Protein AF-0000000066930453 (afdb_homodimer)

Secondary structure (DSSP, 8-state):
------GGGG-TTTT-HHHHHHHTT--HHHHSHHHHTT--TT-EEEEET-TTSHHHHHHHHHTTTSEEEEEES-HHHHHHHHHHHHT-SS---SSSTTEEEEEE--TTS--SS-TT-EEEEEEESSGGG--SHHHHHHHHHHHHHHEEEEEEEEEEEEEEEEEESGGG-HIIIIIIHHHHHHSTT--TTTTTT---TTTTHHHHHHHTT--TT-TTTEEEEEEEEEEESHHHHHHHHHHHHHHTSTT-HHHHHHHHTT--HHHHHHHHHHHHHHHHSTT-EEEEEEEEEEEE-/------GGGG-TTTT-HHHHHHHTT--HHHHSHHHHTT--TT-EEEEET-TTSHHHHHHHHHTTTSEEEEEES-HHHHHHHHHHHHT-SS---SSSTTEEEEEE--TTS--SS-TT-EEEEEEESSGGG--SHHHHHHHHHHHHHHEEEEEEEEEEEEEEEEEESGGG-HIIIIIIHHHHHHSTT--TTTTTT---TTTTHHHHHHHTT--TT-TTTEEEEEEEEEEESHHHHHHHHHHHHHHTSTT-HHHHHHHHTT--HHHHHHHHHHHHHHHHSTT-EEEEEEEEEEEE-

Organism: NCBI:txid1442368

Structure (mmCIF, N/CA/C/O backbone):
data_AF-0000000066930453-model_v1
#
loop_
_entity.id
_entity.type
_entity.pdbx_description
1 polymer 'Methyltransferase domain-containing protein'
#
loop_
_atom_site.group_PDB
_atom_site.id
_atom_site.type_symbol
_atom_site.label_atom_id
_atom_site.label_alt_id
_atom_site.label_comp_id
_atom_site.label_asym_id
_atom_site.label_entity_id
_atom_site.label_seq_id
_atom_site.pdbx_PDB_ins_code
_atom_site.Cartn_x
_atom_site.Cartn_y
_atom_site.Cartn_z
_atom_site.occupancy
_atom_site.B_iso_or_equiv
_atom_site.auth_seq_id
_atom_site.auth_comp_id
_atom_site.auth_asym_id
_atom_site.auth_atom_id
_atom_site.pdbx_PDB_model_num
ATOM 1 N N . MET A 1 1 ? 13.133 -46.312 -0.228 1 20.69 1 MET A N 1
ATOM 2 C CA . MET A 1 1 ? 12.617 -45.75 -1.472 1 20.69 1 MET A CA 1
ATOM 3 C C . MET A 1 1 ? 11.977 -44.375 -1.226 1 20.69 1 MET A C 1
ATOM 5 O O . MET A 1 1 ? 11.023 -44.281 -0.457 1 20.69 1 MET A O 1
ATOM 9 N N . ALA A 1 2 ? 12.703 -43.312 -1.375 1 31.5 2 ALA A N 1
ATOM 10 C CA . ALA A 1 2 ? 12.32 -41.906 -1.136 1 31.5 2 ALA A CA 1
ATOM 11 C C . ALA A 1 2 ? 11.031 -41.562 -1.872 1 31.5 2 ALA A C 1
ATOM 13 O O . ALA A 1 2 ? 10.891 -41.844 -3.061 1 31.5 2 ALA A O 1
ATOM 14 N N . GLN A 1 3 ? 9.969 -41.562 -1.15 1 30.5 3 GLN A N 1
ATOM 15 C CA . GLN A 1 3 ? 8.68 -41.25 -1.76 1 30.5 3 GLN A CA 1
ATOM 16 C C . GLN A 1 3 ? 8.797 -40.062 -2.721 1 30.5 3 GLN A C 1
ATOM 18 O O . GLN A 1 3 ? 9.547 -39.125 -2.463 1 30.5 3 GLN A O 1
ATOM 23 N N . PRO A 1 4 ? 8.297 -40.094 -3.998 1 35.16 4 PRO A N 1
ATOM 24 C CA . PRO A 1 4 ? 8.43 -39.062 -5.031 1 35.16 4 PRO A CA 1
ATOM 25 C C . PRO A 1 4 ? 7.922 -37.719 -4.57 1 35.16 4 PRO A C 1
ATOM 27 O O . PRO A 1 4 ? 6.988 -37.625 -3.766 1 35.16 4 PRO A O 1
ATOM 30 N N . ASN A 1 5 ? 8.664 -36.625 -4.445 1 35.78 5 ASN A N 1
ATOM 31 C CA . ASN A 1 5 ? 8.453 -35.219 -4.18 1 35.78 5 ASN A CA 1
ATOM 32 C C . ASN A 1 5 ? 7.281 -34.656 -4.988 1 35.78 5 ASN A C 1
ATOM 34 O O . ASN A 1 5 ? 7.344 -34.594 -6.219 1 35.78 5 ASN A O 1
ATOM 38 N N . ASN A 1 6 ? 5.988 -35 -4.77 1 34.25 6 ASN A N 1
ATOM 39 C CA . ASN A 1 6 ? 4.793 -34.5 -5.434 1 34.25 6 ASN A CA 1
ATOM 40 C C . ASN A 1 6 ? 4.875 -32.969 -5.664 1 34.25 6 ASN A C 1
ATOM 42 O O . ASN A 1 6 ? 4.84 -32.188 -4.711 1 34.25 6 ASN A O 1
ATOM 46 N N . PRO A 1 7 ? 5.32 -32.531 -6.797 1 40.56 7 PRO A N 1
ATOM 47 C CA . PRO A 1 7 ? 5.438 -31.109 -7.199 1 40.56 7 PRO A CA 1
ATOM 48 C C . PRO A 1 7 ? 4.215 -30.281 -6.809 1 40.56 7 PRO A C 1
ATOM 50 O O . PRO A 1 7 ? 4.293 -29.062 -6.75 1 40.56 7 PRO A O 1
ATOM 53 N N . ASN A 1 8 ? 2.971 -30.938 -6.812 1 43.12 8 ASN A N 1
ATOM 54 C CA . ASN A 1 8 ? 1.772 -30.188 -6.434 1 43.12 8 ASN A CA 1
ATOM 55 C C . ASN A 1 8 ? 1.914 -29.562 -5.047 1 43.12 8 ASN A C 1
ATOM 57 O O . ASN A 1 8 ? 0.982 -28.938 -4.551 1 43.12 8 ASN A O 1
ATOM 61 N N . LYS A 1 9 ? 2.996 -29.828 -4.375 1 46.38 9 LYS A N 1
ATOM 62 C CA . LYS A 1 9 ? 3.225 -29.484 -2.971 1 46.38 9 LYS A CA 1
ATOM 63 C C . LYS A 1 9 ? 3.631 -28.031 -2.82 1 46.38 9 LYS A C 1
ATOM 65 O O . LYS A 1 9 ? 3.854 -27.547 -1.704 1 46.38 9 LYS A O 1
ATOM 70 N N . SER A 1 10 ? 3.732 -27.375 -3.986 1 46.31 10 SER A N 1
ATOM 71 C CA . SER A 1 10 ? 4.336 -26.062 -3.811 1 46.31 10 SER A CA 1
ATOM 72 C C . SER A 1 10 ? 3.303 -25.047 -3.342 1 46.31 10 SER A C 1
ATOM 74 O O . SER A 1 10 ? 3.656 -24.016 -2.758 1 46.31 10 SER A O 1
ATOM 76 N N . TYR A 1 11 ? 2.045 -25.312 -3.773 1 48.78 11 TYR A N 1
ATOM 77 C CA . TYR A 1 11 ? 1.028 -24.359 -3.34 1 48.78 11 TYR A CA 1
ATOM 78 C C . TYR A 1 11 ? 0.454 -24.75 -1.984 1 48.78 11 TYR A C 1
ATOM 80 O O . TYR A 1 11 ? -0.519 -25.5 -1.912 1 48.78 11 TYR A O 1
ATOM 88 N N . THR A 1 12 ? 1.035 -24.344 -0.896 1 50.09 12 THR A N 1
ATOM 89 C CA . THR A 1 12 ? 0.826 -24.766 0.484 1 50.09 12 THR A CA 1
ATOM 90 C C . THR A 1 12 ? -0.527 -24.281 0.999 1 50.09 12 THR A C 1
ATOM 92 O O . THR A 1 12 ? -1.113 -24.906 1.892 1 50.09 12 THR A O 1
ATOM 95 N N . GLN A 1 13 ? -1.021 -23.109 0.37 1 54.75 13 GLN A N 1
ATOM 96 C CA . GLN A 1 13 ? -2.266 -22.594 0.93 1 54.75 13 GLN A CA 1
ATOM 97 C C . GLN A 1 13 ? -3.455 -23.453 0.518 1 54.75 13 GLN A C 1
ATOM 99 O O . GLN A 1 13 ? -4.496 -23.453 1.177 1 54.75 13 GLN A O 1
ATOM 104 N N . GLY A 1 14 ? -3.25 -24.297 -0.355 1 57.31 14 GLY A N 1
ATOM 105 C CA . GLY A 1 14 ? -4.285 -25.203 -0.816 1 57.31 14 GLY A CA 1
ATOM 106 C C . GLY A 1 14 ? -5.488 -24.5 -1.408 1 57.31 14 GLY A C 1
ATOM 107 O O . GLY A 1 14 ? -5.457 -23.281 -1.614 1 57.31 14 GLY A O 1
ATOM 108 N N . HIS A 1 15 ? -6.508 -25.172 -1.951 1 68.69 15 HIS A N 1
ATOM 109 C CA . HIS A 1 15 ? -7.73 -24.688 -2.582 1 68.69 15 HIS A CA 1
ATOM 110 C C . HIS A 1 15 ? -8.953 -25.016 -1.73 1 68.69 15 HIS A C 1
ATOM 112 O O . HIS A 1 15 ? -9.984 -25.438 -2.254 1 68.69 15 HIS A O 1
ATOM 118 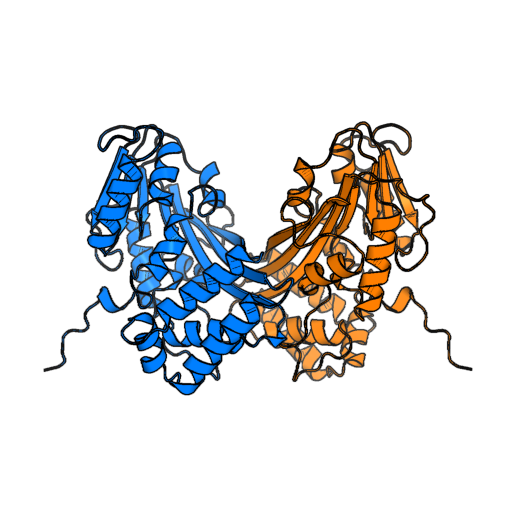N N . SER A 1 16 ? -8.695 -24.781 -0.368 1 69.81 16 SER A N 1
ATOM 119 C CA . SER A 1 16 ? -9.867 -24.969 0.489 1 69.81 16 SER A CA 1
ATOM 120 C C . SER A 1 16 ? -10.93 -23.906 0.214 1 69.81 16 SER A C 1
ATOM 122 O O . SER A 1 16 ? -10.633 -22.875 -0.37 1 69.81 16 SER A O 1
ATOM 124 N N . ASN A 1 17 ? -12.234 -24.172 0.62 1 71.75 17 ASN A N 1
ATOM 125 C CA . ASN A 1 17 ? -13.328 -23.234 0.448 1 71.75 17 ASN A CA 1
ATOM 126 C C . ASN A 1 17 ? -13.008 -21.875 1.092 1 71.75 17 ASN A C 1
ATOM 128 O O . ASN A 1 17 ? -13.453 -20.844 0.606 1 71.75 17 ASN A O 1
ATOM 132 N N . TYR A 1 18 ? -12.211 -21.969 2.055 1 71.56 18 TYR A N 1
ATOM 133 C CA . TYR A 1 18 ? -11.883 -20.734 2.779 1 71.56 18 TYR A CA 1
ATOM 134 C C . TYR A 1 18 ? -10.883 -19.891 2.002 1 71.56 18 TYR A C 1
ATOM 136 O O . TYR A 1 18 ? -11 -18.672 1.952 1 71.56 18 TYR A O 1
ATOM 144 N N . THR A 1 19 ? -9.961 -20.547 1.313 1 71.38 19 THR A N 1
ATOM 145 C CA . THR A 1 19 ? -8.992 -19.828 0.484 1 71.38 19 THR A CA 1
ATOM 146 C C . THR A 1 19 ? -9.648 -19.328 -0.797 1 71.38 19 THR A C 1
ATOM 148 O O . THR A 1 19 ? -9.469 -18.172 -1.172 1 71.38 19 THR A O 1
ATOM 151 N N . VAL A 1 20 ? -10.531 -20.094 -1.326 1 75 20 VAL A N 1
ATOM 152 C CA . VAL A 1 20 ? -11.188 -19.797 -2.594 1 75 20 VAL A CA 1
ATOM 153 C C . VAL A 1 20 ? -12.203 -18.672 -2.396 1 75 20 VAL A C 1
ATOM 155 O O . VAL A 1 20 ? -12.391 -17.828 -3.285 1 75 20 VAL A O 1
ATOM 158 N N . ALA A 1 21 ? -12.719 -18.516 -1.209 1 73.25 21 ALA A N 1
ATOM 159 C CA . ALA A 1 21 ? -13.742 -17.516 -0.914 1 73.25 21 ALA A CA 1
ATOM 160 C C . ALA A 1 21 ? -13.203 -16.109 -1.142 1 73.25 21 ALA A C 1
ATOM 162 O O . ALA A 1 21 ? -13.922 -15.242 -1.653 1 73.25 21 ALA A O 1
ATOM 163 N N . THR A 1 22 ? -11.953 -15.898 -0.888 1 76.56 22 THR A N 1
ATOM 164 C CA . THR A 1 22 ? -11.352 -14.594 -1.096 1 76.56 22 THR A CA 1
ATOM 165 C C . THR A 1 22 ? -11.109 -14.336 -2.58 1 76.56 22 THR A C 1
ATOM 167 O O . THR A 1 22 ? -11.273 -13.219 -3.061 1 76.56 22 THR A O 1
ATOM 170 N N . HIS A 1 23 ? -10.852 -15.398 -3.293 1 84.5 23 HIS A N 1
ATOM 171 C CA . HIS A 1 23 ? -10.492 -15.266 -4.699 1 84.5 23 HIS A CA 1
ATOM 172 C C . HIS A 1 23 ? -11.711 -14.922 -5.551 1 84.5 23 HIS A C 1
ATOM 174 O O . HIS A 1 23 ? -11.586 -14.273 -6.59 1 84.5 23 HIS A O 1
ATOM 180 N N . LEU A 1 24 ? -12.906 -15.25 -5.023 1 82.31 24 LEU A N 1
ATOM 181 C CA . LEU A 1 24 ? -14.141 -15.047 -5.773 1 82.31 24 LEU A CA 1
ATOM 182 C C . LEU A 1 24 ? -14.531 -13.57 -5.781 1 82.31 24 LEU A C 1
ATOM 184 O O . LEU A 1 24 ? -15.297 -13.133 -6.641 1 82.31 24 LEU A O 1
ATOM 188 N N . THR A 1 25 ? -13.938 -12.805 -4.918 1 83.75 25 THR A N 1
ATOM 189 C CA . THR A 1 25 ? -14.305 -11.398 -4.828 1 83.75 25 THR A CA 1
ATOM 190 C C . THR A 1 25 ? -13.414 -10.547 -5.727 1 83.75 25 THR A C 1
ATOM 192 O O . THR A 1 25 ? -13.688 -9.359 -5.934 1 83.75 25 THR A O 1
ATOM 195 N N . ARG A 1 26 ? -12.461 -11.164 -6.328 1 92.12 26 ARG A N 1
ATOM 196 C CA . ARG A 1 26 ? -11.484 -10.422 -7.113 1 92.12 26 ARG A CA 1
ATOM 197 C C . ARG A 1 26 ? -11.992 -10.172 -8.531 1 92.12 26 ARG A C 1
ATOM 199 O O . ARG A 1 26 ? -12.711 -10.992 -9.094 1 92.12 26 ARG A O 1
ATOM 206 N N . THR A 1 27 ? -11.688 -9.023 -9.07 1 94.38 27 THR A N 1
ATOM 207 C CA . THR A 1 27 ? -12.047 -8.633 -10.43 1 94.38 27 THR A CA 1
ATOM 208 C C . THR A 1 27 ? -10.812 -8.188 -11.211 1 94.38 27 THR A C 1
ATOM 210 O O . THR A 1 27 ? -9.742 -7.98 -10.625 1 94.38 27 THR A O 1
ATOM 213 N N . ALA A 1 28 ? -10.977 -8.102 -12.516 1 97.12 28 ALA A N 1
ATOM 214 C CA . ALA A 1 28 ? -9.898 -7.547 -13.336 1 97.12 28 ALA A CA 1
ATOM 215 C C . ALA A 1 28 ? -9.516 -6.145 -12.859 1 97.12 28 ALA A C 1
ATOM 217 O O . ALA A 1 28 ? -8.336 -5.82 -12.75 1 97.12 28 ALA A O 1
ATOM 218 N N . GLU A 1 29 ? -10.492 -5.348 -12.508 1 95.19 29 GLU A N 1
ATOM 219 C CA . GLU A 1 29 ? -10.273 -3.969 -12.086 1 95.19 29 GLU A CA 1
ATOM 220 C C . GLU A 1 29 ? -9.562 -3.912 -10.734 1 95.19 29 GLU A C 1
ATOM 222 O O . GLU A 1 29 ? -8.672 -3.09 -10.531 1 95.19 29 GLU A O 1
ATOM 227 N N . SER A 1 30 ? -9.914 -4.801 -9.805 1 93.31 30 SER A N 1
ATOM 228 C CA . SER A 1 30 ? -9.328 -4.762 -8.469 1 93.31 30 SER A CA 1
ATOM 229 C C . SER A 1 30 ? -7.922 -5.34 -8.469 1 93.31 30 SER A C 1
ATOM 231 O O . SER A 1 30 ? -7.043 -4.84 -7.758 1 93.31 30 SER A O 1
ATOM 233 N N . ASP A 1 31 ? -7.695 -6.352 -9.336 1 96 31 ASP A N 1
ATOM 234 C CA . ASP A 1 31 ? -6.465 -7.117 -9.172 1 96 31 ASP A CA 1
ATOM 235 C C . ASP A 1 31 ? -5.531 -6.926 -10.359 1 96 31 ASP A C 1
ATOM 237 O O . ASP A 1 31 ? -4.34 -7.23 -10.281 1 96 31 ASP A O 1
ATOM 241 N N . ALA A 1 32 ? -6.062 -6.422 -11.492 1 98.12 32 ALA A N 1
ATOM 242 C CA . ALA A 1 32 ? -5.25 -6.168 -12.68 1 98.12 32 ALA A CA 1
ATOM 243 C C . ALA A 1 32 ? -5.434 -4.734 -13.172 1 98.12 32 ALA A C 1
ATOM 245 O O . ALA A 1 32 ? -5.23 -4.449 -14.352 1 98.12 32 ALA A O 1
ATOM 246 N N . GLY A 1 33 ? -5.902 -3.84 -12.289 1 96.94 33 GLY A N 1
ATOM 247 C CA . GLY A 1 33 ? -6.133 -2.457 -12.68 1 96.94 33 GLY A CA 1
ATOM 248 C C . GLY A 1 33 ? -4.926 -1.812 -13.328 1 96.94 33 GLY A C 1
ATOM 249 O O . GLY A 1 33 ? -5.066 -1.062 -14.297 1 96.94 33 GLY A O 1
ATOM 250 N N . PHE A 1 34 ? -3.723 -2.121 -12.891 1 97.31 34 PHE A N 1
ATOM 251 C CA . PHE A 1 34 ? -2.477 -1.526 -13.359 1 97.31 34 PHE A CA 1
ATOM 252 C C . PHE A 1 34 ? -2.131 -2.025 -14.758 1 97.31 34 PHE A C 1
ATOM 254 O O . PHE A 1 34 ? -1.276 -1.45 -15.438 1 97.31 34 PHE A O 1
ATOM 261 N N . LEU A 1 35 ? -2.758 -3.053 -15.211 1 98.62 35 LEU A N 1
ATOM 262 C CA . LEU A 1 35 ? -2.465 -3.715 -16.469 1 98.62 35 LEU A CA 1
ATOM 263 C C . LEU A 1 35 ? -3.477 -3.314 -17.547 1 98.62 35 LEU A C 1
ATOM 265 O O . LEU A 1 35 ? -3.166 -3.336 -18.734 1 98.62 35 LEU A O 1
ATOM 269 N N . LEU A 1 36 ? -4.68 -2.914 -17.141 1 98.56 36 LEU A N 1
ATOM 270 C CA . LEU A 1 36 ? -5.84 -2.857 -18.031 1 98.56 36 LEU A CA 1
ATOM 271 C C . LEU A 1 36 ? -5.605 -1.881 -19.172 1 98.56 36 LEU A C 1
ATOM 273 O O . LEU A 1 36 ? -6.004 -2.145 -20.312 1 98.56 36 LEU A O 1
ATOM 277 N N . ALA A 1 37 ? -4.938 -0.746 -18.875 1 97.44 37 ALA A N 1
ATOM 278 C CA . ALA A 1 37 ? -4.715 0.282 -19.891 1 97.44 37 ALA A CA 1
ATOM 279 C C . ALA A 1 37 ? -3.779 -0.221 -20.984 1 97.44 37 ALA A C 1
ATOM 281 O O . ALA A 1 37 ? -3.66 0.401 -22.047 1 97.44 37 ALA A O 1
ATOM 282 N N . HIS A 1 38 ? -3.129 -1.345 -20.766 1 98.12 38 HIS A N 1
ATOM 283 C CA . HIS A 1 38 ? -2.143 -1.856 -21.719 1 98.12 38 HIS A CA 1
ATOM 284 C C . HIS A 1 38 ? -2.711 -3.01 -22.531 1 98.12 38 HIS A C 1
ATOM 286 O O . HIS A 1 38 ? -2.014 -3.58 -23.375 1 98.12 38 HIS A O 1
ATOM 292 N N . ILE A 1 39 ? -3.967 -3.377 -22.281 1 98.69 39 ILE A N 1
ATOM 293 C CA . ILE A 1 39 ? -4.602 -4.477 -23 1 98.69 39 ILE A CA 1
ATOM 294 C C . ILE A 1 39 ? -5.316 -3.936 -24.234 1 98.69 39 ILE A C 1
ATOM 296 O O . ILE A 1 39 ? -6.102 -2.988 -24.141 1 98.69 39 ILE A O 1
ATOM 300 N N . LYS A 1 40 ? -5.031 -4.504 -25.359 1 98.62 40 LYS A N 1
ATOM 301 C CA . LYS A 1 40 ? -5.773 -4.219 -26.578 1 98.62 40 LYS A CA 1
ATOM 302 C C . LYS A 1 40 ? -6.949 -5.18 -26.75 1 98.62 40 LYS A C 1
ATOM 304 O O . LYS A 1 40 ? -6.898 -6.316 -26.281 1 98.62 40 LYS A O 1
ATOM 309 N N . THR A 1 41 ? -7.918 -4.816 -27.469 1 98.38 41 THR A N 1
ATOM 310 C CA . THR A 1 41 ? -9.125 -5.605 -27.656 1 98.38 41 THR A CA 1
ATOM 311 C C . THR A 1 41 ? -8.812 -6.91 -28.391 1 98.38 41 THR A C 1
ATOM 313 O O . THR A 1 41 ? -9.531 -7.898 -28.25 1 98.38 41 THR A O 1
ATOM 316 N N . THR A 1 42 ? -7.699 -6.93 -29.109 1 98.62 42 THR A N 1
ATOM 317 C CA . THR A 1 42 ? -7.383 -8.07 -29.953 1 98.62 42 THR A CA 1
ATOM 318 C C . THR A 1 42 ? -6.402 -9.008 -29.266 1 98.62 42 THR A C 1
ATOM 320 O O . THR A 1 42 ? -5.988 -10.023 -29.828 1 98.62 42 THR A O 1
ATOM 323 N N . ASP A 1 43 ? -6.012 -8.68 -28.062 1 98.81 43 ASP A N 1
ATOM 324 C CA . ASP A 1 43 ? -4.91 -9.375 -27.406 1 98.81 43 ASP A CA 1
ATOM 325 C C . ASP A 1 43 ? -5.297 -10.812 -27.062 1 98.81 43 ASP A C 1
ATOM 327 O O . ASP A 1 43 ? -6.445 -11.086 -26.719 1 98.81 43 ASP A O 1
ATOM 331 N N . HIS A 1 44 ? -4.324 -11.688 -27.188 1 98.81 44 HIS A N 1
ATOM 332 C CA . HIS A 1 44 ? -4.375 -13.008 -26.578 1 98.81 44 HIS A CA 1
ATOM 333 C C . HIS A 1 44 ? -3.748 -12.992 -25.188 1 98.81 44 HIS A C 1
ATOM 335 O O . HIS A 1 44 ? -2.566 -12.68 -25.031 1 98.81 44 HIS A O 1
ATOM 341 N N . ILE A 1 45 ? -4.535 -13.344 -24.156 1 98.94 45 ILE A N 1
ATOM 342 C CA . ILE A 1 45 ? -4.113 -13.219 -22.766 1 98.94 45 ILE A CA 1
ATOM 343 C C . ILE A 1 45 ? -3.998 -14.609 -22.141 1 98.94 45 ILE A C 1
ATOM 345 O O . ILE A 1 45 ? -4.863 -15.461 -22.344 1 98.94 45 ILE A O 1
ATOM 349 N N . LEU A 1 46 ? -2.92 -14.844 -21.469 1 98.94 46 LEU A N 1
ATOM 350 C CA . LEU A 1 46 ? -2.779 -16.016 -20.609 1 98.94 46 LEU A CA 1
ATOM 351 C C . LEU A 1 46 ? -2.818 -15.609 -19.141 1 98.94 46 LEU A C 1
ATOM 353 O O . LEU A 1 46 ? -2.018 -14.781 -18.703 1 98.94 46 LEU A O 1
ATOM 357 N N . ASP A 1 47 ? -3.766 -16.109 -18.406 1 98.88 47 ASP A N 1
ATOM 358 C CA . ASP A 1 47 ? -3.875 -15.938 -16.969 1 98.88 47 ASP A CA 1
ATOM 359 C C . ASP A 1 47 ? -3.371 -17.172 -16.219 1 98.88 47 ASP A C 1
ATOM 361 O O . ASP A 1 47 ? -4.055 -18.203 -16.172 1 98.88 47 ASP A O 1
ATOM 365 N N . VAL A 1 48 ? -2.197 -17.094 -15.648 1 98.75 48 VAL A N 1
ATOM 366 C CA . VAL A 1 48 ? -1.521 -18.203 -14.984 1 98.75 48 VAL A CA 1
ATOM 367 C C . VAL A 1 48 ? -1.974 -18.281 -13.531 1 98.75 48 VAL A C 1
ATOM 369 O O . VAL A 1 48 ? -1.839 -17.312 -12.773 1 98.75 48 VAL A O 1
ATOM 372 N N . GLY A 1 49 ? -2.369 -19.453 -13.125 1 97.69 49 GLY A N 1
ATOM 373 C CA . GLY A 1 49 ? -2.98 -19.562 -11.812 1 97.69 49 GLY A CA 1
ATOM 374 C C . GLY A 1 49 ? -4.297 -18.812 -11.695 1 97.69 49 GLY A C 1
ATOM 375 O O . GLY A 1 49 ? -4.492 -18.031 -10.766 1 97.69 49 GLY A O 1
ATOM 376 N N . CYS A 1 50 ? -5.223 -19.109 -12.57 1 97.62 50 CYS A N 1
ATOM 377 C CA . CYS A 1 50 ? -6.398 -18.266 -12.766 1 97.62 50 CYS A CA 1
ATOM 378 C C . CYS A 1 50 ? -7.402 -18.453 -11.633 1 97.62 50 CYS A C 1
ATOM 380 O O . CYS A 1 50 ? -8.328 -17.656 -11.477 1 97.62 50 CYS A O 1
ATOM 382 N N . GLY A 1 51 ? -7.281 -19.531 -10.805 1 95.75 51 GLY A N 1
ATOM 383 C CA . GLY A 1 51 ? -8.234 -19.766 -9.734 1 95.75 51 GLY A CA 1
ATOM 384 C C . GLY A 1 51 ? -9.664 -19.906 -10.227 1 95.75 51 GLY A C 1
ATOM 385 O O . GLY A 1 51 ? -9.914 -20.609 -11.211 1 95.75 51 GLY A O 1
ATOM 386 N N . PRO A 1 52 ? -10.578 -19.328 -9.5 1 94.81 52 PRO A N 1
ATOM 387 C CA . PRO A 1 52 ? -11.984 -19.484 -9.883 1 94.81 52 PRO A CA 1
ATOM 388 C C . PRO A 1 52 ? -12.367 -18.641 -11.102 1 94.81 52 PRO A C 1
ATOM 390 O O . PRO A 1 52 ? -13.547 -18.547 -11.445 1 94.81 52 PRO A O 1
ATOM 393 N N . GLY A 1 53 ? -11.438 -17.938 -11.672 1 96.56 53 GLY A N 1
ATOM 394 C CA . GLY A 1 53 ? -11.578 -17.406 -13.023 1 96.56 53 GLY A CA 1
ATOM 395 C C . GLY A 1 53 ? -12.242 -16.047 -13.055 1 96.56 53 GLY A C 1
ATOM 396 O O . GLY A 1 53 ? -12.523 -15.516 -14.133 1 96.56 53 GLY A O 1
ATOM 397 N N . THR A 1 54 ? -12.508 -15.383 -11.883 1 95.75 54 THR A N 1
ATOM 398 C CA . THR A 1 54 ? -13.18 -14.094 -11.859 1 95.75 54 THR A CA 1
ATOM 399 C C . THR A 1 54 ? -12.344 -13.023 -12.555 1 95.75 54 THR A C 1
ATOM 401 O O . THR A 1 54 ? -12.859 -12.234 -13.344 1 95.75 54 THR A O 1
ATOM 404 N N . ILE A 1 55 ? -11.055 -13.031 -12.32 1 97.69 55 ILE A N 1
ATOM 405 C CA . ILE A 1 55 ? -10.172 -12.07 -12.977 1 97.69 55 ILE A CA 1
ATOM 406 C C . ILE A 1 55 ? -10.07 -12.391 -14.461 1 97.69 55 ILE A C 1
ATOM 408 O O . ILE A 1 55 ? -10.172 -11.5 -15.312 1 97.69 55 ILE A O 1
ATOM 412 N N . THR A 1 56 ? -9.961 -13.68 -14.789 1 98.06 56 THR A N 1
ATOM 413 C CA . THR A 1 56 ? -9.82 -14.148 -16.156 1 98.06 56 THR A CA 1
ATOM 414 C C . THR A 1 56 ? -11.016 -13.719 -17 1 98.06 56 THR A C 1
ATOM 416 O O . THR A 1 56 ? -10.852 -13.188 -18.109 1 98.06 56 THR A O 1
ATOM 419 N N . THR A 1 57 ? -12.164 -13.961 -16.453 1 96.94 57 THR A N 1
ATOM 420 C CA . THR A 1 57 ? -13.398 -13.594 -17.141 1 96.94 57 THR A CA 1
ATOM 421 C C . THR A 1 57 ? -13.477 -12.086 -17.344 1 96.94 57 THR A C 1
ATOM 423 O O . THR A 1 57 ? -13.906 -11.617 -18.406 1 96.94 57 THR A O 1
ATOM 426 N N . GLY A 1 58 ? -13.078 -11.336 -16.344 1 96.69 58 GLY A N 1
ATOM 427 C CA . GLY A 1 58 ? -13.023 -9.891 -16.469 1 96.69 58 GLY A CA 1
ATOM 428 C C . GLY A 1 58 ? -12.055 -9.422 -17.547 1 96.69 58 GLY A C 1
ATOM 429 O O . GLY A 1 58 ? -12.352 -8.492 -18.297 1 96.69 58 GLY A O 1
ATOM 430 N N . LEU A 1 59 ? -10.898 -10.047 -17.656 1 98 59 LEU A N 1
ATOM 431 C CA . LEU A 1 59 ? -9.883 -9.68 -18.625 1 98 59 LEU A CA 1
ATOM 432 C C . LEU A 1 59 ? -10.391 -9.906 -20.047 1 98 59 LEU A C 1
ATOM 434 O O . LEU A 1 59 ? -10.047 -9.148 -20.969 1 98 59 LEU A O 1
ATOM 438 N N . ALA A 1 60 ? -11.18 -10.891 -20.234 1 97 60 ALA A N 1
ATOM 439 C CA . ALA A 1 60 ? -11.719 -11.211 -21.547 1 97 60 ALA A CA 1
ATOM 440 C C . ALA A 1 60 ? -12.555 -10.062 -22.094 1 97 60 ALA A C 1
ATOM 442 O O . ALA A 1 60 ? -12.602 -9.844 -23.312 1 97 60 ALA A O 1
ATOM 443 N N . ARG A 1 61 ? -13.156 -9.32 -21.219 1 95 61 ARG A N 1
ATOM 444 C CA . ARG A 1 61 ? -13.969 -8.18 -21.641 1 95 61 ARG A CA 1
ATOM 445 C C . ARG A 1 61 ? -13.102 -7.082 -22.234 1 95 61 ARG A C 1
ATOM 447 O O . ARG A 1 61 ? -13.555 -6.324 -23.094 1 95 61 ARG A O 1
ATOM 454 N N . TYR A 1 62 ? -11.93 -6.984 -21.75 1 96.88 62 TYR A N 1
ATOM 455 C CA . TYR A 1 62 ? -11 -5.996 -22.281 1 96.88 62 TYR A CA 1
ATOM 456 C C . TYR A 1 62 ? -10.375 -6.48 -23.578 1 96.88 62 TYR A C 1
ATOM 458 O O . TYR A 1 62 ? -10.008 -5.676 -24.438 1 96.88 62 TYR A O 1
ATOM 466 N N . ALA A 1 63 ? -10.219 -7.785 -23.75 1 97.75 63 ALA A N 1
ATOM 467 C CA . ALA A 1 63 ? -9.742 -8.398 -24.984 1 97.75 63 ALA A CA 1
ATOM 468 C C . ALA A 1 63 ? -10.906 -8.977 -25.797 1 97.75 63 ALA A C 1
ATOM 470 O O . ALA A 1 63 ? -10.875 -10.141 -26.188 1 97.75 63 ALA A O 1
ATOM 471 N N . SER A 1 64 ? -11.812 -8.141 -26.125 1 96.06 64 SER A N 1
ATOM 472 C CA . SER A 1 64 ? -13.117 -8.547 -26.641 1 96.06 64 SER A CA 1
ATOM 473 C C . SER A 1 64 ? -13.008 -9.094 -28.062 1 96.06 64 SER A C 1
ATOM 475 O O . SER A 1 64 ? -13.914 -9.773 -28.547 1 96.06 64 SER A O 1
ATOM 477 N N . ALA A 1 65 ? -11.969 -8.812 -28.766 1 97.69 65 ALA A N 1
ATOM 478 C CA . ALA A 1 65 ? -11.75 -9.344 -30.109 1 97.69 65 ALA A CA 1
ATOM 479 C C . ALA A 1 65 ? -10.586 -10.32 -30.141 1 97.69 65 ALA A C 1
ATOM 481 O O . ALA A 1 65 ? -10.141 -10.75 -31.203 1 97.69 65 ALA A O 1
ATOM 482 N N . GLY A 1 66 ? -10.055 -10.594 -28.969 1 98.25 66 GLY A N 1
ATOM 483 C CA . GLY A 1 66 ? -8.969 -11.555 -28.812 1 98.25 66 GLY A CA 1
ATOM 484 C C . GLY A 1 66 ? -9.422 -12.867 -28.203 1 98.25 66 GLY A C 1
ATOM 485 O O . GLY A 1 66 ? -10.461 -13.406 -28.578 1 98.25 66 GLY A O 1
ATOM 486 N N . ALA A 1 67 ? -8.555 -13.398 -27.297 1 98.38 67 ALA A N 1
ATOM 487 C CA . ALA A 1 67 ? -8.844 -14.641 -26.578 1 98.38 67 ALA A CA 1
ATOM 488 C C . ALA A 1 67 ? -8.109 -14.688 -25.25 1 98.38 67 ALA A C 1
ATOM 490 O O . ALA A 1 67 ? -6.984 -14.195 -25.125 1 98.38 67 ALA A O 1
ATOM 491 N N . THR A 1 68 ? -8.758 -15.234 -24.281 1 98.69 68 THR A N 1
ATOM 492 C CA . THR A 1 68 ? -8.18 -15.359 -22.953 1 98.69 68 THR A CA 1
ATOM 493 C C . THR A 1 68 ? -8.156 -16.812 -22.5 1 98.69 68 THR A C 1
ATOM 495 O O . THR A 1 68 ? -9.156 -17.516 -22.625 1 98.69 68 THR A O 1
ATOM 498 N N . VAL A 1 69 ? -7.027 -17.25 -22.062 1 98.75 69 VAL A N 1
ATOM 499 C CA . VAL A 1 69 ? -6.867 -18.609 -21.531 1 98.75 69 VAL A CA 1
ATOM 500 C C . VAL A 1 69 ? -6.477 -18.531 -20.047 1 98.75 69 VAL A C 1
ATOM 502 O O . VAL A 1 69 ? -5.531 -17.812 -19.688 1 98.75 69 VAL A O 1
ATOM 505 N N . GLY A 1 70 ? -7.211 -19.156 -19.219 1 98.69 70 GLY A N 1
ATOM 506 C CA . GLY A 1 70 ? -6.836 -19.328 -17.828 1 98.69 70 GLY A CA 1
ATOM 507 C C . GLY A 1 70 ? -6.324 -20.734 -17.531 1 98.69 70 GLY A C 1
ATOM 508 O O . GLY A 1 70 ? -6.949 -21.719 -17.906 1 98.69 70 GLY A O 1
ATOM 509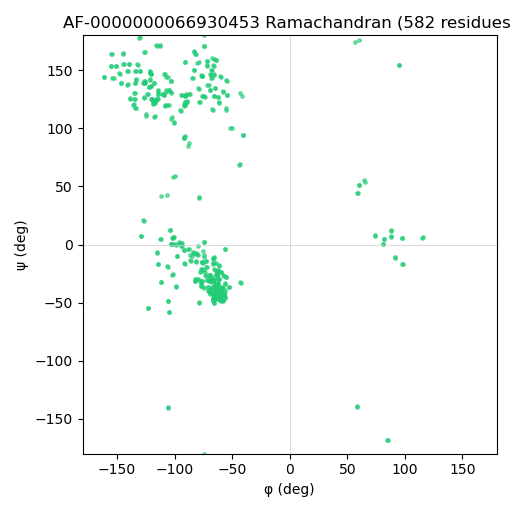 N N . ILE A 1 71 ? -5.188 -20.781 -16.875 1 98.56 71 ILE A N 1
ATOM 510 C CA . ILE A 1 71 ? -4.691 -22.109 -16.5 1 98.56 71 ILE A CA 1
ATOM 511 C C . ILE A 1 71 ? -4.551 -22.203 -14.984 1 98.56 71 ILE A C 1
ATOM 513 O O . ILE A 1 71 ? -4.266 -21.203 -14.32 1 98.56 71 ILE A O 1
ATOM 517 N N . ASP A 1 72 ? -4.773 -23.328 -14.438 1 97.12 72 ASP A N 1
ATOM 518 C CA . ASP A 1 72 ? -4.582 -23.672 -13.031 1 97.12 72 ASP A CA 1
ATOM 519 C C . ASP A 1 72 ? -4.258 -25.141 -12.859 1 97.12 72 ASP A C 1
ATOM 521 O O . ASP A 1 72 ? -4.621 -25.969 -13.703 1 97.12 72 ASP A O 1
ATOM 525 N N . ILE A 1 73 ? -3.578 -25.469 -11.812 1 94.88 73 ILE A N 1
ATOM 526 C CA . ILE A 1 73 ? -3.16 -26.844 -11.57 1 94.88 73 ILE A CA 1
ATOM 527 C C . ILE A 1 73 ? -4.34 -27.656 -11.047 1 94.88 73 ILE A C 1
ATOM 529 O O . ILE A 1 73 ? -4.34 -28.891 -11.125 1 94.88 73 ILE A O 1
ATOM 533 N N . SER A 1 74 ? -5.316 -26.984 -10.461 1 93.44 74 SER A N 1
ATOM 534 C CA . SER A 1 74 ? -6.438 -27.672 -9.82 1 93.44 74 SER A CA 1
ATOM 535 C C . SER A 1 74 ? -7.621 -27.797 -10.766 1 93.44 74 SER A C 1
ATOM 537 O O . SER A 1 74 ? -8.281 -26.812 -11.086 1 93.44 74 SER A O 1
ATOM 539 N N . ALA A 1 75 ? -7.969 -29.047 -11.125 1 93.44 75 ALA A N 1
ATOM 540 C CA . ALA A 1 75 ? -9.141 -29.312 -11.961 1 93.44 75 ALA A CA 1
ATOM 541 C C . ALA A 1 75 ? -10.422 -28.859 -11.258 1 93.44 75 ALA A C 1
ATOM 543 O O . ALA A 1 75 ? -11.352 -28.391 -11.898 1 93.44 75 ALA A O 1
ATOM 544 N N . GLU A 1 76 ? -10.375 -29 -9.992 1 92.06 76 GLU A N 1
ATOM 545 C CA . GLU A 1 76 ? -11.555 -28.656 -9.195 1 92.06 76 GLU A CA 1
ATOM 546 C C . GLU A 1 76 ? -11.836 -27.156 -9.273 1 92.06 76 GLU A C 1
ATOM 548 O O . GLU A 1 76 ? -12.984 -26.734 -9.453 1 92.06 76 GLU A O 1
ATOM 553 N N . VAL A 1 77 ? -10.82 -26.344 -9.141 1 93.19 77 VAL A N 1
ATOM 554 C CA . VAL A 1 77 ? -11.008 -24.891 -9.156 1 93.19 77 VAL A CA 1
ATOM 555 C C . VAL A 1 77 ? -11.414 -24.438 -10.562 1 93.19 77 VAL A C 1
ATOM 557 O O . VAL A 1 77 ? -12.172 -23.484 -10.719 1 93.19 77 VAL A O 1
ATOM 560 N N . LEU A 1 78 ? -10.961 -25.188 -11.586 1 96 78 LEU A N 1
ATOM 561 C CA . LEU A 1 78 ? -11.273 -24.844 -12.969 1 96 78 LEU A CA 1
ATOM 562 C C . LEU A 1 78 ? -12.75 -25.078 -13.266 1 96 78 LEU A C 1
ATOM 564 O O . LEU A 1 78 ? -13.328 -24.391 -14.109 1 96 78 LEU A O 1
ATOM 568 N N . GLU A 1 79 ? -13.32 -26.047 -12.609 1 95.44 79 GLU A N 1
ATOM 569 C CA . GLU A 1 79 ? -14.766 -26.219 -12.75 1 95.44 79 GLU A CA 1
ATOM 570 C C . GLU A 1 79 ? -15.523 -24.984 -12.266 1 95.44 79 GLU A C 1
ATOM 572 O O . GLU A 1 79 ? -16.484 -24.562 -12.891 1 95.44 79 GLU A O 1
ATOM 577 N N . LYS A 1 80 ? -15.055 -24.453 -11.18 1 93.31 80 LYS A N 1
ATOM 578 C CA . LYS A 1 80 ? -15.633 -23.203 -10.68 1 93.31 80 LYS A CA 1
ATOM 579 C C . LYS A 1 80 ? -15.414 -22.062 -11.672 1 93.31 80 LYS A C 1
ATOM 581 O O . LYS A 1 80 ? -16.297 -21.234 -11.875 1 93.31 80 LYS A O 1
ATOM 586 N N . ALA A 1 81 ? -14.25 -22.031 -12.266 1 95.81 81 ALA A N 1
ATOM 587 C CA . ALA A 1 81 ? -13.922 -20.984 -13.242 1 95.81 81 ALA A CA 1
ATOM 588 C C . ALA A 1 81 ? -14.875 -21.031 -14.43 1 95.81 81 ALA A C 1
ATOM 590 O O . ALA A 1 81 ? -15.375 -20 -14.875 1 95.81 81 ALA A O 1
ATOM 591 N N . ARG A 1 82 ? -15.133 -22.219 -14.914 1 95.81 82 ARG A N 1
ATOM 592 C CA . ARG A 1 82 ? -16.062 -22.391 -16.031 1 95.81 82 ARG A CA 1
ATOM 593 C C . ARG A 1 82 ? -17.469 -21.938 -15.656 1 95.81 82 ARG A C 1
ATOM 595 O O . ARG A 1 82 ? -18.156 -21.312 -16.469 1 95.81 82 ARG A O 1
ATOM 602 N N . ALA A 1 83 ? -17.844 -22.25 -14.461 1 93.88 83 ALA A N 1
ATOM 603 C CA . ALA A 1 83 ? -19.156 -21.844 -13.984 1 93.88 83 ALA A CA 1
ATOM 604 C C . ALA A 1 83 ? -19.25 -20.328 -13.898 1 93.88 83 ALA A C 1
ATOM 606 O O . ALA A 1 83 ? -20.281 -19.75 -14.25 1 93.88 83 ALA A O 1
ATOM 607 N N . VAL A 1 84 ? -18.188 -19.688 -13.391 1 92.81 84 VAL A N 1
ATOM 608 C CA . VAL A 1 84 ? -18.141 -18.234 -13.289 1 92.81 84 VAL A CA 1
ATOM 609 C C . VAL A 1 84 ? -18.281 -17.625 -14.68 1 92.81 84 VAL A C 1
ATOM 611 O O . VAL A 1 84 ? -19.062 -16.688 -14.883 1 92.81 84 VAL A O 1
ATOM 614 N N . ALA A 1 85 ? -17.578 -18.141 -15.648 1 93.94 85 ALA A N 1
ATOM 615 C CA . ALA A 1 85 ? -17.625 -17.625 -17.016 1 93.94 85 ALA A CA 1
ATOM 616 C C . ALA A 1 85 ? -19.016 -17.812 -17.609 1 93.94 85 ALA A C 1
ATOM 618 O O . ALA A 1 85 ? -19.531 -16.922 -18.297 1 93.94 85 ALA A O 1
ATOM 619 N N . ALA A 1 86 ? -19.641 -18.922 -17.312 1 92.81 86 ALA A N 1
ATOM 620 C CA . ALA A 1 86 ? -20.953 -19.234 -17.844 1 92.81 86 ALA A CA 1
ATOM 621 C C . ALA A 1 86 ? -22.016 -18.312 -17.25 1 92.81 86 ALA A C 1
ATOM 623 O O . ALA A 1 86 ? -23.031 -18.031 -17.891 1 92.81 86 ALA A O 1
ATOM 624 N N . ALA A 1 87 ? -21.734 -17.828 -16.062 1 90.62 87 ALA A N 1
ATOM 625 C CA . ALA A 1 87 ? -22.719 -17.016 -15.336 1 90.62 87 ALA A CA 1
ATOM 626 C C . ALA A 1 87 ? -22.516 -15.531 -15.594 1 90.62 87 ALA A C 1
ATOM 628 O O . ALA A 1 87 ? -23.266 -14.695 -15.094 1 90.62 87 ALA A O 1
ATOM 629 N N . ALA A 1 88 ? -21.547 -15.211 -16.344 1 87.94 88 ALA A N 1
ATOM 630 C CA . ALA A 1 88 ? -21.25 -13.805 -16.625 1 87.94 88 ALA A CA 1
ATOM 631 C C . ALA A 1 88 ? -22.438 -13.125 -17.297 1 87.94 88 ALA A C 1
ATOM 633 O O . ALA A 1 88 ? -23.125 -13.734 -18.109 1 87.94 88 ALA A O 1
ATOM 634 N N . GLU A 1 89 ? -22.578 -11.828 -16.906 1 80.31 89 GLU A N 1
ATOM 635 C CA . GLU A 1 89 ? -23.703 -11.07 -17.469 1 80.31 89 GLU A CA 1
ATOM 636 C C . GLU A 1 89 ? -23.641 -11.047 -18.984 1 80.31 89 GLU A C 1
ATOM 638 O O . GLU A 1 89 ? -24.656 -11.258 -19.656 1 80.31 89 GLU A O 1
ATOM 643 N N . THR A 1 90 ? -22.469 -10.719 -19.484 1 80.38 90 THR A N 1
ATOM 644 C CA . THR A 1 90 ? -22.266 -10.773 -20.938 1 80.38 90 THR A CA 1
ATOM 645 C C . THR A 1 90 ? -21.766 -12.148 -21.359 1 80.38 90 THR A C 1
ATOM 647 O O . THR A 1 90 ? -20.812 -12.68 -20.766 1 80.38 90 THR A O 1
ATOM 650 N N . LYS A 1 91 ? -22.422 -12.641 -22.297 1 83.5 91 LYS A N 1
ATOM 651 C CA . LYS A 1 91 ? -22.047 -13.969 -22.781 1 83.5 91 LYS A CA 1
ATOM 652 C C . LYS A 1 91 ? -20.625 -13.961 -23.328 1 83.5 91 LYS A C 1
ATOM 654 O O . LYS A 1 91 ? -20.312 -13.219 -24.266 1 83.5 91 LYS A O 1
ATOM 659 N N . ILE A 1 92 ? -19.781 -14.789 -22.766 1 87.94 92 ILE A N 1
ATOM 660 C CA . ILE A 1 92 ? -18.406 -14.953 -23.203 1 87.94 92 ILE A CA 1
ATOM 661 C C . ILE A 1 92 ? -18.25 -16.266 -23.969 1 87.94 92 ILE A C 1
ATOM 663 O O . ILE A 1 92 ? -18.547 -17.344 -23.438 1 87.94 92 ILE A O 1
ATOM 667 N N . PRO A 1 93 ? -17.859 -16.203 -25.172 1 92.38 93 PRO A N 1
ATOM 668 C CA . PRO A 1 93 ? -17.766 -17.438 -25.969 1 92.38 93 PRO A CA 1
ATOM 669 C C . PRO A 1 93 ? -16.594 -18.312 -25.531 1 92.38 93 PRO A C 1
ATOM 671 O O . PRO A 1 93 ? -15.648 -17.828 -24.922 1 92.38 93 PRO A O 1
ATOM 674 N N . ASP A 1 94 ? -16.734 -19.594 -25.875 1 90.75 94 ASP A N 1
ATOM 675 C CA . ASP A 1 94 ? -15.656 -20.531 -25.562 1 90.75 94 ASP A CA 1
ATOM 676 C C . ASP A 1 94 ? -14.727 -20.719 -26.75 1 90.75 94 ASP A C 1
ATOM 678 O O . ASP A 1 94 ? -13.789 -21.516 -26.703 1 90.75 94 ASP A O 1
ATOM 682 N N . SER A 1 95 ? -15.055 -20 -27.797 1 93.19 95 SER A N 1
ATOM 683 C CA . SER A 1 95 ? -14.203 -20 -28.969 1 93.19 95 SER A CA 1
ATOM 684 C C . SER A 1 95 ? -14.391 -18.719 -29.781 1 93.19 95 SER A C 1
ATOM 686 O O . SER A 1 95 ? -15.406 -18.031 -29.656 1 93.19 95 SER A O 1
ATOM 688 N N . GLY A 1 96 ? -13.289 -18.422 -30.484 1 93.56 96 GLY A N 1
ATOM 689 C CA . GLY A 1 96 ? -13.383 -17.25 -31.328 1 93.56 96 GLY A CA 1
ATOM 690 C C . GLY A 1 96 ? -13.078 -15.953 -30.609 1 93.56 96 GLY A C 1
ATOM 691 O O . GLY A 1 96 ? -12.5 -15.977 -29.516 1 93.56 96 GLY A O 1
ATOM 692 N N . PRO A 1 97 ? -13.391 -14.859 -31.266 1 94.94 97 PRO A N 1
ATOM 693 C CA . PRO A 1 97 ? -13.086 -13.562 -30.672 1 94.94 97 PRO A CA 1
ATOM 694 C C . PRO A 1 97 ? -13.828 -13.32 -29.359 1 94.94 97 PRO A C 1
ATOM 696 O O . PRO A 1 97 ? -15.023 -13.586 -29.266 1 94.94 97 PRO A O 1
ATOM 699 N N . GLY A 1 98 ? -13.047 -12.969 -28.312 1 95.31 98 GLY A N 1
ATOM 700 C CA . GLY A 1 98 ? -13.617 -12.648 -27.016 1 95.31 98 GLY A CA 1
ATOM 701 C C . GLY A 1 98 ? -13.789 -13.867 -26.125 1 95.31 98 GLY A C 1
ATOM 702 O O . GLY A 1 98 ? -14.359 -13.766 -25.047 1 95.31 98 GLY A O 1
ATOM 703 N N . SER A 1 99 ? -13.219 -14.961 -26.516 1 96.94 99 SER A N 1
ATOM 704 C CA . SER A 1 99 ? -13.469 -16.219 -25.812 1 96.94 99 SER A CA 1
ATOM 705 C C . SER A 1 99 ? -12.641 -16.297 -24.531 1 96.94 99 SER A C 1
ATOM 707 O O . SER A 1 99 ? -11.602 -15.641 -24.406 1 96.94 99 SER A O 1
ATOM 709 N N . VAL A 1 100 ? -13.102 -17.094 -23.625 1 97.94 100 VAL A N 1
ATOM 710 C CA . VAL A 1 100 ? -12.367 -17.516 -22.438 1 97.94 100 VAL A CA 1
ATOM 711 C C . VAL A 1 100 ? -12.352 -19.047 -22.359 1 97.94 100 VAL A C 1
ATOM 713 O O . VAL A 1 100 ? -13.398 -19.688 -22.469 1 97.94 100 VAL A O 1
ATOM 716 N N . VAL A 1 101 ? -11.203 -19.578 -22.25 1 97.62 101 VAL A N 1
ATOM 717 C CA . VAL A 1 101 ? -11.055 -21.016 -22.078 1 97.62 101 VAL A CA 1
ATOM 718 C C . VAL A 1 101 ? -10.227 -21.312 -20.844 1 97.62 101 VAL A C 1
ATOM 720 O O . VAL A 1 101 ? -9.266 -20.594 -20.547 1 97.62 101 VAL A O 1
ATOM 723 N N . PHE A 1 102 ? -10.656 -22.312 -20.125 1 98.12 102 PHE A N 1
ATOM 724 C CA . PHE A 1 102 ? -9.945 -22.734 -18.938 1 98.12 102 PHE A CA 1
ATOM 725 C C . PHE A 1 102 ? -9.359 -24.141 -19.125 1 98.12 102 PHE A C 1
ATOM 727 O O . PHE A 1 102 ? -10.055 -25.047 -19.562 1 98.12 102 PHE A O 1
ATOM 734 N N . GLN A 1 103 ? -8.133 -24.312 -18.859 1 96.81 103 GLN A N 1
ATOM 735 C CA . GLN A 1 103 ? -7.527 -25.625 -18.969 1 96.81 103 GLN A CA 1
ATOM 736 C C . GLN A 1 103 ? -6.477 -25.844 -17.891 1 96.81 103 GLN A C 1
ATOM 738 O O . GLN A 1 103 ? -5.922 -24.891 -17.344 1 96.81 103 GLN A O 1
ATOM 743 N N . GLU A 1 104 ? -6.254 -27.141 -17.578 1 97.31 104 GLU A N 1
ATOM 744 C CA . GLU A 1 104 ? -5.258 -27.5 -16.578 1 97.31 104 GLU A CA 1
ATOM 745 C C . GLU A 1 104 ? -3.842 -27.219 -17.078 1 97.31 104 GLU A C 1
ATOM 747 O O . GLU A 1 104 ? -3.52 -27.484 -18.234 1 97.31 104 GLU A O 1
ATOM 752 N N . GLY A 1 105 ? -3.053 -26.594 -16.266 1 96.69 105 GLY A N 1
ATOM 753 C CA . GLY A 1 105 ? -1.665 -26.297 -16.578 1 96.69 105 GLY A CA 1
ATOM 754 C C . GLY A 1 105 ? -0.826 -25.984 -15.352 1 96.69 105 GLY A C 1
ATOM 755 O O . GLY A 1 105 ? -1.328 -25.422 -14.375 1 96.69 105 GLY A O 1
ATOM 756 N N . ASN A 1 106 ? 0.387 -26.422 -15.445 1 96.81 106 ASN A N 1
ATOM 757 C CA . ASN A 1 106 ? 1.388 -26.156 -14.422 1 96.81 106 ASN A CA 1
ATOM 758 C C . ASN A 1 106 ? 2.551 -25.344 -14.961 1 96.81 106 ASN A C 1
ATOM 760 O O . ASN A 1 106 ? 3.369 -25.844 -15.734 1 96.81 106 ASN A O 1
ATOM 764 N N . VAL A 1 107 ? 2.646 -24.094 -14.531 1 97.69 107 VAL A N 1
ATOM 765 C CA . VAL A 1 107 ? 3.615 -23.156 -15.094 1 97.69 107 VAL A CA 1
ATOM 766 C C . VAL A 1 107 ? 5.031 -23.609 -14.742 1 97.69 107 VAL A C 1
ATOM 768 O O . VAL A 1 107 ? 6 -23.156 -15.359 1 97.69 107 VAL A O 1
ATOM 771 N N . LEU A 1 108 ? 5.227 -24.516 -13.781 1 96.75 108 LEU A N 1
ATOM 772 C CA . LEU A 1 108 ? 6.539 -25.047 -13.43 1 96.75 108 LEU A CA 1
ATOM 773 C C . LEU A 1 108 ? 6.965 -26.141 -14.406 1 96.75 108 LEU A C 1
ATOM 775 O O . LEU A 1 108 ? 8.102 -26.609 -14.359 1 96.75 108 LEU A O 1
ATOM 779 N N . GLU A 1 109 ? 6.016 -26.5 -15.242 1 96 109 GLU A N 1
ATOM 780 C CA . GLU A 1 109 ? 6.266 -27.406 -16.359 1 96 109 GLU A CA 1
ATOM 781 C C . GLU A 1 109 ? 6.113 -26.688 -17.688 1 96 109 GLU A C 1
ATOM 783 O O . GLU A 1 109 ? 5.637 -25.547 -17.734 1 96 109 GLU A O 1
ATOM 788 N N . ARG A 1 110 ? 6.473 -27.297 -18.75 1 95.88 110 ARG A N 1
ATOM 789 C CA . ARG A 1 110 ? 6.297 -26.703 -20.078 1 95.88 110 ARG A CA 1
ATOM 790 C C . ARG A 1 110 ? 4.82 -26.562 -20.422 1 95.88 110 ARG A C 1
ATOM 792 O O . ARG A 1 110 ? 4.102 -27.562 -20.5 1 95.88 110 ARG A O 1
ATOM 799 N N . LEU A 1 111 ? 4.418 -25.391 -20.562 1 97.44 111 LEU A N 1
ATOM 800 C CA . LEU A 1 111 ? 3.029 -25.141 -20.938 1 97.44 111 LEU A CA 1
ATOM 801 C C . LEU A 1 111 ? 2.764 -25.594 -22.359 1 97.44 111 LEU A C 1
ATOM 803 O O . LEU A 1 111 ? 3.654 -25.547 -23.219 1 97.44 111 LEU A O 1
ATOM 807 N N . PRO A 1 112 ? 1.592 -26.062 -22.609 1 96.62 112 PRO A N 1
ATOM 808 C CA . PRO A 1 112 ? 1.265 -26.578 -23.938 1 96.62 112 PRO A CA 1
ATOM 809 C C . PRO A 1 112 ? 0.965 -25.469 -24.938 1 96.62 112 PRO A C 1
ATOM 811 O O . PRO A 1 112 ? -0.009 -25.562 -25.703 1 96.62 112 PRO A O 1
ATOM 814 N N . PHE A 1 113 ? 1.689 -24.438 -24.906 1 98.31 113 PHE A N 1
ATOM 815 C CA . PHE A 1 113 ? 1.589 -23.312 -25.828 1 98.31 113 PHE A CA 1
ATOM 816 C C . PHE A 1 113 ? 2.914 -23.094 -26.547 1 98.31 113 PHE A C 1
ATOM 818 O O . PHE A 1 113 ? 3.982 -23.234 -25.953 1 98.31 113 PHE A O 1
ATOM 825 N N . ALA A 1 114 ? 2.861 -22.766 -27.797 1 98.44 114 ALA A N 1
ATOM 826 C CA . ALA A 1 114 ? 4.059 -22.438 -28.562 1 98.44 114 ALA A CA 1
ATOM 827 C C . ALA A 1 114 ? 4.734 -21.188 -28.016 1 98.44 114 ALA A C 1
ATOM 829 O O . ALA A 1 114 ? 4.105 -20.391 -27.312 1 98.44 114 ALA A O 1
ATOM 830 N N . ASP A 1 115 ? 6.012 -21.062 -28.328 1 98.56 115 ASP A N 1
ATOM 831 C CA . ASP A 1 115 ? 6.711 -19.828 -28 1 98.56 115 ASP A CA 1
ATOM 832 C C . ASP A 1 115 ? 5.988 -18.609 -28.594 1 98.56 115 ASP A C 1
ATOM 834 O O . ASP A 1 115 ? 5.418 -18.703 -29.688 1 98.56 115 ASP A O 1
ATOM 838 N N . GLU A 1 116 ? 5.945 -17.531 -27.859 1 98.69 116 GLU A N 1
ATOM 839 C CA . GLU A 1 116 ? 5.496 -16.25 -28.391 1 98.69 116 GLU A CA 1
ATOM 840 C C . GLU A 1 116 ? 4.055 -16.328 -28.891 1 98.69 116 GLU A C 1
ATOM 842 O O . GLU A 1 116 ? 3.76 -15.914 -30.016 1 98.69 116 GLU A O 1
ATOM 847 N N . THR A 1 117 ? 3.232 -16.828 -28.047 1 98.75 117 THR A N 1
ATOM 848 C CA . THR A 1 117 ? 1.834 -17.047 -28.406 1 98.75 117 THR A CA 1
ATOM 849 C C . THR A 1 117 ? 0.961 -15.914 -27.875 1 98.75 117 THR A C 1
ATOM 851 O O . THR A 1 117 ? 0.037 -15.469 -28.562 1 98.75 117 THR A O 1
ATOM 854 N N . PHE A 1 118 ? 1.271 -15.375 -26.719 1 98.94 118 PHE A N 1
ATOM 855 C CA . PHE A 1 118 ? 0.358 -14.469 -26.031 1 98.94 118 PHE A CA 1
ATOM 856 C C . PHE A 1 118 ? 0.886 -13.039 -26.062 1 98.94 118 PHE A C 1
ATOM 858 O O . PHE A 1 118 ? 2.098 -12.82 -26 1 98.94 118 PHE A O 1
ATOM 865 N N . ASP A 1 119 ? -0.021 -12.086 -26.125 1 98.94 119 ASP A N 1
ATOM 866 C CA . ASP A 1 119 ? 0.303 -10.664 -26.047 1 98.94 119 ASP A CA 1
ATOM 867 C C . ASP A 1 119 ? 0.467 -10.219 -24.594 1 98.94 119 ASP A C 1
ATOM 869 O O . ASP A 1 119 ? 1.214 -9.281 -24.312 1 98.94 119 ASP A O 1
ATOM 873 N N . VAL A 1 120 ? -0.256 -10.852 -23.719 1 98.94 120 VAL A N 1
ATOM 874 C CA . VAL A 1 120 ? -0.252 -10.57 -22.281 1 98.94 120 VAL A CA 1
ATOM 875 C C . VAL A 1 120 ? -0.188 -11.875 -21.5 1 98.94 120 VAL A C 1
ATOM 877 O O . VAL A 1 120 ? -0.936 -12.812 -21.781 1 98.94 120 VAL A O 1
ATOM 880 N N . VAL A 1 121 ? 0.67 -11.953 -20.594 1 98.94 121 VAL A N 1
ATOM 881 C CA . VAL A 1 121 ? 0.698 -13.016 -19.594 1 98.94 121 VAL A CA 1
ATOM 882 C C . VAL A 1 121 ? 0.572 -12.414 -18.203 1 98.94 121 VAL A C 1
ATOM 884 O O . VAL A 1 121 ? 1.319 -11.508 -17.844 1 98.94 121 VAL A O 1
ATOM 887 N N . PHE A 1 122 ? -0.41 -12.914 -17.484 1 98.88 122 PHE A N 1
ATOM 888 C CA . PHE A 1 122 ? -0.746 -12.336 -16.188 1 98.88 122 PHE A CA 1
ATOM 889 C C . PHE A 1 122 ? -0.767 -13.414 -15.109 1 98.88 122 PHE A C 1
ATOM 891 O O . PHE A 1 122 ? -1.167 -14.547 -15.359 1 98.88 122 PHE A O 1
ATOM 898 N N . ALA A 1 123 ? -0.257 -13.133 -13.945 1 98.69 123 ALA A N 1
ATOM 899 C CA . ALA A 1 123 ? -0.362 -13.992 -12.766 1 98.69 123 ALA A CA 1
ATOM 900 C C . ALA A 1 123 ? -0.628 -13.164 -11.516 1 98.69 123 ALA A C 1
ATOM 902 O O . ALA A 1 123 ? 0.114 -12.227 -11.211 1 98.69 123 ALA A O 1
ATOM 903 N N . SER A 1 124 ? -1.611 -13.438 -10.789 1 97.88 124 SER A N 1
ATOM 904 C CA . SER A 1 124 ? -1.956 -12.773 -9.539 1 97.88 124 SER A CA 1
ATOM 905 C C . SER A 1 124 ? -1.932 -13.75 -8.367 1 97.88 124 SER A C 1
ATOM 907 O O . SER A 1 124 ? -2.693 -14.719 -8.352 1 97.88 124 SER A O 1
ATOM 909 N N . GLN A 1 125 ? -1.078 -13.438 -7.363 1 95.62 125 GLN A N 1
ATOM 910 C CA . GLN A 1 125 ? -0.955 -14.258 -6.164 1 95.62 125 GLN A CA 1
ATOM 911 C C . GLN A 1 125 ? -0.544 -15.688 -6.512 1 95.62 125 GLN A C 1
ATOM 913 O O . GLN A 1 125 ? -1.133 -16.641 -6.012 1 95.62 125 GLN A O 1
ATOM 918 N N . VAL A 1 126 ? 0.426 -15.812 -7.406 1 96.44 126 VAL A N 1
ATOM 919 C CA . VAL A 1 126 ? 0.932 -17.109 -7.848 1 96.44 126 VAL A CA 1
ATOM 920 C C . VAL A 1 126 ? 2.434 -17.188 -7.586 1 96.44 126 VAL A C 1
ATOM 922 O O . VAL A 1 126 ? 2.887 -18.016 -6.785 1 96.44 126 VAL A O 1
ATOM 925 N N . ILE A 1 127 ? 3.191 -16.203 -8.117 1 96.69 127 ILE A N 1
ATOM 926 C CA . ILE A 1 127 ? 4.648 -16.25 -8.07 1 96.69 127 ILE A CA 1
ATOM 927 C C . ILE A 1 127 ? 5.125 -16.062 -6.633 1 96.69 127 ILE A C 1
ATOM 929 O O . ILE A 1 127 ? 6.125 -16.656 -6.223 1 96.69 127 ILE A O 1
ATOM 933 N N . GLY A 1 128 ? 4.395 -15.328 -5.859 1 93.25 128 GLY A N 1
ATOM 934 C CA . GLY A 1 128 ? 4.73 -15.078 -4.465 1 93.25 128 GLY A CA 1
ATOM 935 C C . GLY A 1 128 ? 4.777 -16.344 -3.627 1 93.25 128 GLY A C 1
ATOM 936 O O . GLY A 1 128 ? 5.395 -16.359 -2.561 1 93.25 128 GLY A O 1
ATOM 937 N N . HIS A 1 129 ? 4.172 -17.422 -4.117 1 89.75 129 HIS A N 1
ATOM 938 C CA . HIS A 1 129 ? 4.086 -18.672 -3.373 1 89.75 129 HIS A CA 1
ATOM 939 C C . HIS A 1 129 ? 5.109 -19.688 -3.877 1 89.75 129 HIS A C 1
ATOM 941 O O . HIS A 1 129 ? 5.156 -20.812 -3.395 1 89.75 129 HIS A O 1
ATOM 947 N N . MET A 1 130 ? 5.848 -19.25 -4.832 1 92.12 130 MET A N 1
ATOM 948 C CA . MET A 1 130 ? 6.793 -20.188 -5.441 1 92.12 130 MET A CA 1
ATOM 949 C C . MET A 1 130 ? 8.156 -20.109 -4.75 1 92.12 130 MET A C 1
ATOM 951 O O . MET A 1 130 ? 9.023 -19.344 -5.164 1 92.12 130 MET A O 1
ATOM 955 N N . VAL A 1 131 ? 8.266 -20.953 -3.779 1 88.88 131 VAL A N 1
ATOM 956 C CA . VAL A 1 131 ? 9.484 -21.047 -2.992 1 88.88 131 VAL A CA 1
ATOM 957 C C . VAL A 1 131 ? 10.102 -22.438 -3.145 1 88.88 131 VAL A C 1
ATOM 959 O O . VAL A 1 131 ? 9.383 -23.422 -3.258 1 88.88 131 VAL A O 1
ATOM 962 N N . PRO A 1 132 ? 11.445 -22.531 -3.279 1 89.12 132 PRO A N 1
ATOM 963 C CA . PRO A 1 132 ? 12.445 -21.453 -3.246 1 89.12 132 PRO A CA 1
ATOM 964 C C . PRO A 1 132 ? 12.453 -20.609 -4.52 1 89.12 132 PRO A C 1
ATOM 966 O O . PRO A 1 132 ? 11.648 -20.844 -5.422 1 89.12 132 PRO A O 1
ATOM 969 N N . LEU A 1 133 ? 13.328 -19.578 -4.621 1 91.5 133 LEU A N 1
ATOM 970 C CA . LEU A 1 133 ? 13.297 -18.578 -5.672 1 91.5 133 LEU A CA 1
ATOM 971 C C . LEU A 1 133 ? 13.516 -19.203 -7.043 1 91.5 133 LEU A C 1
ATOM 973 O O . LEU A 1 133 ? 13.023 -18.688 -8.055 1 91.5 133 LEU A O 1
ATOM 977 N N . ASP A 1 134 ? 14.125 -20.328 -7.102 1 94 134 ASP A N 1
ATOM 978 C CA . ASP A 1 134 ? 14.375 -21 -8.367 1 94 134 ASP A CA 1
ATOM 979 C C . ASP A 1 134 ? 13.062 -21.422 -9.039 1 94 134 ASP A C 1
ATOM 981 O O . ASP A 1 134 ? 12.961 -21.438 -10.266 1 94 134 ASP A O 1
ATOM 985 N N . LEU A 1 135 ? 12.094 -21.781 -8.234 1 95.06 135 LEU A N 1
ATOM 986 C CA . LEU A 1 135 ? 10.789 -22.141 -8.781 1 95.06 135 LEU A CA 1
ATOM 987 C C . LEU A 1 135 ? 10.125 -20.922 -9.414 1 95.06 135 LEU A C 1
ATOM 989 O O . LEU A 1 135 ? 9.492 -21.031 -10.469 1 95.06 135 LEU A O 1
ATOM 993 N N . ALA A 1 136 ? 10.273 -19.797 -8.703 1 96.75 136 ALA A N 1
ATOM 994 C CA . ALA A 1 136 ? 9.75 -18.547 -9.258 1 96.75 136 ALA A CA 1
ATOM 995 C C . ALA A 1 136 ? 10.422 -18.203 -10.586 1 96.75 136 ALA A C 1
ATOM 997 O O . ALA A 1 136 ? 9.75 -17.828 -11.547 1 96.75 136 ALA A O 1
ATOM 998 N N . CYS A 1 137 ? 11.695 -18.406 -10.68 1 97.44 137 CYS A N 1
ATOM 999 C CA . CYS A 1 137 ? 12.453 -18.156 -11.898 1 97.44 137 CYS A CA 1
ATOM 1000 C C . CYS A 1 137 ? 11.977 -19.047 -13.031 1 97.44 137 CYS A C 1
ATOM 1002 O O . CYS A 1 137 ? 11.781 -18.594 -14.156 1 97.44 137 CYS A O 1
ATOM 1004 N N . ARG A 1 138 ? 11.766 -20.281 -12.68 1 97.75 138 ARG A N 1
ATOM 1005 C CA . ARG A 1 138 ? 11.297 -21.25 -13.672 1 97.75 138 ARG A CA 1
ATOM 1006 C C . ARG A 1 138 ? 9.922 -20.844 -14.211 1 97.75 138 ARG A C 1
ATOM 1008 O O . ARG A 1 138 ? 9.695 -20.875 -15.422 1 97.75 138 ARG A O 1
ATOM 1015 N N . ALA A 1 139 ? 9.062 -20.5 -13.305 1 98.5 139 ALA A N 1
ATOM 1016 C CA . ALA A 1 139 ? 7.723 -20.078 -13.695 1 98.5 139 ALA A CA 1
ATOM 1017 C C . ALA A 1 139 ? 7.77 -18.844 -14.594 1 98.5 139 ALA A C 1
ATOM 1019 O O . ALA A 1 139 ? 7.133 -18.812 -15.648 1 98.5 139 ALA A O 1
ATOM 1020 N N . LEU A 1 140 ? 8.562 -17.875 -14.188 1 98.75 140 LEU A N 1
ATOM 1021 C CA . LEU A 1 140 ? 8.672 -16.641 -14.945 1 98.75 140 LEU A CA 1
ATOM 1022 C C . LEU A 1 140 ? 9.32 -16.875 -16.297 1 98.75 140 LEU A C 1
ATOM 1024 O O . LEU A 1 140 ? 8.953 -16.25 -17.297 1 98.75 140 LEU A O 1
ATOM 1028 N N . GLY A 1 141 ? 10.281 -17.766 -16.328 1 98.69 141 GLY A N 1
ATOM 1029 C CA . GLY A 1 141 ? 10.883 -18.141 -17.609 1 98.69 141 GLY A CA 1
ATOM 1030 C C . GLY A 1 141 ? 9.891 -18.734 -18.578 1 98.69 141 GLY A C 1
ATOM 1031 O O . GLY A 1 141 ? 9.891 -18.391 -19.766 1 98.69 141 GLY A O 1
ATOM 1032 N N . GLU A 1 142 ? 9.117 -19.641 -18.062 1 98.81 142 GLU A N 1
ATOM 1033 C CA . GLU A 1 142 ? 8.094 -20.25 -18.906 1 98.81 142 GLU A CA 1
ATOM 1034 C C . GLU A 1 142 ? 7.07 -19.234 -19.375 1 98.81 142 GLU A C 1
ATOM 1036 O O . GLU A 1 142 ? 6.648 -19.25 -20.531 1 98.81 142 GLU A O 1
ATOM 1041 N N . MET A 1 143 ? 6.691 -18.312 -18.516 1 98.88 143 MET A N 1
ATOM 1042 C CA . MET A 1 143 ? 5.777 -17.234 -18.875 1 98.88 143 MET A CA 1
ATOM 1043 C C . MET A 1 143 ? 6.387 -16.359 -19.969 1 98.88 143 MET A C 1
ATOM 1045 O O . MET A 1 143 ? 5.699 -15.961 -20.906 1 98.88 143 MET A O 1
ATOM 1049 N N . ARG A 1 144 ? 7.637 -16.047 -19.844 1 98.81 144 ARG A N 1
ATOM 1050 C CA . ARG A 1 144 ? 8.312 -15.242 -20.844 1 98.81 144 ARG A CA 1
ATOM 1051 C C . ARG A 1 144 ? 8.375 -15.977 -22.188 1 98.81 144 ARG A C 1
ATOM 1053 O O . ARG A 1 144 ? 8.25 -15.359 -23.25 1 98.81 144 ARG A O 1
ATOM 1060 N N . ARG A 1 145 ? 8.602 -17.297 -22.125 1 98.81 145 ARG A N 1
ATOM 1061 C CA . ARG A 1 145 ? 8.688 -18.094 -23.344 1 98.81 145 ARG A CA 1
ATOM 1062 C C . ARG A 1 145 ? 7.422 -17.938 -24.188 1 98.81 145 ARG A C 1
ATOM 1064 O O . ARG A 1 145 ? 7.496 -17.766 -25.406 1 98.81 145 ARG A O 1
ATOM 1071 N N . VAL A 1 146 ? 6.312 -18 -23.562 1 98.88 146 VAL A N 1
ATOM 1072 C CA . VAL A 1 146 ? 5.055 -18.016 -24.297 1 98.88 146 VAL A CA 1
ATOM 1073 C C . VAL A 1 146 ? 4.613 -16.594 -24.609 1 98.88 146 VAL A C 1
ATOM 1075 O O . VAL A 1 146 ? 3.633 -16.375 -25.328 1 98.88 146 VAL A O 1
ATOM 1078 N N . LEU A 1 147 ? 5.258 -15.617 -24.047 1 98.88 147 LEU A N 1
ATOM 1079 C CA . LEU A 1 147 ? 4.973 -14.203 -24.281 1 98.88 147 LEU A CA 1
ATOM 1080 C C . LEU A 1 147 ? 5.586 -13.75 -25.609 1 98.88 147 LEU A C 1
ATOM 1082 O O . LEU A 1 147 ? 6.75 -14.039 -25.891 1 98.88 147 LEU A O 1
ATOM 1086 N N . LYS A 1 148 ? 4.863 -13.031 -26.438 1 98.88 148 LYS A N 1
ATOM 1087 C CA . LYS A 1 148 ? 5.359 -12.484 -27.688 1 98.88 148 LYS A CA 1
ATOM 1088 C C . LYS A 1 148 ? 6.402 -11.398 -27.438 1 98.88 148 LYS A C 1
ATOM 1090 O O . LYS A 1 148 ? 6.359 -10.711 -26.422 1 98.88 148 LYS A O 1
ATOM 1095 N N . PRO A 1 149 ? 7.348 -11.273 -28.422 1 98.25 149 PRO A N 1
ATOM 1096 C CA . PRO A 1 149 ? 8.117 -10.031 -28.375 1 98.25 149 PRO A CA 1
ATOM 1097 C C . PRO A 1 149 ? 7.227 -8.781 -28.375 1 98.25 149 PRO A C 1
ATOM 1099 O O . PRO A 1 149 ? 6.285 -8.695 -29.172 1 98.25 149 PRO A O 1
ATOM 1102 N N . GLY A 1 150 ? 7.449 -7.898 -27.453 1 97.56 150 GLY A N 1
ATOM 1103 C CA . GLY A 1 150 ? 6.629 -6.703 -27.344 1 97.56 150 GLY A CA 1
ATOM 1104 C C . GLY A 1 150 ? 5.434 -6.883 -26.422 1 97.56 150 GLY A C 1
ATOM 1105 O O . GLY A 1 150 ? 4.773 -5.91 -26.062 1 97.56 150 GLY A O 1
ATOM 1106 N N . GLY A 1 151 ? 5.195 -8.164 -26.047 1 98.81 151 GLY A N 1
ATOM 1107 C CA . GLY A 1 151 ? 4.113 -8.438 -25.109 1 98.81 151 GLY A CA 1
ATOM 1108 C C . GLY A 1 151 ? 4.441 -8.039 -23.688 1 98.81 151 GLY A C 1
ATOM 1109 O O . GLY A 1 151 ? 5.582 -7.695 -23.375 1 98.81 151 GLY A O 1
ATOM 1110 N N . VAL A 1 152 ? 3.438 -8.078 -22.812 1 98.88 152 VAL A N 1
ATOM 1111 C CA . VAL A 1 152 ? 3.643 -7.617 -21.438 1 98.88 152 VAL A CA 1
ATOM 1112 C C . VAL A 1 152 ? 3.373 -8.758 -20.469 1 98.88 152 VAL A C 1
ATOM 1114 O O . VAL A 1 152 ? 2.359 -9.453 -20.578 1 98.88 152 VAL A O 1
ATOM 1117 N N . LEU A 1 153 ? 4.32 -9.016 -19.656 1 98.94 153 LEU A N 1
ATOM 1118 C CA . LEU A 1 153 ? 4.148 -9.859 -18.469 1 98.94 153 LEU A CA 1
ATOM 1119 C C . LEU A 1 153 ? 3.77 -9.016 -17.25 1 98.94 153 LEU A C 1
ATOM 1121 O O . LEU A 1 153 ? 4.457 -8.047 -16.922 1 98.94 153 LEU A O 1
ATOM 1125 N N . ALA A 1 154 ? 2.652 -9.32 -16.625 1 98.88 154 ALA A N 1
ATOM 1126 C CA . ALA A 1 154 ? 2.184 -8.602 -15.445 1 98.88 154 ALA A CA 1
ATOM 1127 C C . ALA A 1 154 ? 1.992 -9.555 -14.266 1 98.88 154 ALA A C 1
ATOM 1129 O O . ALA A 1 154 ? 1.474 -10.656 -14.438 1 98.88 154 ALA A O 1
ATOM 1130 N N . THR A 1 155 ? 2.447 -9.164 -13.125 1 98.75 155 THR A N 1
ATOM 1131 C CA . THR A 1 155 ? 2.256 -9.961 -11.914 1 98.75 155 THR A CA 1
ATOM 1132 C C . THR A 1 155 ? 1.792 -9.086 -10.758 1 98.75 155 THR A C 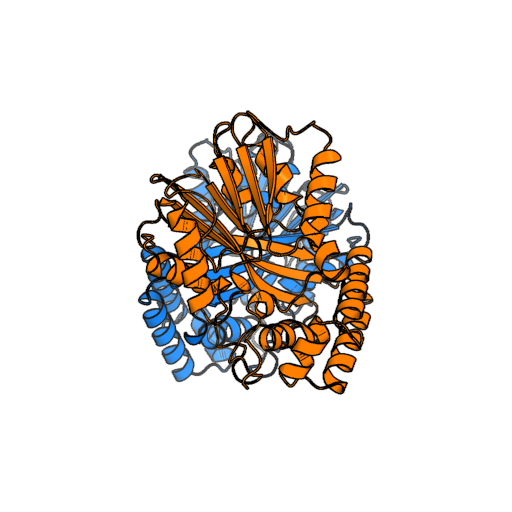1
ATOM 1134 O O . THR A 1 155 ? 2.109 -7.895 -10.703 1 98.75 155 THR A O 1
ATOM 1137 N N . ARG A 1 156 ? 1.073 -9.602 -9.922 1 98.25 156 ARG A N 1
ATOM 1138 C CA . ARG A 1 156 ? 0.66 -9.016 -8.648 1 98.25 156 ARG A CA 1
ATOM 1139 C C . ARG A 1 156 ? 0.76 -10.031 -7.516 1 98.25 156 ARG A C 1
ATOM 1141 O O . ARG A 1 156 ? 0.13 -11.086 -7.57 1 98.25 156 ARG A O 1
ATOM 1148 N N . ASP A 1 157 ? 1.55 -9.773 -6.504 1 97.5 157 ASP A N 1
ATOM 1149 C CA . ASP A 1 157 ? 1.73 -10.688 -5.383 1 97.5 157 ASP A CA 1
ATOM 1150 C C . ASP A 1 157 ? 1.814 -9.922 -4.062 1 97.5 157 ASP A C 1
ATOM 1152 O O . ASP A 1 157 ? 2.301 -8.797 -4.02 1 97.5 157 ASP A O 1
ATOM 1156 N N . GLY A 1 158 ? 1.364 -10.539 -3.027 1 96.25 158 GLY A N 1
ATOM 1157 C CA . GLY A 1 158 ? 1.396 -9.922 -1.711 1 96.25 158 GLY A CA 1
ATOM 1158 C C . GLY A 1 158 ? 2.803 -9.695 -1.19 1 96.25 158 GLY A C 1
ATOM 1159 O O . GLY A 1 158 ? 3.609 -10.633 -1.142 1 96.25 158 GLY A O 1
ATOM 1160 N N . ALA A 1 159 ? 3.064 -8.43 -0.768 1 96.25 159 ALA A N 1
ATOM 1161 C CA . ALA A 1 159 ? 4.387 -8.062 -0.272 1 96.25 159 ALA A CA 1
ATOM 1162 C C . ALA A 1 159 ? 4.383 -7.914 1.246 1 96.25 159 ALA A C 1
ATOM 1164 O O . ALA A 1 159 ? 5.273 -8.422 1.93 1 96.25 159 ALA A O 1
ATOM 1165 N N . GLU A 1 160 ? 3.398 -7.168 1.749 1 96.31 160 GLU A N 1
ATOM 1166 C CA . GLU A 1 160 ? 3.283 -6.898 3.178 1 96.31 160 GLU A CA 1
ATOM 1167 C C . GLU A 1 160 ? 1.829 -6.961 3.637 1 96.31 160 GLU A C 1
ATOM 1169 O O . GLU A 1 160 ? 0.911 -6.789 2.832 1 96.31 160 GLU A O 1
ATOM 1174 N N . GLN A 1 161 ? 1.629 -7.223 4.891 1 96.5 161 GLN A N 1
ATOM 1175 C CA . GLN A 1 161 ? 0.329 -7.188 5.555 1 96.5 161 GLN A CA 1
ATOM 1176 C C . GLN A 1 161 ? 0.462 -6.73 7.004 1 96.5 161 GLN A C 1
ATOM 1178 O O . GLN A 1 161 ? 1.402 -7.117 7.699 1 96.5 161 GLN A O 1
ATOM 1183 N N . HIS A 1 162 ? -0.436 -5.898 7.469 1 97.62 162 HIS A N 1
ATOM 1184 C CA . HIS A 1 162 ? -0.399 -5.371 8.828 1 97.62 162 HIS A CA 1
ATOM 1185 C C . HIS A 1 162 ? -1.801 -5.289 9.43 1 97.62 162 HIS A C 1
ATOM 1187 O O . HIS A 1 162 ? -2.746 -4.883 8.75 1 97.62 162 HIS A O 1
ATOM 1193 N N . PHE A 1 163 ? -1.866 -5.684 10.688 1 98.25 163 PHE A N 1
ATOM 1194 C CA . PHE A 1 163 ? -3.107 -5.562 11.438 1 98.25 163 PHE A CA 1
ATOM 1195 C C . PHE A 1 163 ? -3.047 -4.379 12.398 1 98.25 163 PHE A C 1
ATOM 1197 O O . PHE A 1 163 ? -2.012 -4.129 13.016 1 98.25 163 PHE A O 1
ATOM 1204 N N . TYR A 1 164 ? -4.129 -3.684 12.523 1 97.88 164 TYR A N 1
ATOM 1205 C CA . TYR A 1 164 ? -4.289 -2.605 13.492 1 97.88 164 TYR A CA 1
ATOM 1206 C C . TYR A 1 164 ? -5.527 -2.822 14.352 1 97.88 164 TYR A C 1
ATOM 1208 O O . TYR A 1 164 ? -6.57 -3.246 13.852 1 97.88 164 TYR A O 1
ATOM 1216 N N . PRO A 1 165 ? -5.457 -2.527 15.633 1 97.31 165 PRO A N 1
ATOM 1217 C CA . PRO A 1 165 ? -4.27 -1.992 16.312 1 97.31 165 PRO A CA 1
ATOM 1218 C C . PRO A 1 165 ? -3.111 -2.986 16.328 1 97.31 165 PRO A C 1
ATOM 1220 O O . PRO A 1 165 ? -3.332 -4.199 16.359 1 97.31 165 PRO A O 1
ATOM 1223 N N . ARG A 1 166 ? -1.909 -2.457 16.406 1 95.81 166 ARG A N 1
ATOM 1224 C CA . ARG A 1 166 ? -0.697 -3.268 16.453 1 95.81 166 ARG A CA 1
ATOM 1225 C C . ARG A 1 166 ? -0.664 -4.152 17.688 1 95.81 166 ARG A C 1
ATOM 1227 O O . ARG A 1 166 ? -0.13 -5.262 17.656 1 95.81 166 ARG A O 1
ATOM 1234 N N . ALA A 1 167 ? -1.261 -3.719 18.703 1 94.38 167 ALA A N 1
ATOM 1235 C CA . ALA A 1 167 ? -1.254 -4.414 19.984 1 94.38 167 ALA A CA 1
ATOM 1236 C C . ALA A 1 167 ? -1.984 -5.75 19.891 1 94.38 167 ALA A C 1
ATOM 1238 O O . ALA A 1 167 ? -1.892 -6.582 20.797 1 94.38 167 ALA A O 1
ATOM 1239 N N . SER A 1 168 ? -2.715 -6.012 18.766 1 96.25 168 SER A N 1
ATOM 1240 C CA . SER A 1 168 ? -3.398 -7.285 18.578 1 96.25 168 SER A CA 1
ATOM 1241 C C . SER A 1 168 ? -2.406 -8.438 18.484 1 96.25 168 SER A C 1
ATOM 1243 O O . SER A 1 168 ? -2.775 -9.602 18.672 1 96.25 168 SER A O 1
ATOM 1245 N N . GLY A 1 169 ? -1.188 -8.125 18.047 1 96.81 169 GLY A N 1
ATOM 1246 C CA . GLY A 1 169 ? -0.153 -9.133 17.938 1 96.81 169 GLY A CA 1
ATOM 1247 C C . GLY A 1 169 ? -0.262 -9.953 16.656 1 96.81 169 GLY A C 1
ATOM 1248 O O . GLY A 1 169 ? 0.534 -10.867 16.438 1 96.81 169 GLY A O 1
ATOM 1249 N N . LEU A 1 170 ? -1.144 -9.617 15.805 1 98 170 LEU A N 1
ATOM 1250 C CA . LEU A 1 170 ? -1.456 -10.469 14.664 1 98 170 LEU A CA 1
ATOM 1251 C C . LEU A 1 170 ? -0.375 -10.359 13.594 1 98 170 LEU A C 1
ATOM 1253 O O . LEU A 1 170 ? -0.27 -11.227 12.719 1 98 170 LEU A O 1
ATOM 1257 N N . ASP A 1 171 ? 0.41 -9.281 13.594 1 96.88 171 ASP A N 1
ATOM 1258 C CA . ASP A 1 171 ? 1.558 -9.258 12.688 1 96.88 171 ASP A CA 1
ATOM 1259 C C . ASP A 1 171 ? 2.498 -10.43 12.969 1 96.88 171 ASP A C 1
ATOM 1261 O O . ASP A 1 171 ? 2.994 -11.07 12.039 1 96.88 171 ASP A O 1
ATOM 1265 N N . ARG A 1 172 ? 2.691 -10.688 14.242 1 95.56 172 ARG A N 1
ATOM 1266 C CA . ARG A 1 172 ? 3.525 -11.828 14.609 1 95.56 172 ARG A CA 1
ATOM 1267 C C . ARG A 1 172 ? 2.746 -13.133 14.492 1 95.56 172 ARG A C 1
ATOM 1269 O O . ARG A 1 172 ? 3.219 -14.094 13.867 1 95.56 172 ARG A O 1
ATOM 1276 N N . LEU A 1 173 ? 1.591 -13.156 15.07 1 97.5 173 LEU A N 1
ATOM 1277 C CA . LEU A 1 173 ? 0.84 -14.398 15.242 1 97.5 173 LEU A CA 1
ATOM 1278 C C . LEU A 1 173 ? 0.299 -14.898 13.906 1 97.5 173 LEU A C 1
ATOM 1280 O O . LEU A 1 173 ? 0.271 -16.109 13.656 1 97.5 173 LEU A O 1
ATOM 1284 N N . TRP A 1 174 ? -0.095 -13.992 13.078 1 97.69 174 TRP A N 1
ATOM 1285 C CA . TRP A 1 174 ? -0.662 -14.43 11.812 1 97.69 174 TRP A CA 1
ATOM 1286 C C . TRP A 1 174 ? 0.33 -14.219 10.672 1 97.69 174 TRP A C 1
ATOM 1288 O O . TRP A 1 174 ? 0.755 -15.172 10.023 1 97.69 174 TRP A O 1
ATOM 1298 N N . VAL A 1 175 ? 0.787 -13.008 10.438 1 96.44 175 VAL A N 1
ATOM 1299 C CA . VAL A 1 175 ? 1.539 -12.641 9.242 1 96.44 175 VAL A CA 1
ATOM 1300 C C . VAL A 1 175 ? 2.879 -13.375 9.227 1 96.44 175 VAL A C 1
ATOM 1302 O O . VAL A 1 175 ? 3.209 -14.055 8.25 1 96.44 175 VAL A O 1
ATOM 1305 N N . GLN A 1 176 ? 3.613 -13.305 10.312 1 95.62 176 GLN A N 1
ATOM 1306 C CA . GLN A 1 176 ? 4.934 -13.93 10.352 1 95.62 176 GLN A CA 1
ATOM 1307 C C . GLN A 1 176 ? 4.82 -15.453 10.352 1 95.62 176 GLN A C 1
ATOM 1309 O O . GLN A 1 176 ? 5.605 -16.141 9.695 1 95.62 176 GLN A O 1
ATOM 1314 N N . ASN A 1 177 ? 3.844 -15.953 11.094 1 96.25 177 ASN A N 1
ATOM 1315 C CA . ASN A 1 177 ? 3.668 -17.406 11.109 1 96.25 177 ASN A CA 1
ATOM 1316 C C . ASN A 1 177 ? 3.256 -17.938 9.742 1 96.25 177 ASN A C 1
ATOM 1318 O O . ASN A 1 177 ? 3.725 -18.984 9.312 1 96.25 177 ASN A O 1
ATOM 1322 N N . ALA A 1 178 ? 2.395 -17.203 9.07 1 93.88 178 ALA A N 1
ATOM 1323 C CA . ALA A 1 178 ? 2.014 -17.594 7.719 1 93.88 178 ALA A CA 1
ATOM 1324 C C . ALA A 1 178 ? 3.219 -17.594 6.785 1 93.88 178 ALA A C 1
ATOM 1326 O O . ALA A 1 178 ? 3.381 -18.484 5.957 1 93.88 178 ALA A O 1
ATOM 1327 N N . ALA A 1 179 ? 4.043 -16.594 6.938 1 92.81 179 ALA A N 1
ATOM 1328 C CA . ALA A 1 179 ? 5.258 -16.5 6.129 1 92.81 179 ALA A CA 1
ATOM 1329 C C . ALA A 1 179 ? 6.176 -17.688 6.395 1 92.81 179 ALA A C 1
ATOM 1331 O O . ALA A 1 179 ? 6.723 -18.281 5.457 1 92.81 179 ALA A O 1
ATOM 1332 N N . ARG A 1 180 ? 6.34 -18.062 7.637 1 93.25 180 ARG A N 1
ATOM 1333 C CA . ARG A 1 180 ? 7.18 -19.203 8.008 1 93.25 180 ARG A CA 1
ATOM 1334 C C . ARG A 1 180 ? 6.641 -20.5 7.406 1 93.25 180 ARG A C 1
ATOM 1336 O O . ARG A 1 180 ? 7.414 -21.359 6.996 1 93.25 180 ARG A O 1
ATOM 1343 N N . ALA A 1 181 ? 5.367 -20.562 7.367 1 90.81 181 ALA A N 1
ATOM 1344 C CA . ALA A 1 181 ? 4.715 -21.766 6.875 1 90.81 181 ALA A CA 1
ATOM 1345 C C . ALA A 1 181 ? 4.887 -21.906 5.363 1 90.81 181 ALA A C 1
ATOM 1347 O O . ALA A 1 181 ? 5.004 -23.031 4.848 1 90.81 181 ALA A O 1
ATOM 1348 N N . VAL A 1 182 ? 4.977 -20.766 4.684 1 83.62 182 VAL A N 1
ATOM 1349 C CA . VAL A 1 182 ? 4.875 -20.844 3.229 1 83.62 182 VAL A CA 1
ATOM 1350 C C . VAL A 1 182 ? 6.254 -20.641 2.604 1 83.62 182 VAL A C 1
ATOM 1352 O O . VAL A 1 182 ? 6.484 -21.016 1.455 1 83.62 182 VAL A O 1
ATOM 1355 N N . ARG A 1 183 ? 7.148 -20.062 3.365 1 83.44 183 ARG A N 1
ATOM 1356 C CA . ARG A 1 183 ? 8.453 -19.734 2.793 1 83.44 183 ARG A CA 1
ATOM 1357 C C . ARG A 1 183 ? 9.539 -20.656 3.322 1 83.44 183 ARG A C 1
ATOM 1359 O O . ARG A 1 183 ? 9.57 -20.969 4.52 1 83.44 183 ARG A O 1
ATOM 1366 N N . HIS A 1 184 ? 10.273 -21.172 2.523 1 76.81 184 HIS A N 1
ATOM 1367 C CA . HIS A 1 184 ? 11.367 -22.047 2.906 1 76.81 184 HIS A CA 1
ATOM 1368 C C . HIS A 1 184 ? 12.492 -21.266 3.582 1 76.81 184 HIS A C 1
ATOM 1370 O O . HIS A 1 184 ? 12.836 -20.172 3.148 1 76.81 184 HIS A O 1
ATOM 1376 N N . GLY A 1 185 ? 13 -21.828 4.621 1 76.94 185 GLY A N 1
ATOM 1377 C CA . GLY A 1 185 ? 14.172 -21.25 5.262 1 76.94 185 GLY A CA 1
ATOM 1378 C C . GLY A 1 185 ? 13.828 -20.094 6.184 1 76.94 185 GLY A C 1
ATOM 1379 O O . GLY A 1 185 ? 14.727 -19.469 6.758 1 76.94 185 GLY A O 1
ATOM 1380 N N . VAL A 1 186 ? 12.594 -19.797 6.277 1 87.62 186 VAL A N 1
ATOM 1381 C CA . VAL A 1 186 ? 12.18 -18.703 7.148 1 87.62 186 VAL A CA 1
ATOM 1382 C C . VAL A 1 186 ? 11.906 -19.219 8.555 1 87.62 186 VAL A C 1
ATOM 1384 O O . VAL A 1 186 ? 11.195 -20.219 8.727 1 87.62 186 VAL A O 1
ATOM 1387 N N . THR A 1 187 ? 12.609 -18.656 9.5 1 90.38 187 THR A N 1
ATOM 1388 C CA . THR A 1 187 ? 12.438 -18.953 10.914 1 90.38 187 THR A CA 1
ATOM 1389 C C . THR A 1 187 ? 11.93 -17.734 11.672 1 90.38 187 THR A C 1
ATOM 1391 O O . THR A 1 187 ? 11.82 -16.641 11.094 1 90.38 187 THR A O 1
ATOM 1394 N N . ALA A 1 188 ? 11.57 -17.953 12.922 1 88.81 188 ALA A N 1
ATOM 1395 C CA . ALA A 1 188 ? 11.102 -16.859 13.75 1 88.81 188 ALA A CA 1
ATOM 1396 C C . ALA A 1 188 ? 12.164 -15.773 13.883 1 88.81 188 ALA A C 1
ATOM 1398 O O . ALA A 1 188 ? 11.852 -14.586 13.977 1 88.81 188 ALA A O 1
ATOM 1399 N N . ASP A 1 189 ? 13.406 -16.125 13.695 1 90 189 ASP A N 1
ATOM 1400 C CA . ASP A 1 189 ? 14.523 -15.219 13.961 1 90 189 ASP A CA 1
ATOM 1401 C C . ASP A 1 189 ? 14.891 -14.422 12.711 1 90 189 ASP A C 1
ATOM 1403 O O . ASP A 1 189 ? 15.539 -13.383 12.805 1 90 189 ASP A O 1
ATOM 1407 N N . ASN A 1 190 ? 14.398 -14.922 11.562 1 91.31 190 ASN A N 1
ATOM 1408 C CA . ASN A 1 190 ? 14.891 -14.242 10.367 1 91.31 190 ASN A CA 1
ATOM 1409 C C . ASN A 1 190 ? 13.75 -13.82 9.453 1 91.31 190 ASN A C 1
ATOM 1411 O O . ASN A 1 190 ? 13.984 -13.336 8.344 1 91.31 190 ASN A O 1
ATOM 1415 N N . VAL A 1 191 ? 12.539 -13.969 9.875 1 89.88 191 VAL A N 1
ATOM 1416 C CA . VAL A 1 191 ? 11.352 -13.75 9.055 1 89.88 191 VAL A CA 1
ATOM 1417 C C . VAL A 1 191 ? 11.352 -12.328 8.508 1 89.88 191 VAL A C 1
ATOM 1419 O O . VAL A 1 191 ? 10.898 -12.086 7.387 1 89.88 191 VAL A O 1
ATOM 1422 N N . ASP A 1 192 ? 11.984 -11.359 9.172 1 88.38 192 ASP A N 1
ATOM 1423 C CA . ASP A 1 192 ? 11.969 -9.961 8.766 1 88.38 192 ASP A CA 1
ATOM 1424 C C . ASP A 1 192 ? 13.18 -9.625 7.895 1 88.38 192 ASP A C 1
ATOM 1426 O O . ASP A 1 192 ? 13.312 -8.5 7.41 1 88.38 192 ASP A O 1
ATOM 1430 N N . ASP A 1 193 ? 14 -10.656 7.641 1 91.06 193 ASP A N 1
ATOM 1431 C CA . ASP A 1 193 ? 15.234 -10.391 6.906 1 91.06 193 ASP A CA 1
ATOM 1432 C C . ASP A 1 193 ? 15.227 -11.094 5.551 1 91.06 193 ASP A C 1
ATOM 1434 O O . ASP A 1 193 ? 16.109 -10.867 4.723 1 91.06 193 ASP A O 1
ATOM 1438 N N . VAL A 1 194 ? 14.203 -11.883 5.375 1 92.06 194 VAL A N 1
ATOM 1439 C CA . VAL A 1 194 ? 14.172 -12.703 4.172 1 92.06 194 VAL A CA 1
ATOM 1440 C C . VAL A 1 194 ? 13.102 -12.188 3.219 1 92.06 194 VAL A C 1
ATOM 1442 O O . VAL A 1 194 ? 11.945 -12 3.613 1 92.06 194 VAL A O 1
ATOM 1445 N N . ASP A 1 195 ? 13.539 -11.992 2.043 1 93.44 195 ASP A N 1
ATOM 1446 C CA . ASP A 1 195 ? 12.586 -11.547 1.03 1 93.44 195 ASP A CA 1
ATOM 1447 C C . ASP A 1 195 ? 11.711 -12.703 0.552 1 93.44 195 ASP A C 1
ATOM 1449 O O . ASP A 1 195 ? 12.156 -13.859 0.536 1 93.44 195 ASP A O 1
ATOM 1453 N N . SER A 1 196 ? 10.477 -12.406 0.252 1 92.94 196 SER A N 1
ATOM 1454 C CA . SER A 1 196 ? 9.609 -13.32 -0.487 1 92.94 196 SER A CA 1
ATOM 1455 C C . SER A 1 196 ? 9.844 -13.211 -1.99 1 92.94 196 SER A C 1
ATOM 1457 O O . SER A 1 196 ? 10.469 -12.258 -2.455 1 92.94 196 SER A O 1
ATOM 1459 N N . PRO A 1 197 ? 9.328 -14.188 -2.764 1 94.69 197 PRO A N 1
ATOM 1460 C CA . PRO A 1 197 ? 9.383 -14.016 -4.215 1 94.69 197 PRO A CA 1
ATOM 1461 C C . PRO A 1 197 ? 8.703 -12.719 -4.676 1 94.69 197 PRO A C 1
ATOM 1463 O O . PRO A 1 197 ? 9.18 -12.07 -5.613 1 94.69 197 PRO A O 1
ATOM 1466 N N . ALA A 1 198 ? 7.648 -12.32 -3.973 1 95.75 198 ALA A N 1
ATOM 1467 C CA . ALA A 1 198 ? 6.914 -11.109 -4.332 1 95.75 198 ALA A CA 1
ATOM 1468 C C . ALA A 1 198 ? 7.816 -9.883 -4.27 1 95.75 198 ALA A C 1
ATOM 1470 O O . ALA A 1 198 ? 7.848 -9.078 -5.203 1 95.75 198 ALA A O 1
ATOM 1471 N N . THR A 1 199 ? 8.609 -9.773 -3.205 1 96.56 199 THR A N 1
ATOM 1472 C CA . THR A 1 199 ? 9.438 -8.586 -3.014 1 96.56 199 THR A CA 1
ATOM 1473 C C . THR A 1 199 ? 10.75 -8.711 -3.787 1 96.56 199 THR A C 1
ATOM 1475 O O . THR A 1 199 ? 11.492 -7.738 -3.928 1 96.56 199 THR A O 1
ATOM 1478 N N . SER A 1 200 ? 11.008 -9.875 -4.387 1 96.88 200 SER A N 1
ATOM 1479 C CA . SER A 1 200 ? 12.203 -10.125 -5.188 1 96.88 200 SER A CA 1
ATOM 1480 C C . SER A 1 200 ? 11.891 -10.039 -6.68 1 96.88 200 SER A C 1
ATOM 1482 O O . SER A 1 200 ? 12.766 -10.289 -7.512 1 96.88 200 SER A O 1
ATOM 1484 N N . MET A 1 201 ? 10.727 -9.656 -7.012 1 97.5 201 MET A N 1
ATOM 1485 C CA . MET A 1 201 ? 10.234 -9.742 -8.383 1 97.5 201 MET A CA 1
ATOM 1486 C C . MET A 1 201 ? 11.141 -8.961 -9.336 1 97.5 201 MET A C 1
ATOM 1488 O O . MET A 1 201 ? 11.438 -9.422 -10.438 1 97.5 201 MET A O 1
ATOM 1492 N N . PRO A 1 202 ? 11.625 -7.73 -8.945 1 96.56 202 PRO A N 1
ATOM 1493 C CA . PRO A 1 202 ? 12.5 -7.027 -9.883 1 96.56 202 PRO A CA 1
ATOM 1494 C C . PRO A 1 202 ? 13.742 -7.84 -10.25 1 96.56 202 PRO A C 1
ATOM 1496 O O . PRO A 1 202 ? 14.094 -7.941 -11.43 1 96.56 202 PRO A O 1
ATOM 1499 N N . ALA A 1 203 ? 14.359 -8.438 -9.289 1 96.38 203 ALA A N 1
ATOM 1500 C CA . ALA A 1 203 ? 15.547 -9.25 -9.531 1 96.38 203 ALA A CA 1
ATOM 1501 C C . ALA A 1 203 ? 15.188 -10.523 -10.305 1 96.38 203 ALA A C 1
ATOM 1503 O O . ALA A 1 203 ? 15.945 -10.961 -11.172 1 96.38 203 ALA A O 1
ATOM 1504 N N . LEU A 1 204 ? 14.078 -11.125 -9.961 1 97.94 204 LEU A N 1
ATOM 1505 C CA . LEU A 1 204 ? 13.625 -12.336 -10.641 1 97.94 204 LEU A CA 1
ATOM 1506 C C . LEU A 1 204 ? 13.375 -12.078 -12.117 1 97.94 204 LEU A C 1
ATOM 1508 O O . LEU A 1 204 ? 13.789 -12.867 -12.969 1 97.94 204 LEU A O 1
ATOM 1512 N N . LEU A 1 205 ? 12.719 -10.945 -12.414 1 98 205 LEU A N 1
ATOM 1513 C CA . LEU A 1 205 ? 12.445 -10.594 -13.805 1 98 205 LEU A CA 1
ATOM 1514 C C . LEU A 1 205 ? 13.742 -10.375 -14.57 1 98 205 LEU A C 1
ATOM 1516 O O . LEU A 1 205 ? 13.875 -10.812 -15.719 1 98 205 LEU A O 1
ATOM 1520 N N . ARG A 1 206 ? 14.688 -9.742 -13.922 1 96.62 206 ARG A N 1
ATOM 1521 C CA . ARG A 1 206 ? 15.992 -9.562 -14.547 1 96.62 206 ARG A CA 1
ATOM 1522 C C . ARG A 1 206 ? 16.641 -10.906 -14.852 1 96.62 206 ARG A C 1
ATOM 1524 O O . ARG A 1 206 ? 17.203 -11.102 -15.938 1 96.62 206 ARG A O 1
ATOM 1531 N N . SER A 1 207 ? 16.562 -11.789 -13.969 1 97.12 207 SER A N 1
ATOM 1532 C CA . SER A 1 207 ? 17.234 -13.078 -14.086 1 97.12 207 SER A CA 1
ATOM 1533 C C . SER A 1 207 ? 16.688 -13.883 -15.266 1 97.12 207 SER A C 1
ATOM 1535 O O . SER A 1 207 ? 17.391 -14.734 -15.82 1 97.12 207 SER A O 1
ATOM 1537 N N . VAL A 1 208 ? 15.445 -13.609 -15.641 1 97.94 208 VAL A N 1
ATOM 1538 C CA . VAL A 1 208 ? 14.867 -14.391 -16.734 1 97.94 208 VAL A CA 1
ATOM 1539 C C . VAL A 1 208 ? 14.898 -13.578 -18.016 1 97.94 208 VAL A C 1
ATOM 1541 O O . VAL A 1 208 ? 14.266 -13.953 -19.016 1 97.94 208 VAL A O 1
ATOM 1544 N N . GLY A 1 209 ? 15.516 -12.414 -17.953 1 97.19 209 GLY A N 1
ATOM 1545 C CA . GLY A 1 209 ? 15.875 -11.797 -19.219 1 97.19 209 GLY A CA 1
ATOM 1546 C C . GLY A 1 209 ? 15.156 -10.484 -19.469 1 97.19 209 GLY A C 1
ATOM 1547 O O . GLY A 1 209 ? 15.266 -9.898 -20.547 1 97.19 209 GLY A O 1
ATOM 1548 N N . PHE A 1 210 ? 14.398 -9.945 -18.516 1 97.5 210 PHE A N 1
ATOM 1549 C CA . PHE A 1 210 ? 13.789 -8.633 -18.688 1 97.5 210 PHE A CA 1
ATOM 1550 C C . PHE A 1 210 ? 14.781 -7.527 -18.328 1 97.5 210 PHE A C 1
ATOM 1552 O O . PHE A 1 210 ? 15.633 -7.715 -17.453 1 97.5 210 PHE A O 1
ATOM 1559 N N . ASP A 1 211 ? 14.656 -6.438 -18.922 1 92.44 211 ASP A N 1
ATOM 1560 C CA . ASP A 1 211 ? 15.57 -5.316 -18.703 1 92.44 211 ASP A CA 1
ATOM 1561 C C . ASP A 1 211 ? 15.047 -4.402 -17.594 1 92.44 211 ASP A C 1
ATOM 1563 O O . ASP A 1 211 ? 14.414 -3.381 -17.875 1 92.44 211 ASP A O 1
ATOM 1567 N N . THR A 1 212 ? 15.43 -4.605 -16.422 1 88.62 212 THR A N 1
ATOM 1568 C CA . THR A 1 212 ? 14.875 -3.904 -15.273 1 88.62 212 THR A CA 1
ATOM 1569 C C . THR A 1 212 ? 15.508 -2.521 -15.125 1 88.62 212 THR A C 1
ATOM 1571 O O . THR A 1 212 ? 15.031 -1.695 -14.344 1 88.62 212 THR A O 1
ATOM 1574 N N . ASP A 1 213 ? 16.516 -2.223 -15.898 1 84.12 213 ASP A N 1
ATOM 1575 C CA . ASP A 1 213 ? 17.172 -0.915 -15.828 1 84.12 213 ASP A CA 1
ATOM 1576 C C . ASP A 1 213 ? 16.453 0.101 -16.719 1 84.12 213 ASP A C 1
ATOM 1578 O O . ASP A 1 213 ? 16.688 1.306 -16.609 1 84.12 213 ASP A O 1
ATOM 1582 N N . ASP A 1 214 ? 15.617 -0.436 -17.547 1 89.06 214 ASP A N 1
ATOM 1583 C CA . ASP A 1 214 ? 14.844 0.421 -18.438 1 89.06 214 ASP A CA 1
ATOM 1584 C C . ASP A 1 214 ? 13.414 0.577 -17.953 1 89.06 214 ASP A C 1
ATOM 1586 O O . ASP A 1 214 ? 12.602 -0.34 -18.078 1 89.06 214 ASP A O 1
ATOM 1590 N N . ALA A 1 215 ? 13.094 1.746 -17.453 1 88 215 ALA A N 1
ATOM 1591 C CA . ALA A 1 215 ? 11.789 2.018 -16.859 1 88 215 ALA A CA 1
ATOM 1592 C C . ALA A 1 215 ? 10.672 1.903 -17.891 1 88 215 ALA A C 1
ATOM 1594 O O . ALA A 1 215 ? 9.5 1.815 -17.531 1 88 215 ALA A O 1
ATOM 1595 N N . ARG A 1 216 ? 11.039 1.917 -19.219 1 92.19 216 ARG A N 1
ATOM 1596 C CA . ARG A 1 216 ? 10.047 1.742 -20.281 1 92.19 216 ARG A CA 1
ATOM 1597 C C . ARG A 1 216 ? 9.727 0.266 -20.484 1 92.19 216 ARG A C 1
ATOM 1599 O O . ARG A 1 216 ? 8.727 -0.074 -21.125 1 92.19 216 ARG A O 1
ATOM 1606 N N . LYS A 1 217 ? 10.555 -0.616 -19.938 1 95.56 217 LYS A N 1
ATOM 1607 C CA . LYS A 1 217 ? 10.422 -2.047 -20.203 1 95.56 217 LYS A CA 1
ATOM 1608 C C . LYS A 1 217 ? 9.969 -2.791 -18.938 1 95.56 217 LYS A C 1
ATOM 1610 O O . LYS A 1 217 ? 9.336 -3.844 -19.031 1 95.56 217 LYS A O 1
ATOM 1615 N N . VAL A 1 218 ? 10.398 -2.271 -17.828 1 96.94 218 VAL A N 1
ATOM 1616 C CA . VAL A 1 218 ? 9.961 -2.883 -16.578 1 96.94 218 VAL A CA 1
ATOM 1617 C C . VAL A 1 218 ? 9.539 -1.797 -15.594 1 96.94 218 VAL A C 1
ATOM 1619 O O . VAL A 1 218 ? 10.297 -0.866 -15.32 1 96.94 218 VAL A O 1
ATOM 1622 N N . ARG A 1 219 ? 8.344 -1.9 -15.094 1 96.38 219 ARG A N 1
ATOM 1623 C CA . ARG A 1 219 ? 7.809 -0.97 -14.109 1 96.38 219 ARG A CA 1
ATOM 1624 C C . ARG A 1 219 ? 7.484 -1.685 -12.797 1 96.38 219 ARG A C 1
ATOM 1626 O O . ARG A 1 219 ? 6.742 -2.67 -12.789 1 96.38 219 ARG A O 1
ATOM 1633 N N . ILE A 1 220 ? 8.086 -1.193 -11.773 1 96.75 220 ILE A N 1
ATOM 1634 C CA . ILE A 1 220 ? 7.789 -1.661 -10.422 1 96.75 220 ILE A CA 1
ATOM 1635 C C . ILE A 1 220 ? 6.695 -0.794 -9.805 1 96.75 220 ILE A C 1
ATOM 1637 O O . ILE A 1 220 ? 6.844 0.426 -9.703 1 96.75 220 ILE A O 1
ATOM 1641 N N . GLY A 1 221 ? 5.621 -1.421 -9.453 1 96.06 221 GLY A N 1
ATOM 1642 C CA . GLY A 1 221 ? 4.516 -0.744 -8.789 1 96.06 221 GLY A CA 1
ATOM 1643 C C . GLY A 1 221 ? 4.031 -1.466 -7.551 1 96.06 221 GLY A C 1
ATOM 1644 O O . GLY A 1 221 ? 4.594 -2.492 -7.164 1 96.06 221 GLY A O 1
ATOM 1645 N N . ALA A 1 222 ? 3.055 -0.835 -6.902 1 96.69 222 ALA A N 1
ATOM 1646 C CA . ALA A 1 222 ? 2.434 -1.44 -5.73 1 96.69 222 ALA A CA 1
ATOM 1647 C C . ALA A 1 222 ? 0.96 -1.052 -5.625 1 96.69 222 ALA A C 1
ATOM 1649 O O . ALA A 1 222 ? 0.565 0.03 -6.066 1 96.69 222 ALA A O 1
ATOM 1650 N N . GLY A 1 223 ? 0.205 -1.955 -5.121 1 96.12 223 GLY A N 1
ATOM 1651 C CA . GLY A 1 223 ? -1.183 -1.714 -4.762 1 96.12 223 GLY A CA 1
ATOM 1652 C C . GLY A 1 223 ? -1.472 -1.972 -3.293 1 96.12 223 GLY A C 1
ATOM 1653 O O . GLY A 1 223 ? -0.845 -2.834 -2.674 1 96.12 223 GLY A O 1
ATOM 1654 N N . ALA A 1 224 ? -2.393 -1.202 -2.758 1 96 224 ALA A N 1
ATOM 1655 C CA . ALA A 1 224 ? -2.791 -1.401 -1.366 1 96 224 ALA A CA 1
ATOM 1656 C C . ALA A 1 224 ? -4.164 -2.055 -1.278 1 96 224 ALA A C 1
ATOM 1658 O O . ALA A 1 224 ? -5.02 -1.841 -2.143 1 96 224 ALA A O 1
ATOM 1659 N N . SER A 1 225 ? -4.336 -2.867 -0.339 1 93.88 225 SER A N 1
ATOM 1660 C CA . SER A 1 225 ? -5.621 -3.451 0.019 1 93.88 225 SER A CA 1
ATOM 1661 C C . SER A 1 225 ? -5.992 -3.137 1.465 1 93.88 225 SER A C 1
ATOM 1663 O O . SER A 1 225 ? -5.113 -2.996 2.318 1 93.88 225 SER A O 1
ATOM 1665 N N . VAL A 1 226 ? -7.27 -3.021 1.68 1 95.25 226 VAL A N 1
ATOM 1666 C CA . VAL A 1 226 ? -7.754 -2.715 3.023 1 95.25 226 VAL A CA 1
ATOM 1667 C C . VAL A 1 226 ? -8.93 -3.627 3.371 1 95.25 226 VAL A C 1
ATOM 1669 O O . VAL A 1 226 ? -9.781 -3.904 2.525 1 95.25 226 VAL A O 1
ATOM 1672 N N . PHE A 1 227 ? -8.938 -4.082 4.559 1 94.38 227 PHE A N 1
ATOM 1673 C CA . PHE A 1 227 ? -10.055 -4.812 5.156 1 94.38 227 PHE A CA 1
ATOM 1674 C C . PHE A 1 227 ? -10.5 -4.152 6.453 1 94.38 227 PHE A C 1
ATOM 1676 O O . PHE A 1 227 ? -9.75 -4.121 7.434 1 94.38 227 PHE A O 1
ATOM 1683 N N . ALA A 1 228 ? -11.656 -3.619 6.387 1 93.94 228 ALA A N 1
ATOM 1684 C CA . ALA A 1 228 ? -12.203 -2.871 7.512 1 93.94 228 ALA A CA 1
ATOM 1685 C C . ALA A 1 228 ? -13.719 -3.068 7.613 1 93.94 228 ALA A C 1
ATOM 1687 O O . ALA A 1 228 ? -14.352 -3.547 6.668 1 93.94 228 ALA A O 1
ATOM 1688 N N . GLY A 1 229 ? -14.281 -2.703 8.781 1 91.56 229 GLY A N 1
ATOM 1689 C CA . GLY A 1 229 ? -15.703 -2.846 9.023 1 91.56 229 GLY A CA 1
ATOM 1690 C C . GLY A 1 229 ? -16.062 -4.141 9.727 1 91.56 229 GLY A C 1
ATOM 1691 O O . GLY A 1 229 ? -15.359 -5.141 9.594 1 91.56 229 GLY A O 1
ATOM 1692 N N . PRO A 1 230 ? -17.109 -4.156 10.391 1 90.5 230 PRO A N 1
ATOM 1693 C CA . PRO A 1 230 ? -17.469 -5.297 11.234 1 90.5 230 PRO A CA 1
ATOM 1694 C C . PRO A 1 230 ? -17.688 -6.578 10.43 1 90.5 230 PRO A C 1
ATOM 1696 O O . PRO A 1 230 ? -17.219 -7.645 10.82 1 90.5 230 PRO A O 1
ATOM 1699 N N . GLU A 1 231 ? -18.391 -6.469 9.32 1 90.56 231 GLU A N 1
ATOM 1700 C CA . GLU A 1 231 ? -18.688 -7.664 8.531 1 90.56 231 GLU A CA 1
ATOM 1701 C C . GLU A 1 231 ? -17.406 -8.266 7.949 1 90.56 231 GLU A C 1
ATOM 1703 O O . GLU A 1 231 ? -17.234 -9.484 7.949 1 90.56 231 GLU A O 1
ATOM 1708 N N . THR A 1 232 ? -16.594 -7.41 7.477 1 91.56 232 THR A N 1
ATOM 1709 C CA . THR A 1 232 ? -15.328 -7.863 6.91 1 91.56 232 THR A CA 1
ATOM 1710 C C . THR A 1 232 ? -14.453 -8.516 7.98 1 91.56 232 THR A C 1
ATOM 1712 O O . THR A 1 232 ? -13.836 -9.555 7.734 1 91.56 232 THR A O 1
ATOM 1715 N N . ARG A 1 233 ? -14.422 -7.934 9.148 1 94.44 233 ARG A N 1
ATOM 1716 C CA . ARG A 1 233 ? -13.617 -8.492 10.234 1 94.44 233 ARG A CA 1
ATOM 1717 C C . ARG A 1 233 ? -14.141 -9.859 10.648 1 94.44 233 ARG A C 1
ATOM 1719 O O . ARG A 1 233 ? -13.352 -10.789 10.875 1 94.44 233 ARG A O 1
ATOM 1726 N N . LYS A 1 234 ? -15.406 -9.961 10.672 1 94.25 234 LYS A N 1
ATOM 1727 C CA . LYS A 1 234 ? -16.016 -11.25 11.008 1 94.25 234 LYS A CA 1
ATOM 1728 C C . LYS A 1 234 ? -15.68 -12.305 9.953 1 94.25 234 LYS A C 1
ATOM 1730 O O . LYS A 1 234 ? -15.375 -13.453 10.297 1 94.25 234 LYS A O 1
ATOM 1735 N N . TRP A 1 235 ? -15.75 -11.875 8.797 1 92.62 235 TRP A N 1
ATOM 1736 C CA . TRP A 1 235 ? -15.438 -12.781 7.691 1 92.62 235 TRP A CA 1
ATOM 1737 C C . TRP A 1 235 ? -13.984 -13.25 7.77 1 92.62 235 TRP A C 1
ATOM 1739 O O . TRP A 1 235 ? -13.695 -14.43 7.57 1 92.62 235 TRP A O 1
ATOM 1749 N N . LEU A 1 236 ? -13.109 -12.367 8.039 1 93.62 236 LEU A N 1
ATOM 1750 C CA . LEU A 1 236 ? -11.695 -12.719 8.148 1 93.62 236 LEU A CA 1
ATOM 1751 C C . LEU A 1 236 ? -11.469 -13.688 9.305 1 93.62 236 LEU A C 1
ATOM 1753 O O . LEU A 1 236 ? -10.641 -14.594 9.195 1 93.62 236 LEU A O 1
ATOM 1757 N N . ALA A 1 237 ? -12.156 -13.469 10.352 1 95.88 237 ALA A N 1
ATOM 1758 C CA . ALA A 1 237 ? -12.047 -14.375 11.492 1 95.88 237 ALA A CA 1
ATOM 1759 C C . ALA A 1 237 ? -12.555 -15.766 11.133 1 95.88 237 ALA A C 1
ATOM 1761 O O . ALA A 1 237 ? -11.938 -16.781 11.484 1 95.88 237 ALA A O 1
ATOM 1762 N N . TRP A 1 238 ? -13.648 -15.766 10.414 1 94.44 238 TRP A N 1
ATOM 1763 C CA . TRP A 1 238 ? -14.211 -17.031 9.945 1 94.44 238 TRP A CA 1
ATOM 1764 C C . TRP A 1 238 ? -13.219 -17.766 9.047 1 94.44 238 TRP A C 1
ATOM 1766 O O . TRP A 1 238 ? -13.008 -18.969 9.195 1 94.44 238 TRP A O 1
ATOM 1776 N N . ARG A 1 239 ? -12.609 -17.094 8.148 1 92.56 239 ARG A N 1
ATOM 1777 C CA . ARG A 1 239 ? -11.625 -17.672 7.238 1 92.56 239 ARG A CA 1
ATOM 1778 C C . ARG A 1 239 ? -10.438 -18.234 8 1 92.56 239 ARG A C 1
ATOM 1780 O O . ARG A 1 239 ? -9.969 -19.328 7.707 1 92.56 239 ARG A O 1
ATOM 1787 N N . ALA A 1 240 ? -9.945 -17.438 8.938 1 94.75 240 ALA A N 1
ATOM 1788 C CA . ALA A 1 240 ? -8.797 -17.875 9.742 1 94.75 240 ALA A CA 1
ATOM 1789 C C . ALA A 1 240 ? -9.125 -19.141 10.516 1 94.75 240 ALA A C 1
ATOM 1791 O O . ALA A 1 240 ? -8.312 -20.078 10.562 1 94.75 240 ALA A O 1
ATOM 1792 N N . ALA A 1 241 ? -10.297 -19.156 11.086 1 95.12 241 ALA A N 1
ATOM 1793 C CA . ALA A 1 241 ? -10.734 -20.344 11.836 1 95.12 241 ALA A CA 1
ATOM 1794 C C . ALA A 1 241 ? -10.805 -21.562 10.93 1 95.12 241 ALA A C 1
ATOM 1796 O O . ALA A 1 241 ? -10.445 -22.672 11.352 1 95.12 241 ALA A O 1
ATOM 1797 N N . GLY A 1 242 ? -11.273 -21.359 9.773 1 93.44 242 GLY A N 1
ATOM 1798 C CA . GLY A 1 242 ? -11.359 -22.453 8.812 1 93.44 242 GLY A CA 1
ATOM 1799 C C . GLY A 1 242 ? -10.008 -22.969 8.367 1 93.44 242 GLY A C 1
ATOM 1800 O O . GLY A 1 242 ? -9.773 -24.172 8.32 1 93.44 242 GLY A O 1
ATOM 1801 N N . GLN A 1 243 ? -9.086 -22.062 8.023 1 92.06 243 GLN A N 1
ATOM 1802 C CA . GLN A 1 243 ? -7.762 -22.406 7.52 1 92.06 243 GLN A CA 1
ATOM 1803 C C . GLN A 1 243 ? -6.93 -23.109 8.594 1 92.06 243 GLN A C 1
ATOM 1805 O O . GLN A 1 243 ? -6.109 -23.969 8.281 1 92.06 243 GLN A O 1
ATOM 1810 N N . LEU A 1 244 ? -7.191 -22.766 9.883 1 95.31 244 LEU A N 1
ATOM 1811 C CA . LEU A 1 244 ? -6.371 -23.312 10.961 1 95.31 244 LEU A CA 1
ATOM 1812 C C . LEU A 1 244 ? -7.113 -24.422 11.703 1 95.31 244 LEU A C 1
ATOM 1814 O O . LEU A 1 244 ? -6.715 -24.812 12.805 1 95.31 244 LEU A O 1
ATOM 1818 N N . LYS A 1 245 ? -8.203 -24.844 11.102 1 94.12 245 LYS A N 1
ATOM 1819 C CA . LYS A 1 245 ? -8.93 -25.969 11.695 1 94.12 245 LYS A CA 1
ATOM 1820 C C . LYS A 1 245 ? -8.164 -27.281 11.516 1 94.12 245 LYS A C 1
ATOM 1822 O O . LYS A 1 245 ? -7.395 -27.438 10.562 1 94.12 245 LYS A O 1
ATOM 1827 N N . GLN A 1 246 ? -8.383 -28.188 12.359 1 92.81 246 GLN A N 1
ATOM 1828 C CA . GLN A 1 246 ? -7.75 -29.5 12.258 1 92.81 246 GLN A CA 1
ATOM 1829 C C . GLN A 1 246 ? -8.086 -30.172 10.93 1 92.81 246 GLN A C 1
ATOM 1831 O O . GLN A 1 246 ? -9.242 -30.172 10.5 1 92.81 246 GLN A O 1
ATOM 1836 N N . GLY A 1 247 ? -7.047 -30.672 10.281 1 90.19 247 GLY A N 1
ATOM 1837 C CA . GLY A 1 247 ? -7.258 -31.391 9.031 1 90.19 247 GLY A CA 1
ATOM 1838 C C . GLY A 1 247 ? -7.023 -30.531 7.805 1 90.19 247 GLY A C 1
ATOM 1839 O O . GLY A 1 247 ? -6.859 -31.047 6.699 1 90.19 247 GLY A O 1
ATOM 1840 N N . ASP A 1 248 ? -7.008 -29.219 7.984 1 89.12 248 ASP A N 1
ATOM 1841 C CA . ASP A 1 248 ? -6.762 -28.344 6.844 1 89.12 248 ASP A CA 1
ATOM 1842 C C . ASP A 1 248 ? -5.285 -28.344 6.465 1 89.12 248 ASP A C 1
ATOM 1844 O O . ASP A 1 248 ? -4.414 -28.359 7.34 1 89.12 248 ASP A O 1
ATOM 1848 N N . LEU A 1 249 ? -5.051 -28.234 5.184 1 86.38 249 LEU A N 1
ATOM 1849 C CA . LEU A 1 249 ? -3.684 -28.266 4.68 1 86.38 249 LEU A CA 1
ATOM 1850 C C . LEU A 1 249 ? -2.908 -27.031 5.141 1 86.38 249 LEU A C 1
ATOM 1852 O O . LEU A 1 249 ? -1.699 -27.109 5.371 1 86.38 249 LEU A O 1
ATOM 1856 N N . PHE A 1 250 ? -3.547 -26 5.309 1 88.56 250 PHE A N 1
ATOM 1857 C CA . PHE A 1 250 ? -2.898 -24.781 5.773 1 88.56 250 PHE A CA 1
ATOM 1858 C C . PHE A 1 250 ? -2.398 -24.938 7.203 1 88.56 250 PHE A C 1
ATOM 1860 O O . PHE A 1 250 ? -1.265 -24.578 7.516 1 88.56 250 PHE A O 1
ATOM 1867 N N . ARG A 1 251 ? -3.262 -25.438 8 1 92.31 251 ARG A N 1
ATOM 1868 C CA . ARG A 1 251 ? -2.836 -25.719 9.367 1 92.31 251 ARG A CA 1
ATOM 1869 C C . ARG A 1 251 ? -1.633 -26.656 9.383 1 92.31 251 ARG A C 1
ATOM 1871 O O . ARG A 1 251 ? -0.688 -26.453 10.148 1 92.31 251 ARG A O 1
ATOM 1878 N N . GLN A 1 252 ? -1.707 -27.688 8.57 1 92.38 252 GLN A N 1
ATOM 1879 C CA . GLN A 1 252 ? -0.612 -28.656 8.516 1 92.38 252 GLN A CA 1
ATOM 1880 C C . GLN A 1 252 ? 0.698 -27.984 8.133 1 92.38 252 GLN A C 1
ATOM 1882 O O . GLN A 1 252 ? 1.759 -28.312 8.664 1 92.38 252 GLN A O 1
ATOM 1887 N N . SER A 1 253 ? 0.597 -27.016 7.238 1 90.81 253 SER A N 1
ATOM 1888 C CA . SER A 1 253 ? 1.801 -26.297 6.832 1 90.81 253 SER A CA 1
ATOM 1889 C C . SER A 1 253 ? 2.395 -25.516 7.996 1 90.81 253 SER A C 1
ATOM 1891 O O . SER A 1 253 ? 3.615 -25.391 8.102 1 90.81 253 SER A O 1
ATOM 1893 N N . TRP A 1 254 ? 1.503 -24.984 8.883 1 94.5 254 TRP A N 1
ATOM 1894 C CA . TRP A 1 254 ? 1.978 -24.297 10.07 1 94.5 254 TRP A CA 1
ATOM 1895 C C . TRP A 1 254 ? 2.715 -25.25 11.008 1 94.5 254 TRP A C 1
ATOM 1897 O O . TRP A 1 254 ? 3.82 -24.953 11.461 1 94.5 254 TRP A O 1
ATOM 1907 N N . LEU A 1 255 ? 2.129 -26.391 11.211 1 95 255 LEU A N 1
ATOM 1908 C CA . LEU A 1 255 ? 2.736 -27.391 12.078 1 95 255 LEU A CA 1
ATOM 1909 C C . LEU A 1 255 ? 4.074 -27.859 11.516 1 95 255 LEU A C 1
ATOM 1911 O O . LEU A 1 255 ? 5.051 -28 12.258 1 95 255 LEU A O 1
ATOM 1915 N N . ASP A 1 256 ? 4.105 -28.047 10.242 1 92.75 256 ASP A N 1
ATOM 1916 C CA . ASP A 1 256 ? 5.328 -28.469 9.57 1 92.75 256 ASP A CA 1
ATOM 1917 C C . ASP A 1 256 ? 6.43 -27.422 9.711 1 92.75 256 ASP A C 1
ATOM 1919 O O . ASP A 1 256 ? 7.617 -27.75 9.703 1 92.75 256 ASP A O 1
ATOM 1923 N N . ALA A 1 257 ? 6.043 -26.172 9.883 1 93.06 257 ALA A N 1
ATOM 1924 C CA . ALA A 1 257 ? 6.996 -25.062 10 1 93.06 257 ALA A CA 1
ATOM 1925 C C . ALA A 1 257 ? 7.422 -24.875 11.453 1 93.06 257 ALA A C 1
ATOM 1927 O O . ALA A 1 257 ? 8.195 -23.969 11.758 1 93.06 257 ALA A O 1
ATOM 1928 N N . GLY A 1 258 ? 6.848 -25.625 12.359 1 93.88 258 GLY A N 1
ATOM 1929 C CA . GLY A 1 258 ? 7.258 -25.594 13.758 1 93.88 258 GLY A CA 1
ATOM 1930 C C . GLY A 1 258 ? 6.371 -24.703 14.617 1 93.88 258 GLY A C 1
ATOM 1931 O O . GLY A 1 258 ? 6.699 -24.438 15.773 1 93.88 258 GLY A O 1
ATOM 1932 N N . ILE A 1 259 ? 5.332 -24.188 14.039 1 96.38 259 ILE A N 1
ATOM 1933 C CA . ILE A 1 259 ? 4.375 -23.438 14.836 1 96.38 259 ILE A CA 1
ATOM 1934 C C . ILE A 1 259 ? 3.539 -24.391 15.688 1 96.38 259 ILE A C 1
ATOM 1936 O O . ILE A 1 259 ? 2.938 -25.328 15.164 1 96.38 259 ILE A O 1
ATOM 1940 N N . THR A 1 260 ? 3.463 -24.172 16.969 1 96.94 260 THR A N 1
ATOM 1941 C CA . THR A 1 260 ? 2.891 -25.125 17.906 1 96.94 260 THR A CA 1
ATOM 1942 C C . THR A 1 260 ? 1.368 -25.016 17.922 1 96.94 260 THR A C 1
ATOM 1944 O O . THR A 1 260 ? 0.806 -24 17.516 1 96.94 260 THR A O 1
ATOM 1947 N N . GLU A 1 261 ? 0.781 -26.047 18.469 1 97.44 261 GLU A N 1
ATOM 1948 C CA . GLU A 1 261 ? -0.664 -26.031 18.672 1 97.44 261 GLU A CA 1
ATOM 1949 C C . GLU A 1 261 ? -1.09 -24.875 19.562 1 97.44 261 GLU A C 1
ATOM 1951 O O . GLU A 1 261 ? -2.117 -24.234 19.312 1 97.44 261 GLU A O 1
ATOM 1956 N N . ASP A 1 262 ? -0.29 -24.609 20.5 1 97.88 262 ASP A N 1
ATOM 1957 C CA . ASP A 1 262 ? -0.582 -23.5 21.406 1 97.88 262 ASP A CA 1
ATOM 1958 C C . ASP A 1 262 ? -0.556 -22.172 20.672 1 97.88 262 ASP A C 1
ATOM 1960 O O . ASP A 1 262 ? -1.421 -21.312 20.891 1 97.88 262 ASP A O 1
ATOM 1964 N N . GLU A 1 263 ? 0.452 -21.953 19.844 1 97.44 263 GLU A N 1
ATOM 1965 C CA . GLU A 1 263 ? 0.554 -20.719 19.078 1 97.44 263 GLU A CA 1
ATOM 1966 C C . GLU A 1 263 ? -0.615 -20.578 18.109 1 97.44 263 GLU A C 1
ATOM 1968 O O . GLU A 1 263 ? -1.106 -19.469 17.875 1 97.44 263 GLU A O 1
ATOM 1973 N N . ILE A 1 264 ? -1.02 -21.672 17.531 1 98.25 264 ILE A N 1
ATOM 1974 C CA . ILE A 1 264 ? -2.172 -21.656 16.625 1 98.25 264 ILE A CA 1
ATOM 1975 C C . ILE A 1 264 ? -3.416 -21.219 17.406 1 98.25 264 ILE A C 1
ATOM 1977 O O . ILE A 1 264 ? -4.191 -20.391 16.922 1 98.25 264 ILE A O 1
ATOM 1981 N N . GLN A 1 265 ? -3.553 -21.75 18.625 1 98.25 265 GLN A N 1
ATOM 1982 C CA . GLN A 1 265 ? -4.695 -21.359 19.438 1 98.25 265 GLN A CA 1
ATOM 1983 C C . GLN A 1 265 ? -4.613 -19.891 19.812 1 98.25 265 GLN A C 1
ATOM 1985 O O . GLN A 1 265 ? -5.617 -19.172 19.781 1 98.25 265 GLN A O 1
ATOM 1990 N N . GLN A 1 266 ? -3.42 -19.438 20.172 1 98.56 266 GLN A N 1
ATOM 1991 C CA . GLN A 1 266 ? -3.223 -18.016 20.469 1 98.56 266 GLN A CA 1
ATOM 1992 C C . GLN A 1 266 ? -3.609 -17.141 19.281 1 98.56 266 GLN A C 1
ATOM 1994 O O . GLN A 1 266 ? -4.215 -16.094 19.453 1 98.56 266 GLN A O 1
ATOM 1999 N N . THR A 1 267 ? -3.201 -17.594 18.109 1 98.56 267 THR A N 1
ATOM 2000 C CA . THR A 1 267 ? -3.512 -16.875 16.891 1 98.56 267 THR A CA 1
ATOM 2001 C C . THR A 1 267 ? -5.02 -16.766 16.688 1 98.56 267 THR A C 1
ATOM 2003 O O . THR A 1 267 ? -5.539 -15.68 16.406 1 98.56 267 THR A O 1
ATOM 2006 N N . LEU A 1 268 ? -5.703 -17.875 16.844 1 98.38 268 LEU A N 1
ATOM 2007 C CA . LEU A 1 268 ? -7.152 -17.891 16.672 1 98.38 268 LEU A CA 1
ATOM 2008 C C . LEU A 1 268 ? -7.836 -16.969 17.672 1 98.38 268 LEU A C 1
ATOM 2010 O O . LEU A 1 268 ? -8.75 -16.219 17.312 1 98.38 268 LEU A O 1
ATOM 2014 N N . ASP A 1 269 ? -7.367 -17 18.922 1 98.56 269 ASP A N 1
ATOM 2015 C CA . ASP A 1 269 ? -7.914 -16.109 19.938 1 98.56 269 ASP A CA 1
ATOM 2016 C C . ASP A 1 269 ? -7.688 -14.641 19.578 1 98.56 269 ASP A C 1
ATOM 2018 O O . ASP A 1 269 ? -8.594 -13.82 19.719 1 98.56 269 ASP A O 1
ATOM 2022 N N . ALA A 1 270 ? -6.508 -14.336 19.125 1 98.56 270 ALA A N 1
ATOM 2023 C CA . ALA A 1 270 ? -6.16 -12.969 18.734 1 98.56 270 ALA A CA 1
ATOM 2024 C C . ALA A 1 270 ? -7.016 -12.492 17.562 1 98.56 270 ALA A C 1
ATOM 2026 O O . ALA A 1 270 ? -7.457 -11.344 17.547 1 98.56 270 ALA A O 1
ATOM 2027 N N . VAL A 1 271 ? -7.227 -13.383 16.609 1 98.44 271 VAL A N 1
ATOM 2028 C CA . VAL A 1 271 ? -8.031 -13.031 15.438 1 98.44 271 VAL A CA 1
ATOM 2029 C C . VAL A 1 271 ? -9.461 -12.727 15.867 1 98.44 271 VAL A C 1
ATOM 2031 O O . VAL A 1 271 ? -10.062 -11.75 15.406 1 98.44 271 VAL A O 1
ATOM 2034 N N . HIS A 1 272 ? -9.992 -13.516 16.734 1 98.25 272 HIS A N 1
ATOM 2035 C CA . HIS A 1 272 ? -11.352 -13.305 17.203 1 98.25 272 HIS A CA 1
ATOM 2036 C C . HIS A 1 272 ? -11.469 -12 17.984 1 98.25 272 HIS A C 1
ATOM 2038 O O . HIS A 1 272 ? -12.422 -11.242 17.797 1 98.25 272 HIS A O 1
ATOM 2044 N N . LYS A 1 273 ? -10.547 -11.812 18.875 1 98.38 273 LYS A N 1
ATOM 2045 C CA . LYS A 1 273 ? -10.547 -10.562 19.625 1 98.38 273 LYS A CA 1
ATOM 2046 C C . LYS A 1 273 ? -10.438 -9.359 18.688 1 98.38 273 LYS A C 1
ATOM 2048 O O . LYS A 1 273 ? -11.141 -8.359 18.859 1 98.38 273 LYS A O 1
ATOM 2053 N N . TRP A 1 274 ? -9.539 -9.461 17.703 1 98.31 274 TRP A N 1
ATOM 2054 C CA . TRP A 1 274 ? -9.359 -8.406 16.719 1 98.31 274 TRP A CA 1
ATOM 2055 C C . TRP A 1 274 ? -10.664 -8.133 15.969 1 98.31 274 TRP A C 1
ATOM 2057 O O . TRP A 1 274 ? -11.039 -6.973 15.766 1 98.31 274 TRP A O 1
ATOM 2067 N N . ALA A 1 275 ? -11.367 -9.188 15.578 1 97.62 275 ALA A N 1
ATOM 2068 C CA . ALA A 1 275 ? -12.609 -9.062 14.82 1 97.62 275 ALA A CA 1
ATOM 2069 C C . ALA A 1 275 ? -13.672 -8.312 15.633 1 97.62 275 ALA A C 1
ATOM 2071 O O . ALA A 1 275 ? -14.547 -7.656 15.062 1 97.62 275 ALA A O 1
ATOM 2072 N N . GLU A 1 276 ? -13.516 -8.312 16.953 1 96.75 276 GLU A N 1
ATOM 2073 C CA . GLU A 1 276 ? -14.484 -7.672 17.844 1 96.75 276 GLU A CA 1
ATOM 2074 C C . GLU A 1 276 ? -14.031 -6.27 18.25 1 96.75 276 GLU A C 1
ATOM 2076 O O . GLU A 1 276 ? -14.773 -5.531 18.891 1 96.75 276 GLU A O 1
ATOM 2081 N N . THR A 1 277 ? -12.867 -5.969 17.938 1 95.62 277 THR A N 1
ATOM 2082 C CA . THR A 1 277 ? -12.312 -4.668 18.312 1 95.62 277 THR A CA 1
ATOM 2083 C C . THR A 1 277 ? -12.867 -3.576 17.391 1 95.62 277 THR A C 1
ATOM 2085 O O . THR A 1 277 ? -12.75 -3.66 16.172 1 95.62 277 THR A O 1
ATOM 2088 N N . GLU A 1 278 ? -13.383 -2.568 18.031 1 92.06 278 GLU A N 1
ATOM 2089 C CA . GLU A 1 278 ? -13.93 -1.452 17.266 1 92.06 278 GLU A CA 1
ATOM 2090 C C . GLU A 1 278 ? -12.844 -0.732 16.484 1 92.06 278 GLU A C 1
ATOM 2092 O O . GLU A 1 278 ? -11.734 -0.526 16.984 1 92.06 278 GLU A O 1
ATOM 2097 N N . ASP A 1 279 ? -13.094 -0.417 15.211 1 91.31 279 ASP A N 1
ATOM 2098 C CA . ASP A 1 279 ? -12.258 0.395 14.336 1 91.31 279 ASP A CA 1
ATOM 2099 C C . ASP A 1 279 ? -11.016 -0.377 13.891 1 91.31 279 ASP A C 1
ATOM 2101 O O . ASP A 1 279 ? -10.086 0.202 13.328 1 91.31 279 ASP A O 1
ATOM 2105 N N . ALA A 1 280 ? -10.977 -1.748 14.242 1 96.75 280 ALA A N 1
ATOM 2106 C CA . ALA A 1 280 ? -9.844 -2.541 13.766 1 96.75 280 ALA A CA 1
ATOM 2107 C C . ALA A 1 280 ? -9.859 -2.652 12.25 1 96.75 280 ALA A C 1
ATOM 2109 O O . ALA A 1 280 ? -10.922 -2.637 11.625 1 96.75 280 ALA A O 1
ATOM 2110 N N . TRP A 1 281 ? -8.68 -2.699 11.688 1 97.25 281 TRP A N 1
ATOM 2111 C CA . TRP A 1 281 ? -8.562 -2.844 10.242 1 97.25 281 TRP A CA 1
ATOM 2112 C C . TRP A 1 281 ? -7.223 -3.473 9.867 1 97.25 281 TRP A C 1
ATOM 2114 O O . TRP A 1 281 ? -6.355 -3.66 10.727 1 97.25 281 TRP A O 1
ATOM 2124 N N . MET A 1 282 ? -7.102 -3.938 8.711 1 97.62 282 MET A N 1
ATOM 2125 C CA . MET A 1 282 ? -5.891 -4.543 8.164 1 97.62 282 MET A CA 1
ATOM 2126 C C . MET A 1 282 ? -5.586 -4.004 6.773 1 97.62 282 MET A C 1
ATOM 2128 O O . MET A 1 282 ? -6.504 -3.713 6.004 1 97.62 282 MET A O 1
ATOM 2132 N N . ALA A 1 283 ? -4.328 -3.814 6.508 1 97.31 283 ALA A N 1
ATOM 2133 C CA . ALA A 1 283 ? -3.9 -3.346 5.195 1 97.31 283 ALA A CA 1
ATOM 2134 C C . ALA A 1 283 ? -2.779 -4.219 4.637 1 97.31 283 ALA A C 1
ATOM 2136 O O . ALA A 1 283 ? -2.025 -4.832 5.398 1 97.31 283 ALA A O 1
ATOM 2137 N N . GLY A 1 284 ? -2.711 -4.34 3.377 1 96.44 284 GLY A N 1
ATOM 2138 C CA . GLY A 1 284 ? -1.658 -5.066 2.688 1 96.44 284 GLY A CA 1
ATOM 2139 C C . GLY A 1 284 ? -1.06 -4.297 1.526 1 96.44 284 GLY A C 1
ATOM 2140 O O . GLY A 1 284 ? -1.698 -3.396 0.978 1 96.44 284 GLY A O 1
ATOM 2141 N N . ILE A 1 285 ? 0.16 -4.617 1.186 1 96.81 285 ILE A N 1
ATOM 2142 C CA . ILE A 1 285 ? 0.836 -4.117 -0.008 1 96.81 285 ILE A CA 1
ATOM 2143 C C . ILE A 1 285 ? 1.032 -5.262 -1.003 1 96.81 285 ILE A C 1
ATOM 2145 O O . ILE A 1 285 ? 1.419 -6.367 -0.62 1 96.81 285 ILE A O 1
ATOM 2149 N N . GLN A 1 286 ? 0.638 -4.992 -2.152 1 97.38 286 GLN A N 1
ATOM 2150 C CA . GLN A 1 286 ? 0.918 -5.906 -3.256 1 97.38 286 GLN A CA 1
ATOM 2151 C C . GLN A 1 286 ? 2.029 -5.363 -4.148 1 97.38 286 GLN A C 1
ATOM 2153 O O . GLN A 1 286 ? 2.049 -4.176 -4.469 1 97.38 286 GLN A O 1
ATOM 2158 N N . CYS A 1 287 ? 2.979 -6.188 -4.48 1 98.12 287 CYS A N 1
ATOM 2159 C CA . CYS A 1 287 ? 3.932 -5.852 -5.535 1 98.12 287 CYS A CA 1
ATOM 2160 C C . CYS A 1 287 ? 3.318 -6.062 -6.914 1 98.12 287 CYS A C 1
ATOM 2162 O O . CYS A 1 287 ? 2.822 -7.152 -7.215 1 98.12 287 CYS A O 1
ATOM 2164 N N . GLU A 1 288 ? 3.312 -5.023 -7.684 1 98.5 288 GLU A N 1
ATOM 2165 C CA . GLU A 1 288 ? 2.777 -5.07 -9.039 1 98.5 288 GLU A CA 1
ATOM 2166 C C . GLU A 1 288 ? 3.873 -4.836 -10.078 1 98.5 288 GLU A C 1
ATOM 2168 O O . GLU A 1 288 ? 4.57 -3.82 -10.031 1 98.5 288 GLU A O 1
ATOM 2173 N N . MET A 1 289 ? 4.031 -5.738 -11.031 1 98.44 289 MET A N 1
ATOM 2174 C CA . MET A 1 289 ? 5.074 -5.629 -12.047 1 98.44 289 MET A CA 1
ATOM 2175 C C . MET A 1 289 ? 4.465 -5.57 -13.445 1 98.44 289 MET A C 1
ATOM 2177 O O . MET A 1 289 ? 3.506 -6.285 -13.742 1 98.44 289 MET A O 1
ATOM 2181 N N . LEU A 1 290 ? 4.941 -4.715 -14.258 1 98.69 290 LEU A N 1
ATOM 2182 C CA . LEU A 1 290 ? 4.797 -4.75 -15.711 1 98.69 290 LEU A CA 1
ATOM 2183 C C . LEU A 1 290 ? 6.152 -4.922 -16.391 1 98.69 290 LEU A C 1
ATOM 2185 O O . LEU A 1 290 ? 7.086 -4.168 -16.125 1 98.69 290 LEU A O 1
ATOM 2189 N N . ALA A 1 291 ? 6.285 -5.91 -17.188 1 98.75 291 ALA A N 1
ATOM 2190 C CA . ALA A 1 291 ? 7.543 -6.184 -17.875 1 98.75 291 ALA A CA 1
ATOM 2191 C C . ALA A 1 291 ? 7.301 -6.492 -19.344 1 98.75 291 ALA A C 1
ATOM 2193 O O . ALA A 1 291 ? 6.66 -7.488 -19.688 1 98.75 291 ALA A O 1
ATOM 2194 N N . TRP A 1 292 ? 7.809 -5.711 -20.203 1 98.62 292 TRP A N 1
ATOM 2195 C CA . TRP A 1 292 ? 7.676 -5.91 -21.641 1 98.62 292 TRP A CA 1
ATOM 2196 C C . TRP A 1 292 ? 8.867 -6.688 -22.203 1 98.62 292 TRP A C 1
ATOM 2198 O O . TRP A 1 292 ? 10.016 -6.391 -21.875 1 98.62 292 TRP A O 1
ATOM 2208 N N . LYS A 1 293 ? 8.555 -7.688 -22.906 1 97.69 293 LYS A N 1
ATOM 2209 C CA . LYS A 1 293 ? 9.57 -8.539 -23.531 1 97.69 293 LYS A CA 1
ATOM 2210 C C . LYS A 1 293 ? 10.188 -7.848 -24.734 1 97.69 293 LYS A C 1
ATOM 2212 O O . LYS A 1 293 ? 9.484 -7.422 -25.656 1 97.69 293 LYS A O 1
ATOM 2217 N N . MET B 1 1 ? 12.477 29.094 35.812 1 20.62 1 MET B N 1
ATOM 2218 C CA . MET B 1 1 ? 11.5 29.547 34.812 1 20.62 1 MET B CA 1
ATOM 2219 C C . MET B 1 1 ? 11.43 28.594 33.656 1 20.62 1 MET B C 1
ATOM 2221 O O . MET B 1 1 ? 12.43 28.375 32.938 1 20.62 1 MET B O 1
ATOM 2225 N N . ALA B 1 2 ? 10.547 27.609 33.656 1 30.89 2 ALA B N 1
ATOM 2226 C CA . ALA B 1 2 ? 10.328 26.578 32.656 1 30.89 2 ALA B CA 1
ATOM 2227 C C . ALA B 1 2 ? 10.188 27.172 31.266 1 30.89 2 ALA B C 1
ATOM 2229 O O . ALA B 1 2 ? 9.438 28.141 31.078 1 30.89 2 ALA B O 1
ATOM 2230 N N . GLN B 1 3 ? 11.25 27.109 30.531 1 30.91 3 GLN B N 1
ATOM 2231 C CA . GLN B 1 3 ? 11.203 27.641 29.172 1 30.91 3 GLN B CA 1
ATOM 2232 C C . GLN B 1 3 ? 9.891 27.281 28.484 1 30.91 3 GLN B C 1
ATOM 2234 O O . GLN B 1 3 ? 9.375 26.172 28.672 1 30.91 3 GLN B O 1
ATOM 2239 N N . PRO B 1 4 ? 9.117 28.234 27.891 1 35.19 4 PRO B N 1
ATOM 2240 C CA . PRO B 1 4 ? 7.809 27.984 27.281 1 35.19 4 PRO B CA 1
ATOM 2241 C C . PRO B 1 4 ? 7.848 26.891 26.219 1 35.19 4 PRO B C 1
ATOM 2243 O O . PRO B 1 4 ? 8.859 26.719 25.531 1 35.19 4 PRO B O 1
ATOM 2246 N N . ASN B 1 5 ? 7.211 25.734 26.312 1 35.75 5 ASN B N 1
ATOM 2247 C CA . ASN B 1 5 ? 6.949 24.609 25.438 1 35.75 5 ASN B CA 1
ATOM 2248 C C . ASN B 1 5 ? 6.555 25.062 24.031 1 35.75 5 ASN B C 1
ATOM 2250 O O . ASN B 1 5 ? 5.5 25.672 23.844 1 35.75 5 ASN B O 1
ATOM 2254 N N . ASN B 1 6 ? 7.43 25.656 23.188 1 34.38 6 ASN B N 1
ATOM 2255 C CA . ASN B 1 6 ? 7.191 26.078 21.812 1 34.38 6 ASN B CA 1
ATOM 2256 C C . ASN B 1 6 ? 6.355 25.047 21.047 1 34.38 6 ASN B C 1
ATOM 2258 O O . ASN B 1 6 ? 6.812 23.922 20.797 1 34.38 6 ASN B O 1
ATOM 2262 N N . PRO B 1 7 ? 5.07 25.188 20.984 1 40.91 7 PRO B N 1
ATOM 2263 C CA . PRO B 1 7 ? 4.121 24.328 20.281 1 40.91 7 PRO B CA 1
ATOM 2264 C C . PRO B 1 7 ? 4.621 23.922 18.906 1 40.91 7 PRO B C 1
ATOM 2266 O O . PRO B 1 7 ? 4.141 22.938 18.328 1 40.91 7 PRO B O 1
ATOM 2269 N N . ASN B 1 8 ? 5.414 24.844 18.203 1 43.19 8 ASN B N 1
ATOM 2270 C CA . ASN B 1 8 ? 5.922 24.484 16.891 1 43.19 8 ASN B CA 1
ATOM 2271 C C . ASN B 1 8 ? 6.73 23.188 16.922 1 43.19 8 ASN B C 1
ATOM 2273 O O . ASN B 1 8 ? 7.289 22.781 15.906 1 43.19 8 ASN B O 1
ATOM 2277 N N . LYS B 1 9 ? 6.918 22.656 18.078 1 47.06 9 LYS B N 1
ATOM 2278 C CA . LYS B 1 9 ? 7.816 21.531 18.344 1 47.06 9 LYS B CA 1
ATOM 2279 C C . LYS B 1 9 ? 7.207 20.219 17.859 1 47.06 9 LYS B C 1
ATOM 2281 O O . LYS B 1 9 ? 7.852 19.172 17.938 1 47.06 9 LYS B O 1
ATOM 2286 N N . SER B 1 10 ? 5.957 20.359 17.406 1 46.62 10 SER B N 1
ATOM 2287 C CA . SER B 1 10 ? 5.332 19.062 17.172 1 46.62 10 SER B CA 1
ATOM 2288 C C . SER B 1 10 ? 5.742 18.484 15.82 1 46.62 10 SER B C 1
ATOM 2290 O O . SER B 1 10 ? 5.652 17.266 15.602 1 46.62 10 SER B O 1
ATOM 2292 N N . TYR B 1 11 ? 6.027 19.422 14.883 1 49.44 11 TYR B N 1
ATOM 2293 C CA . TYR B 1 11 ? 6.426 18.906 13.578 1 49.44 11 TYR B CA 1
ATOM 2294 C C . TYR B 1 11 ? 7.934 18.672 13.523 1 49.44 11 TYR B C 1
ATOM 2296 O O . TYR B 1 11 ? 8.688 19.562 13.117 1 49.44 11 TYR B O 1
ATOM 2304 N N . THR B 1 12 ? 8.422 17.562 13.969 1 49.69 12 THR B N 1
ATOM 2305 C CA . THR B 1 12 ? 9.812 17.203 14.219 1 49.69 12 THR B CA 1
ATOM 2306 C C . THR B 1 12 ? 10.594 17.109 12.914 1 49.69 12 THR B C 1
ATOM 2308 O O . THR B 1 12 ? 11.805 17.312 12.891 1 49.69 12 THR B O 1
ATOM 2311 N N . GLN B 1 13 ? 9.797 16.766 11.781 1 54.91 13 GLN B N 1
ATOM 2312 C CA . GLN B 1 13 ? 10.562 16.578 10.555 1 54.91 13 GLN B CA 1
ATOM 2313 C C . GLN B 1 13 ? 11.023 17.922 9.984 1 54.91 13 GLN B C 1
ATOM 2315 O O . GLN B 1 13 ? 11.984 17.969 9.203 1 54.91 13 GLN B O 1
ATOM 2320 N N . GLY B 1 14 ? 10.578 18.938 10.492 1 56.97 14 GLY B N 1
ATOM 2321 C CA . GLY B 1 14 ? 10.953 20.281 10.086 1 56.97 14 GLY B CA 1
ATOM 2322 C C . GLY B 1 14 ? 10.719 20.547 8.609 1 56.97 14 GLY B C 1
ATOM 2323 O O . GLY B 1 14 ? 10.133 19.719 7.91 1 56.97 14 GLY B O 1
ATOM 2324 N N . HIS B 1 15 ? 10.883 21.734 8.047 1 68.5 15 HIS B N 1
ATOM 2325 C CA . HIS B 1 15 ? 10.711 22.188 6.676 1 68.5 15 HIS B CA 1
ATOM 2326 C C . HIS B 1 15 ? 12.055 22.422 6 1 68.5 15 HIS B C 1
ATOM 2328 O O . HIS B 1 15 ? 12.242 23.438 5.316 1 68.5 15 HIS B O 1
ATOM 2334 N N . SER B 1 16 ? 12.969 21.406 6.301 1 69.62 16 SER B N 1
ATOM 2335 C CA . SER B 1 16 ? 14.234 21.516 5.594 1 69.62 16 SER B CA 1
ATOM 2336 C C . SER B 1 16 ? 14.055 21.328 4.09 1 69.62 16 SER B C 1
ATOM 2338 O O . SER B 1 16 ? 13.039 20.781 3.648 1 69.62 16 SER B O 1
ATOM 2340 N N . ASN B 1 17 ? 15.031 21.812 3.252 1 72.31 17 ASN B N 1
ATOM 2341 C CA . ASN B 1 17 ? 14.992 21.672 1.801 1 72.31 17 ASN B CA 1
ATOM 2342 C C . ASN B 1 17 ? 14.852 20.203 1.389 1 72.31 17 ASN B C 1
ATOM 2344 O O . ASN B 1 17 ? 14.227 19.906 0.37 1 72.31 17 ASN B O 1
ATOM 2348 N N . TYR B 1 18 ? 15.344 19.406 2.238 1 71.75 18 TYR B N 1
ATOM 2349 C CA . TYR B 1 18 ? 15.312 17.984 1.917 1 71.75 18 TYR B CA 1
ATOM 2350 C C . TYR B 1 18 ? 13.922 17.406 2.131 1 71.75 18 TYR B C 1
ATOM 2352 O O . TYR B 1 18 ? 13.453 16.594 1.327 1 71.75 18 TYR B O 1
ATOM 2360 N N . THR B 1 19 ? 13.211 17.875 3.141 1 71.56 19 THR B N 1
ATOM 2361 C CA . THR B 1 19 ? 11.844 17.438 3.395 1 71.56 19 THR B CA 1
ATOM 2362 C C . THR B 1 19 ? 10.883 18.062 2.379 1 71.56 19 THR B C 1
ATOM 2364 O O . THR B 1 19 ? 10.055 17.359 1.801 1 71.56 19 THR B O 1
ATOM 2367 N N . VAL B 1 20 ? 11.125 19.266 2.02 1 75 20 VAL B N 1
ATOM 2368 C CA . VAL B 1 20 ? 10.25 20 1.116 1 75 20 VAL B CA 1
ATOM 2369 C C . VAL B 1 20 ? 10.398 19.469 -0.305 1 75 20 VAL B C 1
ATOM 2371 O O . VAL B 1 20 ? 9.43 19.422 -1.062 1 75 20 VAL B O 1
ATOM 2374 N N . ALA B 1 21 ? 11.547 18.922 -0.624 1 73.38 21 ALA B N 1
ATOM 2375 C CA . ALA B 1 21 ? 11.82 18.406 -1.965 1 73.38 21 ALA B CA 1
ATOM 2376 C C . ALA B 1 21 ? 10.875 17.266 -2.322 1 73.38 21 ALA B C 1
ATOM 2378 O O . ALA B 1 21 ? 10.422 17.172 -3.463 1 73.38 21 ALA B O 1
ATOM 2379 N N . THR B 1 22 ? 10.492 16.5 -1.358 1 76.12 22 THR B N 1
ATOM 2380 C CA . THR B 1 22 ? 9.562 15.391 -1.595 1 76.12 22 THR B CA 1
ATOM 2381 C C . THR B 1 22 ? 8.141 15.914 -1.774 1 76.12 22 THR B C 1
ATOM 2383 O O . THR B 1 22 ? 7.387 15.398 -2.605 1 76.12 22 THR B O 1
ATOM 2386 N N . HIS B 1 23 ? 7.859 16.984 -1.104 1 83.94 23 HIS B N 1
ATOM 2387 C CA . HIS B 1 23 ? 6.496 17.516 -1.106 1 83.94 23 HIS B CA 1
ATOM 2388 C C . HIS B 1 23 ? 6.168 18.188 -2.432 1 83.94 23 HIS B C 1
ATOM 2390 O O . HIS B 1 23 ? 5.012 18.219 -2.85 1 83.94 23 HIS B O 1
ATOM 2396 N N . LEU B 1 24 ? 7.227 18.625 -3.158 1 81.75 24 LEU B N 1
ATOM 2397 C CA . LEU B 1 24 ? 7.035 19.375 -4.402 1 81.75 24 LEU B CA 1
ATOM 2398 C C . LEU B 1 24 ? 6.617 18.438 -5.531 1 81.75 24 LEU B C 1
ATOM 2400 O O . LEU B 1 24 ? 6.055 18.875 -6.531 1 81.75 24 LEU B O 1
ATOM 2404 N N . THR B 1 25 ? 6.785 17.156 -5.332 1 83.81 25 THR B N 1
ATOM 2405 C CA . THR B 1 25 ? 6.465 16.219 -6.398 1 83.81 25 THR B CA 1
ATOM 2406 C C . THR B 1 25 ? 5.023 15.734 -6.273 1 83.81 25 THR B C 1
ATOM 2408 O O . THR B 1 25 ? 4.5 15.086 -7.184 1 83.81 25 THR B O 1
ATOM 2411 N N . ARG B 1 26 ? 4.375 16.141 -5.242 1 92.06 26 ARG B N 1
ATOM 2412 C CA . ARG B 1 26 ? 3.031 15.648 -4.965 1 92.06 26 ARG B CA 1
ATOM 2413 C C . ARG B 1 26 ? 1.984 16.438 -5.742 1 92.06 26 ARG B C 1
ATOM 2415 O O . ARG B 1 26 ? 2.152 17.625 -5.98 1 92.06 26 ARG B O 1
ATOM 2422 N N . THR B 1 27 ? 0.961 15.773 -6.207 1 94.44 27 THR B N 1
ATOM 2423 C CA . THR B 1 27 ? -0.157 16.375 -6.922 1 94.44 27 THR B CA 1
ATOM 2424 C C . THR B 1 27 ? -1.485 15.992 -6.277 1 94.44 27 THR B C 1
ATOM 2426 O O . THR B 1 27 ? -1.533 15.102 -5.43 1 94.44 27 THR B O 1
ATOM 2429 N N . ALA B 1 28 ? -2.527 16.719 -6.656 1 97.12 28 ALA B N 1
ATOM 2430 C CA . ALA B 1 28 ? -3.863 16.344 -6.199 1 97.12 28 ALA B CA 1
ATOM 2431 C C . ALA B 1 28 ? -4.188 14.906 -6.594 1 97.12 28 ALA B C 1
ATOM 2433 O O . ALA B 1 28 ? -4.715 14.141 -5.781 1 97.12 28 ALA B O 1
ATOM 2434 N N . GLU B 1 29 ? -3.799 14.5 -7.77 1 95.25 29 GLU B N 1
ATOM 2435 C CA . GLU B 1 29 ? -4.09 13.164 -8.281 1 95.25 29 GLU B CA 1
ATOM 2436 C C . GLU B 1 29 ? -3.303 12.102 -7.527 1 95.25 29 GLU B C 1
ATOM 2438 O O . GLU B 1 29 ? -3.834 11.031 -7.215 1 95.25 29 GLU B O 1
ATOM 2443 N N . SER B 1 30 ? -2.049 12.375 -7.188 1 93.44 30 SER B N 1
ATOM 2444 C CA . SER B 1 30 ? -1.214 11.383 -6.527 1 93.44 30 SER B CA 1
ATOM 2445 C C . SER B 1 30 ? -1.566 11.258 -5.051 1 93.44 30 SER B C 1
ATOM 2447 O O . SER B 1 30 ? -1.554 10.156 -4.496 1 93.44 30 SER B O 1
ATOM 2449 N N . ASP B 1 31 ? -1.969 12.398 -4.445 1 96.12 31 ASP B N 1
ATOM 2450 C CA . ASP B 1 31 ? -2.039 12.391 -2.986 1 96.12 31 ASP B CA 1
ATOM 2451 C C . ASP B 1 31 ? -3.479 12.547 -2.504 1 96.12 31 ASP B C 1
ATOM 2453 O O . ASP B 1 31 ? -3.785 12.266 -1.345 1 96.12 31 ASP B O 1
ATOM 2457 N N . ALA B 1 32 ? -4.383 13.008 -3.385 1 98.19 32 ALA B N 1
ATOM 2458 C CA . ALA B 1 32 ? -5.793 13.156 -3.039 1 98.19 32 ALA B CA 1
ATOM 2459 C C . ALA B 1 32 ? -6.684 12.438 -4.047 1 98.19 32 ALA B C 1
ATOM 2461 O O . ALA B 1 32 ? -7.855 12.797 -4.211 1 98.19 32 ALA B O 1
ATOM 2462 N N . GLY B 1 33 ? -6.117 11.477 -4.789 1 97 33 GLY B N 1
ATOM 2463 C CA . GLY B 1 33 ? -6.879 10.758 -5.797 1 97 33 GLY B CA 1
ATOM 2464 C C . GLY B 1 33 ? -8.172 10.164 -5.262 1 97 33 GLY B C 1
ATOM 2465 O O . GLY B 1 33 ? -9.203 10.203 -5.938 1 97 33 GLY B O 1
ATOM 2466 N N . PHE B 1 34 ? -8.195 9.68 -4.039 1 97.31 34 PHE B N 1
ATOM 2467 C CA . PHE B 1 34 ? -9.328 9.016 -3.414 1 97.31 34 PHE B CA 1
ATOM 2468 C C . PHE B 1 34 ? -10.422 10.016 -3.068 1 97.31 34 PHE B C 1
ATOM 2470 O O . PHE B 1 34 ? -11.555 9.625 -2.785 1 97.31 34 PHE B O 1
ATOM 2477 N N . LEU B 1 35 ? -10.133 11.266 -3.09 1 98.62 35 LEU B N 1
ATOM 2478 C CA . LEU B 1 35 ? -11.031 12.336 -2.676 1 98.62 35 LEU B CA 1
ATOM 2479 C C . LEU B 1 35 ? -11.648 13.023 -3.889 1 98.62 35 LEU B C 1
ATOM 2481 O O . LEU B 1 35 ? -12.75 13.57 -3.803 1 98.62 35 LEU B O 1
ATOM 2485 N N . LEU B 1 36 ? -10.984 12.992 -5.035 1 98.62 36 LEU B N 1
ATOM 2486 C CA . LEU B 1 36 ? -11.25 13.891 -6.156 1 98.62 36 LEU B CA 1
ATOM 2487 C C . LEU B 1 36 ? -12.672 13.703 -6.672 1 98.62 36 LEU B C 1
ATOM 2489 O O . LEU B 1 36 ? -13.336 14.68 -7.023 1 98.62 36 LEU B O 1
ATOM 2493 N N . ALA B 1 37 ? -13.141 12.438 -6.699 1 97.5 37 ALA B N 1
ATOM 2494 C CA . ALA B 1 37 ? -14.469 12.148 -7.234 1 97.5 37 ALA B CA 1
ATOM 2495 C C . ALA B 1 37 ? -15.555 12.75 -6.355 1 97.5 37 ALA B C 1
ATOM 2497 O O . ALA B 1 37 ? -16.719 12.828 -6.762 1 97.5 37 ALA B O 1
ATOM 2498 N N . HIS B 1 38 ? -15.211 13.203 -5.172 1 98.12 38 HIS B N 1
ATOM 2499 C CA . HIS B 1 38 ? -16.203 13.711 -4.223 1 98.12 38 HIS B CA 1
ATOM 2500 C C . HIS B 1 38 ? -16.188 15.242 -4.18 1 98.12 38 HIS B C 1
ATOM 2502 O O . HIS B 1 38 ? -16.938 15.852 -3.418 1 98.12 38 HIS B O 1
ATOM 2508 N N . ILE B 1 39 ? -15.32 15.867 -4.973 1 98.69 39 ILE B N 1
ATOM 2509 C CA . ILE B 1 39 ? -15.211 17.328 -5 1 98.69 39 ILE B CA 1
ATOM 2510 C C . ILE B 1 39 ? -16.141 17.891 -6.074 1 98.69 39 ILE B C 1
ATOM 2512 O O . ILE B 1 39 ? -16.109 17.438 -7.227 1 98.69 39 ILE B O 1
ATOM 2516 N N . LYS B 1 40 ? -16.938 18.797 -5.703 1 98.62 40 LYS B N 1
ATOM 2517 C CA . LYS B 1 40 ? -17.75 19.562 -6.656 1 98.62 40 LYS B CA 1
ATOM 2518 C C . LYS B 1 40 ? -17.031 20.812 -7.117 1 98.62 40 LYS B C 1
ATOM 2520 O O . LYS B 1 40 ? -16.219 21.375 -6.375 1 98.62 40 LYS B O 1
ATOM 2525 N N . THR B 1 41 ? -17.359 21.328 -8.219 1 98.38 41 THR B N 1
ATOM 2526 C CA . THR B 1 41 ? -16.703 22.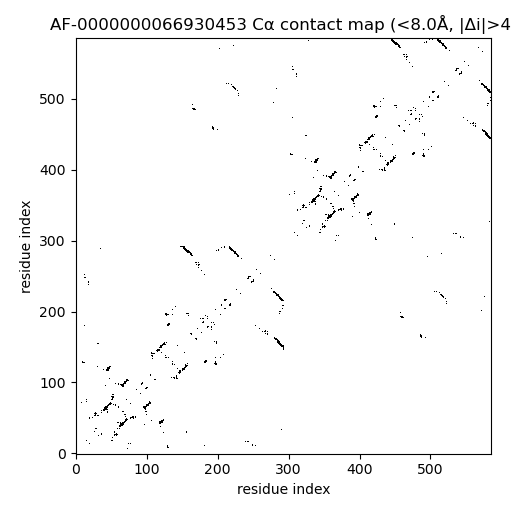5 -8.805 1 98.38 41 THR B CA 1
ATOM 2527 C C . THR B 1 41 ? -16.938 23.734 -7.945 1 98.38 41 THR B C 1
ATOM 2529 O O . THR B 1 41 ? -16.125 24.672 -7.969 1 98.38 41 THR B O 1
ATOM 2532 N N . THR B 1 42 ? -17.969 23.703 -7.133 1 98.62 42 THR B N 1
ATOM 2533 C CA . THR B 1 42 ? -18.359 24.891 -6.371 1 98.62 42 THR B CA 1
ATOM 2534 C C . THR B 1 42 ? -17.828 24.812 -4.945 1 98.62 42 THR B C 1
ATOM 2536 O O . THR B 1 42 ? -18.078 25.703 -4.137 1 98.62 42 THR B O 1
ATOM 2539 N N . ASP B 1 43 ? -17.141 23.75 -4.625 1 98.81 43 ASP B N 1
ATOM 2540 C CA . ASP B 1 43 ? -16.781 23.469 -3.234 1 98.81 43 ASP B CA 1
ATOM 2541 C C . ASP B 1 43 ? -15.781 24.5 -2.707 1 98.81 43 ASP B C 1
ATOM 2543 O O . ASP B 1 43 ? -14.922 24.969 -3.449 1 98.81 43 ASP B O 1
ATOM 2547 N N . HIS B 1 44 ? -15.945 24.828 -1.451 1 98.81 44 HIS B N 1
ATOM 2548 C CA . HIS B 1 44 ? -14.898 25.484 -0.669 1 98.81 44 HIS B CA 1
ATOM 2549 C C . HIS B 1 44 ? -14.023 24.469 0.047 1 98.81 44 HIS B C 1
ATOM 2551 O O . HIS B 1 44 ? -14.516 23.688 0.866 1 98.81 44 HIS B O 1
ATOM 2557 N N . ILE B 1 45 ? -12.719 24.469 -0.247 1 98.94 45 ILE B N 1
ATOM 2558 C CA . ILE B 1 45 ? -11.797 23.453 0.245 1 98.94 45 ILE B CA 1
ATOM 2559 C C . ILE B 1 45 ? -10.789 24.078 1.199 1 98.94 45 ILE B C 1
ATOM 2561 O O . ILE B 1 45 ? -10.266 25.172 0.931 1 98.94 45 ILE B O 1
ATOM 2565 N N . LEU B 1 46 ? -10.594 23.469 2.305 1 98.94 46 LEU B N 1
ATOM 2566 C CA . LEU B 1 46 ? -9.484 23.812 3.193 1 98.94 46 LEU B CA 1
ATOM 2567 C C . LEU B 1 46 ? -8.422 22.719 3.168 1 98.94 46 LEU B C 1
ATOM 2569 O O . LEU B 1 46 ? -8.711 21.547 3.436 1 98.94 46 LEU B O 1
ATOM 2573 N N . ASP B 1 47 ? -7.23 23.047 2.779 1 98.88 47 ASP B N 1
ATOM 2574 C CA . ASP B 1 47 ? -6.066 22.156 2.82 1 98.88 47 ASP B CA 1
ATOM 2575 C C . ASP B 1 47 ? -5.184 22.469 4.027 1 98.88 47 ASP B C 1
ATOM 2577 O O . ASP B 1 47 ? -4.465 23.469 4.039 1 98.88 47 ASP B O 1
ATOM 2581 N N . VAL B 1 48 ? -5.223 21.641 5.023 1 98.75 48 VAL B N 1
ATOM 2582 C CA . VAL B 1 48 ? -4.523 21.828 6.293 1 98.75 48 VAL B CA 1
ATOM 2583 C C . VAL B 1 48 ? -3.107 21.266 6.191 1 98.75 48 VAL B C 1
ATOM 2585 O O . VAL B 1 48 ? -2.92 20.078 5.887 1 98.75 48 VAL B O 1
ATOM 2588 N N . GLY B 1 49 ? -2.152 22.062 6.57 1 97.75 49 GLY B N 1
ATOM 2589 C CA . GLY B 1 49 ? -0.774 21.656 6.332 1 97.75 49 GLY B CA 1
ATOM 2590 C C . GLY B 1 49 ? -0.426 21.562 4.859 1 97.75 49 GLY B C 1
ATOM 2591 O O . GLY B 1 49 ? 0.114 20.547 4.41 1 97.75 49 GLY B O 1
ATOM 2592 N N . CYS B 1 50 ? -0.652 22.609 4.125 1 97.62 50 CYS B N 1
ATOM 2593 C CA . CYS B 1 50 ? -0.657 22.5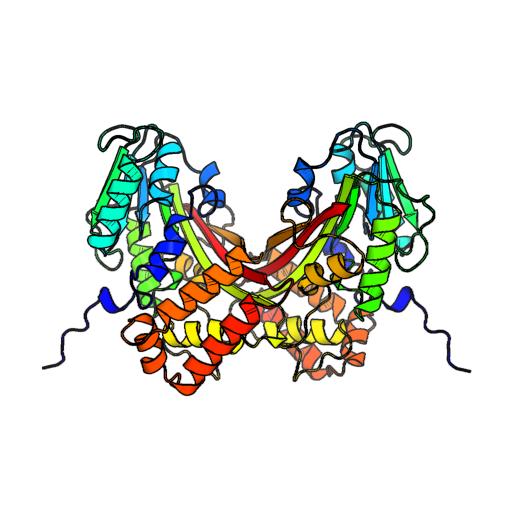47 2.666 1 97.62 50 CYS B CA 1
ATOM 2594 C C . CYS B 1 50 ? 0.763 22.453 2.119 1 97.62 50 CYS B C 1
ATOM 2596 O O . CYS B 1 50 ? 0.961 22.156 0.944 1 97.62 50 CYS B O 1
ATOM 2598 N N . GLY B 1 51 ? 1.81 22.75 2.924 1 95.88 51 GLY B N 1
ATOM 2599 C CA . GLY B 1 51 ? 3.18 22.719 2.436 1 95.88 51 GLY B CA 1
ATOM 2600 C C . GLY B 1 51 ? 3.42 23.656 1.267 1 95.88 51 GLY B C 1
ATOM 2601 O O . GLY B 1 51 ? 2.984 24.812 1.286 1 95.88 51 GLY B O 1
ATOM 2602 N N . PRO B 1 52 ? 4.18 23.188 0.307 1 94.88 52 PRO B N 1
ATOM 2603 C CA . PRO B 1 52 ? 4.504 24.062 -0.821 1 94.88 52 PRO B CA 1
ATOM 2604 C C . PRO B 1 52 ? 3.332 24.25 -1.778 1 94.88 52 PRO B C 1
ATOM 2606 O O . PRO B 1 52 ? 3.498 24.828 -2.855 1 94.88 52 PRO B O 1
ATOM 2609 N N . GLY B 1 53 ? 2.201 23.688 -1.487 1 96.62 53 GLY B N 1
ATOM 2610 C CA . GLY B 1 53 ? 0.943 24.094 -2.102 1 96.62 53 GLY B CA 1
ATOM 2611 C C . GLY B 1 53 ? 0.66 23.359 -3.402 1 96.62 53 GLY B C 1
ATOM 2612 O O . GLY B 1 53 ? -0.316 23.672 -4.09 1 96.62 53 GLY B O 1
ATOM 2613 N N . THR B 1 54 ? 1.476 22.344 -3.793 1 95.81 54 THR B N 1
ATOM 2614 C CA . THR B 1 54 ? 1.279 21.641 -5.055 1 95.81 54 THR B CA 1
ATOM 2615 C C . THR B 1 54 ? -0.058 20.906 -5.062 1 95.81 54 THR B C 1
ATOM 2617 O O . THR B 1 54 ? -0.8 20.953 -6.047 1 95.81 54 THR B O 1
ATOM 2620 N N . ILE B 1 55 ? -0.406 20.266 -3.973 1 97.75 55 ILE B N 1
ATOM 2621 C CA . ILE B 1 55 ? -1.687 19.578 -3.879 1 97.75 55 ILE B CA 1
ATOM 2622 C C . ILE B 1 55 ? -2.822 20.594 -3.846 1 97.75 55 ILE B C 1
ATOM 2624 O O . ILE B 1 55 ? -3.822 20.453 -4.551 1 97.75 55 ILE B O 1
ATOM 2628 N N . THR B 1 56 ? -2.629 21.672 -3.088 1 98.06 56 THR B N 1
ATOM 2629 C CA . THR B 1 56 ? -3.629 22.719 -2.918 1 98.06 56 THR B CA 1
ATOM 2630 C C . THR B 1 56 ? -3.994 23.344 -4.266 1 98.06 56 THR B C 1
ATOM 2632 O O . THR B 1 56 ? -5.176 23.5 -4.586 1 98.06 56 THR B O 1
ATOM 2635 N N . THR B 1 57 ? -2.975 23.672 -4.992 1 96.94 57 THR B N 1
ATOM 2636 C CA . THR B 1 57 ? -3.162 24.266 -6.312 1 96.94 57 THR B CA 1
ATOM 2637 C C . THR B 1 57 ? -3.895 23.297 -7.238 1 96.94 57 THR B C 1
ATOM 2639 O O . THR B 1 57 ? -4.77 23.703 -8 1 96.94 57 THR B O 1
ATOM 2642 N N . GLY B 1 58 ? -3.539 22.031 -7.172 1 96.75 58 GLY B N 1
ATOM 2643 C CA . GLY B 1 58 ? -4.238 21.031 -7.949 1 96.75 58 GLY B CA 1
ATOM 2644 C C . GLY B 1 58 ? -5.703 20.891 -7.574 1 96.75 58 GLY B C 1
ATOM 2645 O O . GLY B 1 58 ? -6.559 20.734 -8.445 1 96.75 58 GLY B O 1
ATOM 2646 N N . LEU B 1 59 ? -6.023 20.953 -6.289 1 98 59 LEU B N 1
ATOM 2647 C CA . LEU B 1 59 ? -7.395 20.828 -5.809 1 98 59 LEU B CA 1
ATOM 2648 C C . LEU B 1 59 ? -8.258 21.969 -6.32 1 98 59 LEU B C 1
ATOM 2650 O O . LEU B 1 59 ? -9.445 21.781 -6.598 1 98 59 LEU B O 1
ATOM 2654 N N . ALA B 1 60 ? -7.691 23.109 -6.449 1 97 60 ALA B N 1
ATOM 2655 C CA . ALA B 1 60 ? -8.422 24.297 -6.914 1 97 60 ALA B CA 1
ATOM 2656 C C . ALA B 1 60 ? -8.969 24.078 -8.32 1 97 60 ALA B C 1
ATOM 2658 O O . ALA B 1 60 ? -10.031 24.609 -8.664 1 97 60 ALA B O 1
ATOM 2659 N N . ARG B 1 61 ? -8.289 23.281 -9.094 1 95 61 ARG B N 1
ATOM 2660 C CA . ARG B 1 61 ? -8.742 23 -10.453 1 95 61 ARG B CA 1
ATOM 2661 C C . ARG B 1 61 ? -10.023 22.172 -10.438 1 95 61 ARG B C 1
ATOM 2663 O O . ARG B 1 61 ? -10.836 22.266 -11.359 1 95 61 ARG B O 1
ATOM 2670 N N . TYR B 1 62 ? -10.141 21.359 -9.453 1 96.88 62 TYR B N 1
ATOM 2671 C CA . TYR B 1 62 ? -11.352 20.562 -9.32 1 96.88 62 TYR B CA 1
ATOM 2672 C C . TYR B 1 62 ? -12.492 21.391 -8.742 1 96.88 62 TYR B C 1
ATOM 2674 O O . TYR B 1 62 ? -13.664 21.141 -9.039 1 96.88 62 TYR B O 1
ATOM 2682 N N . ALA B 1 63 ? -12.188 22.375 -7.91 1 97.69 63 ALA B N 1
ATOM 2683 C CA . ALA B 1 63 ? -13.164 23.328 -7.375 1 97.69 63 ALA B CA 1
ATOM 2684 C C . ALA B 1 63 ? -13.125 24.641 -8.133 1 97.69 63 ALA B C 1
ATOM 2686 O O . ALA B 1 63 ? -13.008 25.719 -7.531 1 97.69 63 ALA B O 1
ATOM 2687 N N . SER B 1 64 ? -13.359 24.578 -9.391 1 96 64 SER B N 1
ATOM 2688 C CA . SER B 1 64 ? -13.086 25.656 -10.32 1 96 64 SER B CA 1
ATOM 2689 C C . SER B 1 64 ? -14.086 26.797 -10.148 1 96 64 SER B C 1
ATOM 2691 O O . SER B 1 64 ? -13.836 27.922 -10.594 1 96 64 SER B O 1
ATOM 2693 N N . ALA B 1 65 ? -15.203 26.578 -9.547 1 97.69 65 ALA B N 1
ATOM 2694 C CA . ALA B 1 65 ? -16.188 27.609 -9.289 1 97.69 65 ALA B CA 1
ATOM 2695 C C . ALA B 1 65 ? -16.312 27.891 -7.789 1 97.69 65 ALA B C 1
ATOM 2697 O O . ALA B 1 65 ? -17.219 28.609 -7.355 1 97.69 65 ALA B O 1
ATOM 2698 N N . GLY B 1 66 ? -15.461 27.25 -7.023 1 98.25 66 GLY B N 1
ATOM 2699 C CA . GLY B 1 66 ? -15.398 27.438 -5.582 1 98.25 66 GLY B CA 1
ATOM 2700 C C . GLY B 1 66 ? -14.203 28.25 -5.133 1 98.25 66 GLY B C 1
ATOM 2701 O O . GLY B 1 66 ? -13.867 29.266 -5.746 1 98.25 66 GLY B O 1
ATOM 2702 N N . ALA B 1 67 ? -13.617 27.828 -3.994 1 98.38 67 ALA B N 1
ATOM 2703 C CA . ALA B 1 67 ? -12.43 28.469 -3.438 1 98.38 67 ALA B CA 1
ATOM 2704 C C . ALA B 1 67 ? -11.617 27.469 -2.604 1 98.38 67 ALA B C 1
ATOM 2706 O O . ALA B 1 67 ? -12.18 26.609 -1.932 1 98.38 67 ALA B O 1
ATOM 2707 N N . THR B 1 68 ? -10.344 27.609 -2.689 1 98.69 68 THR B N 1
ATOM 2708 C CA . THR B 1 68 ? -9.438 26.734 -1.947 1 98.69 68 THR B CA 1
ATOM 2709 C C . THR B 1 68 ? -8.508 27.547 -1.06 1 98.69 68 THR B C 1
ATOM 2711 O O . THR B 1 68 ? -7.926 28.547 -1.507 1 98.69 68 THR B O 1
ATOM 2714 N N . VAL B 1 69 ? -8.438 27.188 0.175 1 98.75 69 VAL B N 1
ATOM 2715 C CA . VAL B 1 69 ? -7.531 27.812 1.131 1 98.75 69 VAL B CA 1
ATOM 2716 C C . VAL B 1 69 ? -6.52 26.797 1.63 1 98.75 69 VAL B C 1
ATOM 2718 O O . VAL B 1 69 ? -6.891 25.703 2.062 1 98.75 69 VAL B O 1
ATOM 2721 N N . GLY B 1 70 ? -5.285 27.078 1.499 1 98.69 70 GLY B N 1
ATOM 2722 C CA . GLY B 1 70 ? -4.227 26.297 2.119 1 98.69 70 GLY B CA 1
ATOM 2723 C C . GLY B 1 70 ? -3.639 26.969 3.352 1 98.69 70 GLY B C 1
ATOM 2724 O O . GLY B 1 70 ? -3.303 28.156 3.324 1 98.69 70 GLY B O 1
ATOM 2725 N N . ILE B 1 71 ? -3.539 26.203 4.41 1 98.56 71 ILE B N 1
ATOM 2726 C CA . ILE B 1 71 ? -2.924 26.781 5.598 1 98.56 71 ILE B CA 1
ATOM 2727 C C . ILE B 1 71 ? -1.698 25.969 5.996 1 98.56 71 ILE B C 1
ATOM 2729 O O . ILE B 1 71 ? -1.659 24.75 5.785 1 98.56 71 ILE B O 1
ATOM 2733 N N . ASP B 1 72 ? -0.714 26.578 6.52 1 97.19 72 ASP B N 1
ATOM 2734 C CA . ASP B 1 72 ? 0.493 25.969 7.074 1 97.19 72 ASP B CA 1
ATOM 2735 C C . ASP B 1 72 ? 1.079 26.844 8.188 1 97.19 72 ASP B C 1
ATOM 2737 O O . ASP B 1 72 ? 0.858 28.047 8.211 1 97.19 72 ASP B O 1
ATOM 2741 N N . ILE B 1 73 ? 1.782 26.25 9.086 1 94.94 73 ILE B N 1
ATOM 2742 C CA . ILE B 1 73 ? 2.344 26.969 10.227 1 94.94 73 ILE B CA 1
ATOM 2743 C C . ILE B 1 73 ? 3.582 27.75 9.781 1 94.94 73 ILE B C 1
ATOM 2745 O O . ILE B 1 73 ? 3.99 28.703 10.445 1 94.94 73 ILE B O 1
ATOM 2749 N N . SER B 1 74 ? 4.191 27.312 8.695 1 93.56 74 SER B N 1
ATOM 2750 C CA . SER B 1 74 ? 5.449 27.906 8.25 1 93.56 74 SER B CA 1
ATOM 2751 C C . SER B 1 74 ? 5.215 28.984 7.199 1 93.56 74 SER B C 1
ATOM 2753 O O . SER B 1 74 ? 4.844 28.688 6.066 1 93.56 74 SER B O 1
ATOM 2755 N N . ALA B 1 75 ? 5.559 30.234 7.551 1 93.56 75 ALA B N 1
ATOM 2756 C CA . ALA B 1 75 ? 5.461 31.344 6.602 1 93.56 75 ALA B CA 1
ATOM 2757 C C . ALA B 1 75 ? 6.395 31.125 5.414 1 93.56 75 ALA B C 1
ATOM 2759 O O . ALA B 1 75 ? 6.066 31.484 4.281 1 93.56 75 ALA B O 1
ATOM 2760 N N . GLU B 1 76 ? 7.477 30.516 5.715 1 92.19 76 GLU B N 1
ATOM 2761 C CA . GLU B 1 76 ? 8.477 30.281 4.68 1 92.19 76 GLU B CA 1
ATOM 2762 C C . GLU B 1 76 ? 7.945 29.328 3.615 1 92.19 76 GLU B C 1
ATOM 2764 O O . GLU B 1 76 ? 8.109 29.562 2.418 1 92.19 76 GLU B O 1
ATOM 2769 N N . VAL B 1 77 ? 7.316 28.25 4.02 1 93.31 77 VAL B N 1
ATOM 2770 C CA . VAL B 1 77 ? 6.809 27.266 3.068 1 93.31 77 VAL B CA 1
ATOM 2771 C C . VAL B 1 77 ? 5.648 27.875 2.275 1 93.31 77 VAL B C 1
ATOM 2773 O O . VAL B 1 77 ? 5.461 27.547 1.102 1 93.31 77 VAL B O 1
ATOM 2776 N N . LEU B 1 78 ? 4.914 28.797 2.908 1 96.06 78 LEU B N 1
ATOM 2777 C CA . LEU B 1 78 ? 3.771 29.422 2.25 1 96.06 78 LEU B CA 1
ATOM 2778 C C . LEU B 1 78 ? 4.227 30.344 1.117 1 96.06 78 LEU B C 1
ATOM 2780 O O . LEU B 1 78 ? 3.508 30.516 0.133 1 96.06 78 LEU B O 1
ATOM 2784 N N . GLU B 1 79 ? 5.387 30.922 1.273 1 95.56 79 GLU B N 1
ATOM 2785 C CA . GLU B 1 79 ? 5.934 31.688 0.16 1 95.56 79 GLU B CA 1
ATOM 2786 C C . GLU B 1 79 ? 6.16 30.797 -1.063 1 95.56 79 GLU B C 1
ATOM 2788 O O . GLU B 1 79 ? 5.875 31.219 -2.191 1 95.56 79 GLU B O 1
ATOM 2793 N N . LYS B 1 80 ? 6.645 29.625 -0.798 1 93.5 80 LYS B N 1
ATOM 2794 C CA . LYS B 1 80 ? 6.805 28.656 -1.883 1 93.5 80 LYS B CA 1
ATOM 2795 C C . LYS B 1 80 ? 5.453 28.266 -2.477 1 93.5 80 LYS B C 1
ATOM 2797 O O . LYS B 1 80 ? 5.328 28.109 -3.691 1 93.5 80 LYS B O 1
ATOM 2802 N N . ALA B 1 81 ? 4.477 28.125 -1.634 1 95.94 81 ALA B N 1
ATOM 2803 C CA . ALA B 1 81 ? 3.139 27.75 -2.086 1 95.94 81 ALA B CA 1
ATOM 2804 C C . ALA B 1 81 ? 2.57 28.812 -3.027 1 95.94 81 ALA B C 1
ATOM 2806 O O . ALA B 1 81 ? 2.006 28.484 -4.074 1 95.94 81 ALA B O 1
ATOM 2807 N N . ARG B 1 82 ? 2.738 30.062 -2.664 1 95.81 82 ARG B N 1
ATOM 2808 C CA . ARG B 1 82 ? 2.264 31.156 -3.5 1 95.81 82 ARG B CA 1
ATOM 2809 C C . ARG B 1 82 ? 2.98 31.172 -4.848 1 95.81 82 ARG B C 1
ATOM 2811 O O . ARG B 1 82 ? 2.363 31.422 -5.883 1 95.81 82 ARG B O 1
ATOM 2818 N N . ALA B 1 83 ? 4.242 30.891 -4.801 1 94 83 ALA B N 1
ATOM 2819 C CA . ALA B 1 83 ? 5.02 30.844 -6.035 1 94 83 ALA B CA 1
ATOM 2820 C C . ALA B 1 83 ? 4.539 29.703 -6.938 1 94 83 ALA B C 1
ATOM 2822 O O . ALA B 1 83 ? 4.449 29.875 -8.156 1 94 83 ALA B O 1
ATOM 2823 N N . VAL B 1 84 ? 4.27 28.547 -6.336 1 92.94 84 VAL B N 1
ATOM 2824 C CA . VAL B 1 84 ? 3.76 27.406 -7.082 1 92.94 84 VAL B CA 1
ATOM 2825 C C . VAL B 1 84 ? 2.432 27.766 -7.742 1 92.94 84 VAL B C 1
ATOM 2827 O O . VAL B 1 84 ? 2.227 27.484 -8.93 1 92.94 84 VAL B O 1
ATOM 2830 N N . ALA B 1 85 ? 1.554 28.406 -7.023 1 93.94 85 ALA B N 1
ATOM 2831 C CA . ALA B 1 85 ? 0.252 28.797 -7.559 1 93.94 85 ALA B CA 1
ATOM 2832 C C . ALA B 1 85 ? 0.405 29.797 -8.695 1 93.94 85 ALA B C 1
ATOM 2834 O O . ALA B 1 85 ? -0.292 29.703 -9.711 1 93.94 85 ALA B O 1
ATOM 2835 N N . ALA B 1 86 ? 1.35 30.688 -8.539 1 92.75 86 ALA B N 1
ATOM 2836 C CA . ALA B 1 86 ? 1.581 31.734 -9.539 1 92.75 86 ALA B CA 1
ATOM 2837 C C . ALA B 1 86 ? 2.152 31.141 -10.828 1 92.75 86 ALA B C 1
ATOM 2839 O O . ALA B 1 86 ? 1.933 31.672 -11.914 1 92.75 86 ALA B O 1
ATOM 2840 N N . ALA B 1 87 ? 2.814 30.016 -10.672 1 90.69 87 ALA B N 1
ATOM 2841 C CA . ALA B 1 87 ? 3.504 29.406 -11.812 1 90.69 87 ALA B CA 1
ATOM 2842 C C . ALA B 1 87 ? 2.627 28.375 -12.492 1 90.69 87 ALA B C 1
ATOM 2844 O O . ALA B 1 87 ? 3.023 27.781 -13.5 1 90.69 87 ALA B O 1
ATOM 2845 N N . ALA B 1 88 ? 1.483 28.172 -11.984 1 87.81 88 ALA B N 1
ATOM 2846 C CA . ALA B 1 88 ? 0.59 27.172 -12.555 1 87.81 88 ALA B CA 1
ATOM 2847 C C . ALA B 1 88 ? 0.241 27.5 -14 1 87.81 88 ALA B C 1
ATOM 2849 O O . ALA B 1 88 ? 0.108 28.672 -14.359 1 87.81 88 ALA B O 1
ATOM 2850 N N . GLU B 1 89 ? 0.107 26.391 -14.758 1 80.25 89 GLU B N 1
ATOM 2851 C CA . GLU B 1 89 ? -0.193 26.578 -16.172 1 80.25 89 GLU B CA 1
ATOM 2852 C C . GLU B 1 89 ? -1.475 27.375 -16.359 1 80.25 89 GLU B C 1
ATOM 2854 O O . GLU B 1 89 ? -1.523 28.297 -17.203 1 80.25 89 GLU B O 1
ATOM 2859 N N . THR B 1 90 ? -2.508 26.984 -15.648 1 80.25 90 THR B N 1
ATOM 2860 C CA . THR B 1 90 ? -3.758 27.75 -15.656 1 80.25 90 THR B CA 1
ATOM 2861 C C . THR B 1 90 ? -3.758 28.797 -14.562 1 80.25 90 THR B C 1
ATOM 2863 O O . THR B 1 90 ? -3.461 28.5 -13.406 1 80.25 90 THR B O 1
ATOM 2866 N N . LYS B 1 91 ? -4.051 29.938 -14.977 1 82.69 91 LYS B N 1
ATOM 2867 C CA . LYS B 1 91 ? -4.078 31.031 -14.016 1 82.69 91 LYS B CA 1
ATOM 2868 C C . LYS B 1 91 ? -5.121 30.781 -12.93 1 82.69 91 LYS B C 1
ATOM 2870 O O . LYS B 1 91 ? -6.309 30.641 -13.219 1 82.69 91 LYS B O 1
ATOM 2875 N N . ILE B 1 92 ? -4.684 30.766 -11.727 1 87.44 92 ILE B N 1
ATOM 2876 C CA . ILE B 1 92 ? -5.555 30.594 -10.57 1 87.44 92 ILE B CA 1
ATOM 2877 C C . ILE B 1 92 ? -5.715 31.922 -9.836 1 87.44 92 ILE B C 1
ATOM 2879 O O . ILE B 1 92 ? -4.727 32.531 -9.391 1 87.44 92 ILE B O 1
ATOM 2883 N N . PRO B 1 93 ? -6.895 32.406 -9.727 1 91.94 93 PRO B N 1
ATOM 2884 C CA . PRO B 1 93 ? -7.102 33.688 -9.086 1 91.94 93 PRO B CA 1
ATOM 2885 C C . PRO B 1 93 ? -6.91 33.656 -7.57 1 91.94 93 PRO B C 1
ATOM 2887 O O . PRO B 1 93 ? -6.988 32.562 -6.969 1 91.94 93 PRO B O 1
ATOM 2890 N N . ASP B 1 94 ? -6.641 34.812 -7.039 1 90.19 94 ASP B N 1
ATOM 2891 C CA . ASP B 1 94 ? -6.48 34.906 -5.59 1 90.19 94 ASP B CA 1
ATOM 2892 C C . ASP B 1 94 ? -7.785 35.344 -4.918 1 90.19 94 ASP B C 1
ATOM 2894 O O . ASP B 1 94 ? -7.828 35.531 -3.701 1 90.19 94 ASP B O 1
ATOM 2898 N N . SER B 1 95 ? -8.766 35.5 -5.754 1 92.75 95 SER B N 1
ATOM 2899 C CA . SER B 1 95 ? -10.102 35.812 -5.246 1 92.75 95 SER B CA 1
ATOM 2900 C C . SER B 1 95 ? -11.18 35.375 -6.238 1 92.75 95 SER B C 1
ATOM 2902 O O . SER B 1 95 ? -10.906 35.188 -7.422 1 92.75 95 SER B O 1
ATOM 2904 N N . GLY B 1 96 ? -12.336 35.125 -5.621 1 93.19 96 GLY B N 1
ATOM 2905 C CA . GLY B 1 96 ? -13.445 34.75 -6.488 1 93.19 96 GLY B CA 1
ATOM 2906 C C . GLY B 1 96 ? -13.469 33.281 -6.836 1 93.19 96 GLY B C 1
ATOM 2907 O O . GLY B 1 96 ? -12.812 32.469 -6.176 1 93.19 96 GLY B O 1
ATOM 2908 N N . PRO B 1 97 ? -14.305 32.938 -7.812 1 94.56 97 PRO B N 1
ATOM 2909 C CA . PRO B 1 97 ? -14.453 31.547 -8.18 1 94.56 97 PRO B CA 1
ATOM 2910 C C . PRO B 1 97 ? -13.148 30.938 -8.703 1 94.56 97 PRO B C 1
ATOM 2912 O O . PRO B 1 97 ? -12.461 31.547 -9.523 1 94.56 97 PRO B O 1
ATOM 2915 N N . GLY B 1 98 ? -12.766 29.812 -8.086 1 95 98 GLY B N 1
ATOM 2916 C CA . GLY B 1 98 ? -11.586 29.078 -8.516 1 95 98 GLY B CA 1
ATOM 2917 C C . GLY B 1 98 ? -10.305 29.562 -7.852 1 95 98 GLY B C 1
ATOM 2918 O O . GLY B 1 98 ? -9.211 29.109 -8.211 1 95 98 GLY B O 1
ATOM 2919 N N . SER B 1 99 ? -10.43 30.344 -6.844 1 96.81 99 SER B N 1
ATOM 2920 C CA . SER B 1 99 ? -9.258 30.984 -6.25 1 96.81 99 SER B CA 1
ATOM 2921 C C . SER B 1 99 ? -8.516 30.031 -5.324 1 96.81 99 SER B C 1
ATOM 2923 O O . SER B 1 99 ? -9.102 29.062 -4.828 1 96.81 99 SER B O 1
ATOM 2925 N N . VAL B 1 100 ? -7.281 30.297 -5.129 1 97.88 100 VAL B N 1
ATOM 2926 C CA . VAL B 1 100 ? -6.445 29.672 -4.113 1 97.88 100 VAL B CA 1
ATOM 2927 C C . VAL B 1 100 ? -5.785 30.75 -3.252 1 97.88 100 VAL B C 1
ATOM 2929 O O . VAL B 1 100 ? -5.188 31.688 -3.773 1 97.88 100 VAL B O 1
ATOM 2932 N N . VAL B 1 101 ? -5.949 30.641 -2.004 1 97.62 101 VAL B N 1
ATOM 2933 C CA . VAL B 1 101 ? -5.301 31.547 -1.065 1 97.62 101 VAL B CA 1
ATOM 2934 C C . VAL B 1 101 ? -4.504 30.75 -0.036 1 97.62 101 VAL B C 1
ATOM 2936 O O . VAL B 1 101 ? -4.938 29.688 0.403 1 97.62 101 VAL B O 1
ATOM 2939 N N . PHE B 1 102 ? -3.357 31.266 0.272 1 98.12 102 PHE B N 1
ATOM 2940 C CA . PHE B 1 102 ? -2.502 30.641 1.276 1 98.12 102 PHE B CA 1
ATOM 2941 C C . PHE B 1 102 ? -2.348 31.547 2.492 1 98.12 102 PHE B C 1
ATOM 2943 O O . PHE B 1 102 ? -2.047 32.75 2.354 1 98.12 102 PHE B O 1
ATOM 2950 N N . GLN B 1 103 ? -2.566 31.047 3.635 1 96.88 103 GLN B N 1
ATOM 2951 C CA . GLN B 1 103 ? -2.391 31.844 4.84 1 96.88 103 GLN B CA 1
ATOM 2952 C C . GLN B 1 103 ? -1.849 31 5.992 1 96.88 103 GLN B C 1
ATOM 2954 O O . GLN B 1 103 ? -2.018 29.781 6.004 1 96.88 103 GLN B O 1
ATOM 2959 N N . GLU B 1 104 ? -1.193 31.703 6.914 1 97.38 104 GLU B N 1
ATOM 2960 C CA . GLU B 1 104 ? -0.64 31.031 8.086 1 97.38 104 GLU B CA 1
ATOM 2961 C C . GLU B 1 104 ? -1.746 30.547 9.016 1 97.38 104 GLU B C 1
ATOM 2963 O O . GLU B 1 104 ? -2.729 31.25 9.25 1 97.38 104 GLU B O 1
ATOM 2968 N N . GLY B 1 105 ? -1.643 29.312 9.445 1 96.81 105 GLY B N 1
ATOM 2969 C CA . GLY B 1 105 ? -2.598 28.734 10.375 1 96.81 105 GLY B CA 1
ATOM 2970 C C . GLY B 1 105 ? -2.066 27.5 11.078 1 96.81 105 GLY B C 1
ATOM 2971 O O . GLY B 1 105 ? -1.272 26.75 10.508 1 96.81 105 GLY B O 1
ATOM 2972 N N . ASN B 1 106 ? -2.475 27.406 12.297 1 96.88 106 ASN B N 1
ATOM 2973 C CA . ASN B 1 106 ? -2.148 26.25 13.133 1 96.88 106 ASN B CA 1
ATOM 2974 C C . ASN B 1 106 ? -3.402 25.484 13.555 1 96.88 106 ASN B C 1
ATOM 2976 O O . ASN B 1 106 ? -4.176 25.969 14.383 1 96.88 106 ASN B O 1
ATOM 2980 N N . VAL B 1 107 ? -3.576 24.297 13.023 1 97.75 107 VAL B N 1
ATOM 2981 C CA . VAL B 1 107 ? -4.805 23.531 13.219 1 97.75 107 VAL B CA 1
ATOM 2982 C C . VAL B 1 107 ? -4.934 23.125 14.68 1 97.75 107 VAL B C 1
ATOM 2984 O O . VAL B 1 107 ? -6.016 22.75 15.133 1 97.75 107 VAL B O 1
ATOM 2987 N N . LEU B 1 108 ? -3.867 23.172 15.484 1 96.75 108 LEU B N 1
ATOM 2988 C CA . LEU B 1 108 ? -3.918 22.859 16.906 1 96.75 108 LEU B CA 1
ATOM 2989 C C . LEU B 1 108 ? -4.469 24.031 17.703 1 96.75 108 LEU B C 1
ATOM 2991 O O . LEU B 1 108 ? -4.723 23.906 18.906 1 96.75 108 LEU B O 1
ATOM 2995 N N . GLU B 1 109 ? -4.609 25.125 17 1 96 109 GLU B N 1
ATOM 2996 C CA . GLU B 1 109 ? -5.281 26.312 17.547 1 96 109 GLU B CA 1
ATOM 2997 C C . GLU B 1 109 ? -6.598 26.578 16.812 1 96 109 GLU B C 1
ATOM 2999 O O . GLU B 1 109 ? -6.879 25.953 15.789 1 96 109 GLU B O 1
ATOM 3004 N N . ARG B 1 110 ? -7.379 27.484 17.297 1 95.88 110 ARG B N 1
ATOM 3005 C CA . ARG B 1 110 ? -8.625 27.828 16.625 1 95.88 110 ARG B CA 1
ATOM 3006 C C . ARG B 1 110 ? -8.352 28.5 15.281 1 95.88 110 ARG B C 1
ATOM 3008 O O . ARG B 1 110 ? -7.723 29.562 15.234 1 95.88 110 ARG B O 1
ATOM 3015 N N . LEU B 1 111 ? -8.766 27.875 14.281 1 97.44 111 LEU B N 1
ATOM 3016 C CA . LEU B 1 111 ? -8.594 28.438 12.953 1 97.44 111 LEU B CA 1
ATOM 3017 C C . LEU B 1 111 ? -9.484 29.672 12.766 1 97.44 111 LEU B C 1
ATOM 3019 O O . LEU B 1 111 ? -10.57 29.75 13.344 1 97.44 111 LEU B O 1
ATOM 3023 N N . PRO B 1 112 ? -9.016 30.609 12.023 1 96.69 112 PRO B N 1
ATOM 3024 C CA . PRO B 1 112 ? -9.773 31.844 11.828 1 96.69 112 PRO B CA 1
ATOM 3025 C C . PRO B 1 112 ? -10.906 31.688 10.82 1 96.69 112 PRO B C 1
ATOM 3027 O O . PRO B 1 112 ? -11.086 32.531 9.953 1 96.69 112 PRO B O 1
ATOM 3030 N N . PHE B 1 113 ? -11.57 30.609 10.852 1 98.31 113 PHE B N 1
ATOM 3031 C CA . PHE B 1 113 ? -12.734 30.344 10.016 1 98.31 113 PHE B CA 1
ATOM 3032 C C . PHE B 1 113 ? -13.961 30.047 10.867 1 98.31 113 PHE B C 1
ATOM 3034 O O . PHE B 1 113 ? -13.852 29.406 11.922 1 98.31 113 PHE B O 1
ATOM 3041 N N . ALA B 1 114 ? -15.094 30.516 10.445 1 98.44 114 ALA B N 1
ATOM 3042 C CA . ALA B 1 114 ? -16.344 30.219 11.133 1 98.44 114 ALA B CA 1
ATOM 3043 C C . ALA B 1 114 ? -16.656 28.734 11.086 1 98.44 114 ALA B C 1
ATOM 3045 O O . ALA B 1 114 ? -16.141 28 10.234 1 98.44 114 ALA B O 1
ATOM 3046 N N . ASP B 1 115 ? -17.5 28.312 12.023 1 98.56 115 ASP B N 1
ATOM 3047 C CA . ASP B 1 115 ? -18.016 26.938 11.961 1 98.56 115 ASP B CA 1
ATOM 3048 C C . ASP B 1 115 ? -18.672 26.656 10.617 1 98.56 115 ASP B C 1
ATOM 3050 O O . ASP B 1 115 ? -19.297 27.547 10.031 1 98.56 115 ASP B O 1
ATOM 3054 N N . GLU B 1 116 ? -18.469 25.469 10.094 1 98.69 116 GLU B N 1
ATOM 3055 C CA . GLU B 1 116 ? -19.219 24.984 8.93 1 98.69 116 GLU B CA 1
ATOM 3056 C C . GLU B 1 116 ? -19 25.891 7.723 1 98.69 116 GLU B C 1
ATOM 3058 O O . GLU B 1 116 ? -19.969 26.312 7.078 1 98.69 116 GLU B O 1
ATOM 3063 N N . THR B 1 117 ? -17.766 26.125 7.449 1 98.75 117 THR B N 1
ATOM 3064 C CA . THR B 1 117 ? -17.391 27.031 6.367 1 98.75 117 THR B CA 1
ATOM 3065 C C . THR B 1 117 ? -17.047 26.25 5.105 1 98.75 117 THR B C 1
ATOM 3067 O O . THR B 1 117 ? -17.391 26.672 3.998 1 98.75 117 THR B O 1
ATOM 3070 N N . PHE B 1 118 ? -16.422 25.094 5.246 1 98.94 118 PHE B N 1
ATOM 3071 C CA . PHE B 1 118 ? -15.836 24.406 4.105 1 98.94 118 PHE B CA 1
ATOM 3072 C C . PHE B 1 118 ? -16.641 23.172 3.746 1 98.94 118 PHE B C 1
ATOM 3074 O O . PHE B 1 118 ? -17.188 22.5 4.625 1 98.94 118 PHE B O 1
ATOM 3081 N N . ASP B 1 119 ? -16.688 22.859 2.467 1 98.94 119 ASP B N 1
ATOM 3082 C CA . ASP B 1 119 ? -17.312 21.641 1.961 1 98.94 119 ASP B CA 1
ATOM 3083 C C . ASP B 1 119 ? -16.375 20.453 2.074 1 98.94 119 ASP B C 1
ATOM 3085 O O . ASP B 1 119 ? -16.812 19.312 2.215 1 98.94 119 ASP B O 1
ATOM 3089 N N . VAL B 1 120 ? -15.109 20.719 1.961 1 98.94 120 VAL B N 1
ATOM 3090 C CA . VAL B 1 120 ? -14.039 19.719 2.025 1 98.94 120 VAL B CA 1
ATOM 3091 C C . VAL B 1 120 ? -12.914 20.219 2.916 1 98.94 120 VAL B C 1
ATOM 3093 O O . VAL B 1 120 ? -12.461 21.359 2.775 1 98.94 120 VAL B O 1
ATOM 3096 N N . VAL B 1 121 ? -12.492 19.453 3.807 1 98.94 121 VAL B N 1
ATOM 3097 C CA . VAL B 1 121 ? -11.266 19.672 4.566 1 98.94 121 VAL B CA 1
ATOM 3098 C C . VAL B 1 121 ? -10.297 18.516 4.348 1 98.94 121 VAL B C 1
ATOM 3100 O O . VAL B 1 121 ? -10.672 17.344 4.523 1 98.94 121 VAL B O 1
ATOM 3103 N N . PHE B 1 122 ? -9.117 18.875 3.918 1 98.88 122 PHE B N 1
ATOM 3104 C CA . PHE B 1 122 ? -8.141 17.859 3.52 1 98.88 122 PHE B CA 1
ATOM 3105 C C . PHE B 1 122 ? -6.82 18.062 4.258 1 98.88 122 PHE B C 1
ATOM 3107 O O . PHE B 1 122 ? -6.418 19.203 4.516 1 98.88 122 PHE B O 1
ATOM 3114 N N . ALA B 1 123 ? -6.184 17.031 4.703 1 98.69 123 ALA B N 1
ATOM 3115 C CA . ALA B 1 123 ? -4.836 17.047 5.266 1 98.69 123 ALA B CA 1
ATOM 3116 C C . ALA B 1 123 ? -4.016 15.859 4.785 1 98.69 123 ALA B C 1
ATOM 3118 O O . ALA B 1 123 ? -4.441 14.711 4.922 1 98.69 123 ALA B O 1
ATOM 3119 N N . SER B 1 124 ? -2.908 16.047 4.238 1 97.8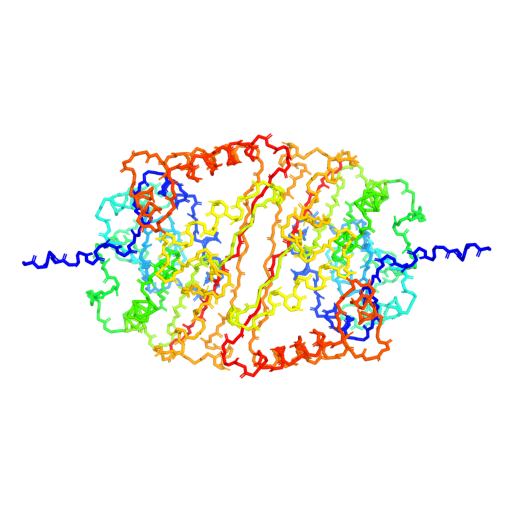8 124 SER B N 1
ATOM 3120 C CA . SER B 1 124 ? -1.997 15 3.779 1 97.88 124 SER B CA 1
ATOM 3121 C C . SER B 1 124 ? -0.663 15.07 4.516 1 97.88 124 SER B C 1
ATOM 3123 O O . SER B 1 124 ? 0.047 16.078 4.43 1 97.88 124 SER B O 1
ATOM 3125 N N . GLN B 1 125 ? -0.307 13.953 5.18 1 95.69 125 GLN B N 1
ATOM 3126 C CA . GLN B 1 125 ? 0.949 13.852 5.914 1 95.69 125 GLN B CA 1
ATOM 3127 C C . GLN B 1 125 ? 1.052 14.93 6.984 1 95.69 125 GLN B C 1
ATOM 3129 O O . GLN B 1 125 ? 2.082 15.602 7.102 1 95.69 125 GLN B O 1
ATOM 3134 N N . VAL B 1 126 ? -0.04 15.133 7.715 1 96.5 126 VAL B N 1
ATOM 3135 C CA . VAL B 1 126 ? -0.104 16.141 8.773 1 96.5 126 VAL B CA 1
ATOM 3136 C C . VAL B 1 126 ? -0.482 15.469 10.094 1 96.5 126 VAL B C 1
ATOM 3138 O O . VAL B 1 126 ? 0.308 15.461 11.039 1 96.5 126 VAL B O 1
ATOM 3141 N N . ILE B 1 127 ? -1.628 14.734 10.086 1 96.62 127 ILE B N 1
ATOM 3142 C CA . ILE B 1 127 ? -2.176 14.18 11.32 1 96.62 127 ILE B CA 1
ATOM 3143 C C . ILE B 1 127 ? -1.267 13.062 11.828 1 96.62 127 ILE B C 1
ATOM 3145 O O . ILE B 1 127 ? -1.114 12.883 13.039 1 96.62 127 ILE B O 1
ATOM 3149 N N . GLY B 1 128 ? -0.62 12.375 10.945 1 93.25 128 GLY B N 1
ATOM 3150 C CA . GLY B 1 128 ? 0.277 11.289 11.297 1 93.25 128 GLY B CA 1
ATOM 3151 C C . GLY B 1 128 ? 1.446 11.734 12.156 1 93.25 128 GLY B C 1
ATOM 3152 O O . GLY B 1 128 ? 2.068 10.914 12.836 1 93.25 128 GLY B O 1
ATOM 3153 N N . HIS B 1 129 ? 1.725 13.023 12.18 1 89.75 129 HIS B N 1
ATOM 3154 C CA . HIS B 1 129 ? 2.867 13.562 12.906 1 89.75 129 HIS B CA 1
ATOM 3155 C C . HIS B 1 129 ? 2.432 14.18 14.234 1 89.75 129 HIS B C 1
ATOM 3157 O O . HIS B 1 129 ? 3.258 14.727 14.969 1 89.75 129 HIS B O 1
ATOM 3163 N N . MET B 1 130 ? 1.177 14.109 14.469 1 92.06 130 MET B N 1
ATOM 3164 C CA . MET B 1 130 ? 0.657 14.766 15.664 1 92.06 130 MET B CA 1
ATOM 3165 C C . MET B 1 130 ? 0.624 13.805 16.844 1 92.06 130 MET B C 1
ATOM 3167 O O . MET B 1 130 ? -0.384 13.133 17.078 1 92.06 130 MET B O 1
ATOM 3171 N N . VAL B 1 131 ? 1.71 13.844 17.547 1 88.94 131 VAL B N 1
ATOM 3172 C CA . VAL B 1 131 ? 1.88 13 18.719 1 88.94 131 VAL B CA 1
ATOM 3173 C C . VAL B 1 131 ? 2.045 13.867 19.969 1 88.94 131 VAL B C 1
ATOM 3175 O O . VAL B 1 131 ? 2.648 14.945 19.906 1 88.94 131 VAL B O 1
ATOM 3178 N N . PRO B 1 132 ? 1.416 13.5 21.109 1 89.31 132 PRO B N 1
ATOM 3179 C CA . PRO B 1 132 ? 0.608 12.297 21.344 1 89.31 132 PRO B CA 1
ATOM 3180 C C . PRO B 1 132 ? -0.77 12.375 20.688 1 89.31 132 PRO B C 1
ATOM 3182 O O . PRO B 1 132 ? -1.082 13.367 20.016 1 89.31 132 PRO B O 1
ATOM 3185 N N . LEU B 1 133 ? -1.61 11.336 20.828 1 91.56 133 LEU B N 1
ATOM 3186 C CA . LEU B 1 133 ? -2.854 11.172 20.078 1 91.56 133 LEU B CA 1
ATOM 3187 C C . LEU B 1 133 ? -3.828 12.305 20.406 1 91.56 133 LEU B C 1
ATOM 3189 O O . LEU B 1 133 ? -4.652 12.672 19.562 1 91.56 133 LEU B O 1
ATOM 3193 N N . ASP B 1 134 ? -3.701 12.93 21.516 1 94.06 134 ASP B N 1
ATOM 3194 C CA . ASP B 1 134 ? -4.586 14.031 21.891 1 94.06 134 ASP B CA 1
ATOM 3195 C C . ASP B 1 134 ? -4.43 15.211 20.938 1 94.06 134 ASP B C 1
ATOM 3197 O O . ASP B 1 134 ? -5.391 15.938 20.672 1 94.06 134 ASP B O 1
ATOM 3201 N N . LEU B 1 135 ? -3.215 15.422 20.453 1 95.06 135 LEU B N 1
ATOM 3202 C CA . LEU B 1 135 ? -2.988 16.5 19.5 1 95.06 135 LEU B CA 1
ATOM 3203 C C . LEU B 1 135 ? -3.705 16.203 18.188 1 95.06 135 LEU B C 1
ATOM 3205 O O . LEU B 1 135 ? -4.27 17.125 17.562 1 95.06 135 LEU B O 1
ATOM 3209 N N . ALA B 1 136 ? -3.633 14.922 17.812 1 96.81 136 ALA B N 1
ATOM 3210 C CA . ALA B 1 136 ? -4.359 14.516 16.609 1 96.81 136 ALA B CA 1
ATOM 3211 C C . ALA B 1 136 ? -5.859 14.727 16.766 1 96.81 136 ALA B C 1
ATOM 3213 O O . ALA B 1 136 ? -6.527 15.227 15.867 1 96.81 136 ALA B O 1
ATOM 3214 N N . CYS B 1 137 ? -6.383 14.43 17.906 1 97.5 137 CYS B N 1
ATOM 3215 C CA . CYS B 1 137 ? -7.801 14.609 18.203 1 97.5 137 CYS B CA 1
ATOM 3216 C C . CYS B 1 137 ? -8.188 16.078 18.141 1 97.5 137 CYS B C 1
ATOM 3218 O O . CYS B 1 137 ? -9.211 16.438 17.547 1 97.5 137 CYS B O 1
ATOM 3220 N N . ARG B 1 138 ? -7.324 16.891 18.703 1 97.75 138 ARG B N 1
ATOM 3221 C CA . ARG B 1 138 ? -7.574 18.328 18.688 1 97.75 138 ARG B CA 1
ATOM 3222 C C . ARG B 1 138 ? -7.605 18.859 17.266 1 97.75 138 ARG B C 1
ATOM 3224 O O . ARG B 1 138 ? -8.492 19.641 16.906 1 97.75 138 ARG B O 1
ATOM 3231 N N . ALA B 1 139 ? -6.637 18.438 16.5 1 98.5 139 ALA B N 1
ATOM 3232 C CA . ALA B 1 139 ? -6.566 18.875 15.102 1 98.5 139 ALA B CA 1
ATOM 3233 C C . ALA B 1 139 ? -7.805 18.438 14.328 1 98.5 139 ALA B C 1
ATOM 3235 O O . ALA B 1 139 ? -8.422 19.234 13.625 1 98.5 139 ALA B O 1
ATOM 3236 N N . LEU B 1 140 ? -8.188 17.188 14.523 1 98.69 140 LEU B N 1
ATOM 3237 C CA . LEU B 1 140 ? -9.336 16.641 13.812 1 98.69 140 LEU B CA 1
ATOM 3238 C C . LEU B 1 140 ? -10.625 17.312 14.273 1 98.69 140 LEU B C 1
ATOM 3240 O O . LEU B 1 140 ? -11.539 17.531 13.469 1 98.69 140 LEU B O 1
ATOM 3244 N N . GLY B 1 141 ? -10.695 17.609 15.531 1 98.69 141 GLY B N 1
ATOM 3245 C CA . GLY B 1 141 ? -11.844 18.344 16.047 1 98.69 141 GLY B CA 1
ATOM 3246 C C . GLY B 1 141 ? -12 19.703 15.406 1 98.69 141 GLY B C 1
ATOM 3247 O O . GLY B 1 141 ? -13.109 20.109 15.039 1 98.69 141 GLY B O 1
ATOM 3248 N N . GLU B 1 142 ? -10.906 20.406 15.344 1 98.81 142 GLU B N 1
ATOM 3249 C CA . GLU B 1 142 ? -10.922 21.719 14.719 1 98.81 142 GLU B CA 1
ATOM 3250 C C . GLU B 1 142 ? -11.289 21.625 13.242 1 98.81 142 GLU B C 1
ATOM 3252 O O . GLU B 1 142 ? -12.055 22.438 12.727 1 98.81 142 GLU B O 1
ATOM 3257 N N . MET B 1 143 ? -10.781 20.625 12.562 1 98.88 143 MET B N 1
ATOM 3258 C CA . MET B 1 143 ? -11.125 20.391 11.164 1 98.88 143 MET B CA 1
ATOM 3259 C C . MET B 1 143 ? -12.617 20.094 11.016 1 98.88 143 MET B C 1
ATOM 3261 O O . MET B 1 143 ? -13.258 20.594 10.086 1 98.88 143 MET B O 1
ATOM 3265 N N . ARG B 1 144 ? -13.148 19.312 11.891 1 98.81 144 ARG B N 1
ATOM 3266 C CA . ARG B 1 144 ? -14.578 19 11.852 1 98.81 144 ARG B CA 1
ATOM 3267 C C . ARG B 1 144 ? -15.414 20.25 12.102 1 98.81 144 ARG B C 1
ATOM 3269 O O . ARG B 1 144 ? -16.469 20.438 11.492 1 98.81 144 ARG B O 1
ATOM 3276 N N . ARG B 1 145 ? -14.938 21.109 13.023 1 98.81 145 ARG B N 1
ATOM 3277 C CA . ARG B 1 145 ? -15.664 22.328 13.344 1 98.81 145 ARG B CA 1
ATOM 3278 C C . ARG B 1 145 ? -15.891 23.188 12.102 1 98.81 145 ARG B C 1
ATOM 3280 O O . ARG B 1 145 ? -16.984 23.688 11.875 1 98.81 145 ARG B O 1
ATOM 3287 N N . VAL B 1 146 ? -14.898 23.312 11.312 1 98.88 146 VAL B N 1
ATOM 3288 C CA . VAL B 1 146 ? -14.977 24.234 10.18 1 98.88 146 VAL B CA 1
ATOM 3289 C C . VAL B 1 146 ? -15.602 23.516 8.984 1 98.88 146 VAL B C 1
ATOM 3291 O O . VAL B 1 146 ? -15.852 24.141 7.945 1 98.88 146 VAL B O 1
ATOM 3294 N N . LEU B 1 147 ? -15.797 22.234 9.062 1 98.88 147 LEU B N 1
ATOM 3295 C CA . LEU B 1 147 ? -16.422 21.438 8.016 1 98.88 147 LEU B CA 1
ATOM 3296 C C . LEU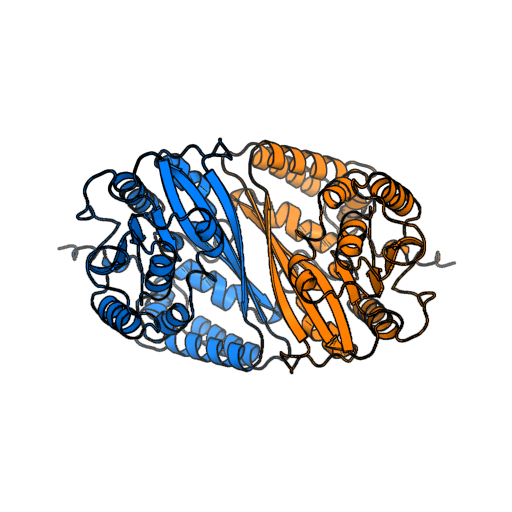 B 1 147 ? -17.938 21.594 8.07 1 98.88 147 LEU B C 1
ATOM 3298 O O . LEU B 1 147 ? -18.547 21.5 9.141 1 98.88 147 LEU B O 1
ATOM 3302 N N . LYS B 1 148 ? -18.609 21.797 6.945 1 98.88 148 LYS B N 1
ATOM 3303 C CA . LYS B 1 148 ? -20.062 21.891 6.859 1 98.88 148 LYS B CA 1
ATOM 3304 C C . LYS B 1 148 ? -20.703 20.547 7.152 1 98.88 148 LYS B C 1
ATOM 3306 O O . LYS B 1 148 ? -20.125 19.5 6.895 1 98.88 148 LYS B O 1
ATOM 3311 N N . PRO B 1 149 ? -21.953 20.625 7.719 1 98.25 149 PRO B N 1
ATOM 3312 C CA . PRO B 1 149 ? -22.719 19.375 7.676 1 98.25 149 PRO B CA 1
ATOM 3313 C C . PRO B 1 149 ? -22.844 18.797 6.266 1 98.25 149 PRO B C 1
ATOM 3315 O O . PRO B 1 149 ? -23.141 19.547 5.324 1 98.25 149 PRO B O 1
ATOM 3318 N N . GLY B 1 150 ? -22.516 17.547 6.098 1 97.56 150 GLY B N 1
ATOM 3319 C CA . GLY B 1 150 ? -22.562 16.938 4.785 1 97.56 150 GLY B CA 1
ATOM 3320 C C . GLY B 1 150 ? -21.234 17.031 4.039 1 97.56 150 GLY B C 1
ATOM 3321 O O . GLY B 1 150 ? -21.047 16.359 3.02 1 97.56 150 GLY B O 1
ATOM 3322 N N . GLY B 1 151 ? -20.328 17.859 4.609 1 98.81 151 GLY B N 1
ATOM 3323 C CA . GLY B 1 151 ? -19.016 17.984 4.012 1 98.81 151 GLY B CA 1
ATOM 3324 C C . GLY B 1 151 ? -18.125 16.766 4.277 1 98.81 151 GLY B C 1
ATOM 3325 O O . GLY B 1 151 ? -18.484 15.898 5.07 1 98.81 151 GLY B O 1
ATOM 3326 N N . VAL B 1 152 ? -16.969 16.719 3.6 1 98.88 152 VAL B N 1
ATOM 3327 C CA . VAL B 1 152 ? -16.109 15.547 3.723 1 98.88 152 VAL B CA 1
ATOM 3328 C C . VAL B 1 152 ? -14.75 15.961 4.281 1 98.88 152 VAL B C 1
ATOM 3330 O O . VAL B 1 152 ? -14.156 16.938 3.818 1 98.88 152 VAL B O 1
ATOM 3333 N N . LEU B 1 153 ? -14.375 15.328 5.328 1 98.94 153 LEU B N 1
ATOM 3334 C CA . LEU B 1 153 ? -13 15.367 5.832 1 98.94 153 LEU B CA 1
ATOM 3335 C C . LEU B 1 153 ? -12.172 14.234 5.242 1 98.94 153 LEU B C 1
ATOM 3337 O O . LEU B 1 153 ? -12.57 13.062 5.324 1 98.94 153 LEU B O 1
ATOM 3341 N N . ALA B 1 154 ? -11.078 14.547 4.586 1 98.88 154 ALA B N 1
ATOM 3342 C CA . ALA B 1 154 ? -10.195 13.555 3.986 1 98.88 154 ALA B CA 1
ATOM 3343 C C . ALA B 1 154 ? -8.773 13.688 4.531 1 98.88 154 ALA B C 1
ATOM 3345 O O . ALA B 1 154 ? -8.266 14.797 4.688 1 98.88 154 ALA B O 1
ATOM 3346 N N . THR B 1 155 ? -8.18 12.586 4.855 1 98.75 155 THR B N 1
ATOM 3347 C CA . THR B 1 155 ? -6.793 12.586 5.316 1 98.75 155 THR B CA 1
ATOM 3348 C C . THR B 1 155 ? -5.992 11.484 4.633 1 98.75 155 THR B C 1
ATOM 3350 O O . THR B 1 155 ? -6.547 10.453 4.25 1 98.75 155 THR B O 1
ATOM 3353 N N . ARG B 1 156 ? -4.805 11.688 4.449 1 98.31 156 ARG B N 1
ATOM 3354 C CA . ARG B 1 156 ? -3.818 10.711 3.988 1 98.31 156 ARG B CA 1
ATOM 3355 C C . ARG B 1 156 ? -2.535 10.805 4.805 1 98.31 156 ARG B C 1
ATOM 3357 O O . ARG B 1 156 ? -1.906 11.867 4.867 1 98.31 156 ARG B O 1
ATOM 3364 N N . ASP B 1 157 ? -2.123 9.75 5.453 1 97.5 157 ASP B N 1
ATOM 3365 C CA . ASP B 1 157 ? -0.916 9.734 6.273 1 97.5 157 ASP B CA 1
ATOM 3366 C C . ASP B 1 157 ? -0.166 8.414 6.125 1 97.5 157 ASP B C 1
ATOM 3368 O O . ASP B 1 157 ? -0.779 7.367 5.898 1 97.5 157 ASP B O 1
ATOM 3372 N N . GLY B 1 158 ? 1.105 8.469 6.258 1 96.25 158 GLY B N 1
ATOM 3373 C CA . GLY B 1 158 ? 1.93 7.277 6.148 1 96.25 158 GLY B CA 1
ATOM 3374 C C . GLY B 1 158 ? 1.68 6.273 7.258 1 96.25 158 GLY B C 1
ATOM 3375 O O . GLY B 1 158 ? 1.747 6.621 8.438 1 96.25 158 GLY B O 1
ATOM 3376 N N . ALA B 1 159 ? 1.42 5.008 6.832 1 96.19 159 ALA B N 1
ATOM 3377 C CA . ALA B 1 159 ? 1.131 3.945 7.793 1 96.19 159 ALA B CA 1
ATOM 3378 C C . ALA B 1 159 ? 2.32 3.002 7.941 1 96.19 159 ALA B C 1
ATOM 3380 O O . ALA B 1 159 ? 2.711 2.656 9.062 1 96.19 159 ALA B O 1
ATOM 3381 N N . GLU B 1 160 ? 2.852 2.557 6.801 1 96.25 160 GLU B N 1
ATOM 3382 C CA . GLU B 1 160 ? 3.967 1.613 6.777 1 96.25 160 GLU B CA 1
ATOM 3383 C C . GLU B 1 160 ? 4.973 1.975 5.688 1 96.25 160 GLU B C 1
ATOM 3385 O O . GLU B 1 160 ? 4.629 2.652 4.719 1 96.25 160 GLU B O 1
ATOM 3390 N N . GLN B 1 161 ? 6.184 1.556 5.859 1 96.5 161 GLN B N 1
ATOM 3391 C CA . GLN B 1 161 ? 7.258 1.676 4.875 1 96.5 161 GLN B CA 1
ATOM 3392 C C . GLN B 1 161 ? 8.203 0.483 4.949 1 96.5 161 GLN B C 1
ATOM 3394 O O . GLN B 1 161 ? 8.531 0.01 6.039 1 96.5 161 GLN B O 1
ATOM 3399 N N . HIS B 1 162 ? 8.641 -0.027 3.82 1 97.62 162 HIS B N 1
ATOM 3400 C CA . HIS B 1 162 ? 9.531 -1.178 3.766 1 97.62 162 HIS B CA 1
ATOM 3401 C C . HIS B 1 162 ? 10.57 -1.017 2.662 1 97.62 162 HIS B C 1
ATOM 3403 O O . HIS B 1 162 ? 10.25 -0.578 1.556 1 97.62 162 HIS B O 1
ATOM 3409 N N . PHE B 1 163 ? 11.789 -1.388 3.014 1 98.31 163 PHE B N 1
ATOM 3410 C CA . PHE B 1 163 ? 12.875 -1.404 2.043 1 98.31 163 PHE B CA 1
ATOM 3411 C C . PHE B 1 163 ? 13.172 -2.826 1.585 1 98.31 163 PHE B C 1
ATOM 3413 O O . PHE B 1 163 ? 13.148 -3.762 2.389 1 98.31 163 PHE B O 1
ATOM 3420 N N . TYR B 1 164 ? 13.453 -2.98 0.33 1 97.94 164 TYR B N 1
ATOM 3421 C CA . TYR B 1 164 ? 13.891 -4.246 -0.245 1 97.94 164 TYR B CA 1
ATOM 3422 C C . TYR B 1 164 ? 15.203 -4.078 -1.008 1 97.94 164 TYR B C 1
ATOM 3424 O O . TYR B 1 164 ? 15.391 -3.078 -1.705 1 97.94 164 TYR B O 1
ATOM 3432 N N . PRO B 1 165 ? 16.109 -5.02 -0.915 1 97.38 165 PRO B N 1
ATOM 3433 C CA . PRO B 1 165 ? 15.953 -6.25 -0.139 1 97.38 165 PRO B CA 1
ATOM 3434 C C . PRO B 1 165 ? 15.883 -5.996 1.365 1 97.38 165 PRO B C 1
ATOM 3436 O O . PRO B 1 165 ? 16.484 -5.035 1.859 1 97.38 165 PRO B O 1
ATOM 3439 N N . ARG B 1 166 ? 15.242 -6.91 2.064 1 95.81 166 ARG B N 1
ATOM 3440 C CA . ARG B 1 166 ? 15.086 -6.812 3.512 1 95.81 166 ARG B CA 1
ATOM 3441 C C . ARG B 1 166 ? 16.438 -6.863 4.211 1 95.81 166 ARG B C 1
ATOM 3443 O O . ARG B 1 166 ? 16.625 -6.234 5.258 1 95.81 166 ARG B O 1
ATOM 3450 N N . ALA B 1 167 ? 17.344 -7.508 3.637 1 94.44 167 ALA B N 1
ATOM 3451 C CA . ALA B 1 167 ? 18.672 -7.707 4.219 1 94.44 167 ALA B CA 1
ATOM 3452 C C . ALA B 1 167 ? 19.422 -6.383 4.344 1 94.44 167 ALA B C 1
ATOM 3454 O O . ALA B 1 167 ? 20.453 -6.309 5.012 1 94.44 167 ALA B O 1
ATOM 3455 N N . SER B 1 168 ? 18.906 -5.285 3.709 1 96.31 168 SER B N 1
ATOM 3456 C CA . SER B 1 168 ? 19.531 -3.973 3.822 1 96.31 168 SER B CA 1
ATOM 3457 C C . SER B 1 168 ? 19.5 -3.463 5.258 1 96.31 168 SER B C 1
ATOM 3459 O O . SER B 1 168 ? 20.266 -2.562 5.621 1 96.31 168 SER B O 1
ATOM 3461 N N . GLY B 1 169 ? 18.516 -3.932 6.02 1 96.81 169 GLY B N 1
ATOM 3462 C CA . GLY B 1 169 ? 18.391 -3.531 7.41 1 96.81 169 GLY B CA 1
ATOM 3463 C C . GLY B 1 169 ? 17.703 -2.184 7.582 1 96.81 169 GLY B C 1
ATOM 3464 O O . GLY B 1 169 ? 17.547 -1.7 8.703 1 96.81 169 GLY B O 1
ATOM 3465 N N . LEU B 1 170 ? 17.234 -1.614 6.547 1 98 170 LEU B N 1
ATOM 3466 C CA . LEU B 1 170 ? 16.766 -0.234 6.59 1 98 170 LEU B CA 1
ATOM 3467 C C . LEU B 1 170 ? 15.391 -0.147 7.258 1 98 170 LEU B C 1
ATOM 3469 O O . LEU B 1 170 ? 14.977 0.929 7.691 1 98 170 LEU B O 1
ATOM 3473 N N . ASP B 1 171 ? 14.641 -1.248 7.305 1 96.88 171 ASP B N 1
ATOM 3474 C CA . ASP B 1 171 ? 13.414 -1.216 8.102 1 96.88 171 ASP B CA 1
ATOM 3475 C C . ASP B 1 171 ? 13.719 -0.884 9.562 1 96.88 171 ASP B C 1
ATOM 3477 O O . ASP B 1 171 ? 13.008 -0.096 10.18 1 96.88 171 ASP B O 1
ATOM 3481 N N . ARG B 1 172 ? 14.781 -1.473 10.047 1 95.62 172 ARG B N 1
ATOM 3482 C CA . ARG B 1 172 ? 15.188 -1.165 11.414 1 95.62 172 ARG B CA 1
ATOM 3483 C C . ARG B 1 172 ? 15.93 0.168 11.484 1 95.62 172 ARG B C 1
ATOM 3485 O O . ARG B 1 172 ? 15.594 1.026 12.305 1 95.62 172 ARG B O 1
ATOM 3492 N N . LEU B 1 173 ? 16.891 0.321 10.633 1 97.5 173 LEU B N 1
ATOM 3493 C CA . LEU B 1 173 ? 17.844 1.431 10.727 1 97.5 173 LEU B CA 1
ATOM 3494 C C . LEU B 1 173 ? 17.172 2.748 10.359 1 97.5 173 LEU B C 1
ATOM 3496 O O . LEU B 1 173 ? 17.453 3.785 10.961 1 97.5 173 LEU B O 1
ATOM 3500 N N . TRP B 1 174 ? 16.297 2.699 9.414 1 97.69 174 TRP B N 1
ATOM 3501 C CA . TRP B 1 174 ? 15.656 3.943 9 1 97.69 174 TRP B CA 1
ATOM 3502 C C . TRP B 1 174 ? 14.227 4.023 9.523 1 97.69 174 TRP B C 1
ATOM 3504 O O . TRP B 1 174 ? 13.898 4.918 10.305 1 97.69 174 TRP B O 1
ATOM 3514 N N . VAL B 1 175 ? 13.367 3.092 9.203 1 96.5 175 VAL B N 1
ATOM 3515 C CA . VAL B 1 175 ? 11.93 3.182 9.438 1 96.5 175 VAL B CA 1
ATOM 3516 C C . VAL B 1 175 ? 11.648 3.201 10.938 1 96.5 175 VAL B C 1
ATOM 3518 O O . VAL B 1 175 ? 10.984 4.109 11.438 1 96.5 175 VAL B O 1
ATOM 3521 N N . GLN B 1 176 ? 12.219 2.256 11.656 1 95.69 176 GLN B N 1
ATOM 3522 C CA . GLN B 1 176 ? 11.945 2.174 13.086 1 95.69 176 GLN B CA 1
ATOM 3523 C C . GLN B 1 176 ? 12.594 3.33 13.836 1 95.69 176 GLN B C 1
ATOM 3525 O O . GLN B 1 176 ? 11.992 3.893 14.758 1 95.69 176 GLN B O 1
ATOM 3530 N N . ASN B 1 177 ? 13.805 3.67 13.438 1 96.31 177 ASN B N 1
ATOM 3531 C CA . ASN B 1 177 ? 14.469 4.789 14.094 1 96.31 177 ASN B CA 1
ATOM 3532 C C . ASN B 1 177 ? 13.727 6.102 13.852 1 96.31 177 ASN B C 1
ATOM 3534 O O . ASN B 1 177 ? 13.602 6.926 14.758 1 96.31 177 ASN B O 1
ATOM 3538 N N . ALA B 1 178 ? 13.234 6.273 12.633 1 93.94 178 ALA B N 1
ATOM 3539 C CA . ALA B 1 178 ? 12.438 7.465 12.344 1 93.94 178 ALA B CA 1
ATOM 3540 C C . ALA B 1 178 ? 11.172 7.5 13.195 1 93.94 178 ALA B C 1
ATOM 3542 O O . ALA B 1 178 ? 10.781 8.555 13.703 1 93.94 178 ALA B O 1
ATOM 3543 N N . ALA B 1 179 ? 10.562 6.355 13.336 1 92.81 179 ALA B N 1
ATOM 3544 C CA . ALA B 1 179 ? 9.359 6.258 14.164 1 92.81 179 ALA B CA 1
ATOM 3545 C C . ALA B 1 179 ? 9.664 6.625 15.617 1 92.81 179 ALA B C 1
ATOM 3547 O O . ALA B 1 179 ? 8.906 7.359 16.25 1 92.81 179 ALA B O 1
ATOM 3548 N N . ARG B 1 180 ? 10.766 6.141 16.141 1 93.38 180 ARG B N 1
ATOM 3549 C CA . ARG B 1 180 ? 11.172 6.438 17.516 1 93.38 180 ARG B CA 1
ATOM 3550 C C . ARG B 1 180 ? 11.414 7.93 17.703 1 93.38 180 ARG B C 1
ATOM 3552 O O . ARG B 1 180 ? 11.102 8.492 18.75 1 93.38 180 ARG B O 1
ATOM 3559 N N . ALA B 1 181 ? 11.938 8.508 16.688 1 90.94 181 ALA B N 1
ATOM 3560 C CA . ALA B 1 181 ? 12.281 9.922 16.75 1 90.94 181 ALA B CA 1
ATOM 3561 C C . ALA B 1 181 ? 11.031 10.797 16.734 1 90.94 181 ALA B C 1
ATOM 3563 O O . ALA B 1 181 ? 11 11.859 17.359 1 90.94 181 ALA B O 1
ATOM 3564 N N . VAL B 1 182 ? 9.977 10.297 16.062 1 83.62 182 VAL B N 1
ATOM 3565 C CA . VAL B 1 182 ? 8.867 11.203 15.797 1 83.62 182 VAL B CA 1
ATOM 3566 C C . VAL B 1 182 ? 7.691 10.859 16.703 1 83.62 182 VAL B C 1
ATOM 3568 O O . VAL B 1 182 ? 6.801 11.68 16.922 1 83.62 182 VAL B O 1
ATOM 3571 N N . ARG B 1 183 ? 7.711 9.664 17.234 1 83.69 183 ARG B N 1
ATOM 3572 C CA . ARG B 1 183 ? 6.562 9.227 18.016 1 83.69 183 ARG B CA 1
ATOM 3573 C C . ARG B 1 183 ? 6.898 9.195 19.516 1 83.69 183 ARG B C 1
ATOM 3575 O O . ARG B 1 183 ? 7.984 8.766 19.891 1 83.69 183 ARG B O 1
ATOM 3582 N N . HIS B 1 184 ? 6.109 9.695 20.266 1 77.44 184 HIS B N 1
ATOM 3583 C CA . HIS B 1 184 ? 6.301 9.695 21.719 1 77.44 184 HIS B CA 1
ATOM 3584 C C . HIS B 1 184 ? 6.082 8.305 22.297 1 77.44 184 HIS B C 1
ATOM 3586 O O . HIS B 1 184 ? 5.16 7.594 21.891 1 77.44 184 HIS B O 1
ATOM 3592 N N . GLY B 1 185 ? 6.945 7.949 23.188 1 77.69 185 GLY B N 1
ATOM 3593 C CA . GLY B 1 185 ? 6.762 6.711 23.922 1 77.69 185 GLY B CA 1
ATOM 3594 C C . GLY B 1 185 ? 7.211 5.484 23.141 1 77.69 185 GLY B C 1
ATOM 3595 O O . GLY B 1 185 ? 7.07 4.355 23.625 1 77.69 185 GLY B O 1
ATOM 3596 N N . VAL B 1 186 ? 7.684 5.707 21.984 1 87.75 186 VAL B N 1
ATOM 3597 C CA . VAL B 1 186 ? 8.141 4.586 21.172 1 87.75 186 VAL B CA 1
ATOM 3598 C C . VAL B 1 186 ? 9.617 4.305 21.453 1 87.75 186 VAL B C 1
ATOM 3600 O O . VAL B 1 186 ? 10.438 5.223 21.453 1 87.75 186 VAL B O 1
ATOM 3603 N N . THR B 1 187 ? 9.891 3.082 21.844 1 90.44 187 THR B N 1
ATOM 3604 C CA . THR B 1 187 ? 11.242 2.588 22.094 1 90.44 187 THR B CA 1
ATOM 3605 C C . THR B 1 187 ? 11.594 1.471 21.109 1 90.44 187 THR B C 1
ATOM 3607 O O . THR B 1 187 ? 10.75 1.031 20.328 1 90.44 187 THR B O 1
ATOM 3610 N N . ALA B 1 188 ? 12.852 1.09 21.141 1 88.88 188 ALA B N 1
ATOM 3611 C CA . ALA B 1 188 ? 13.297 0.001 20.281 1 88.88 188 ALA B CA 1
ATOM 3612 C C . ALA B 1 188 ? 12.531 -1.286 20.578 1 88.88 188 ALA B C 1
ATOM 3614 O O . ALA B 1 188 ? 12.273 -2.082 19.672 1 88.88 188 ALA B O 1
ATOM 3615 N N . ASP B 1 189 ? 12 -1.402 21.75 1 89.88 189 ASP B N 1
ATOM 3616 C CA . ASP B 1 189 ? 11.398 -2.652 22.203 1 89.88 189 ASP B CA 1
ATOM 3617 C C . ASP B 1 189 ? 9.906 -2.691 21.875 1 89.88 189 ASP B C 1
ATOM 3619 O O . ASP B 1 189 ? 9.297 -3.764 21.844 1 89.88 189 ASP B O 1
ATOM 3623 N N . ASN B 1 190 ? 9.367 -1.502 21.562 1 91.31 190 ASN B N 1
ATOM 3624 C CA . ASN B 1 190 ? 7.918 -1.53 21.406 1 91.31 190 ASN B CA 1
ATOM 3625 C C . ASN B 1 190 ? 7.484 -0.889 20.094 1 91.31 190 ASN B C 1
ATOM 3627 O O . ASN B 1 190 ? 6.289 -0.718 19.844 1 91.31 190 ASN B O 1
ATOM 3631 N N . VAL B 1 191 ? 8.391 -0.546 19.25 1 89.81 191 VAL B N 1
ATOM 3632 C CA . VAL B 1 191 ? 8.141 0.216 18.031 1 89.81 191 VAL B CA 1
ATOM 3633 C C . VAL B 1 191 ? 7.137 -0.524 17.156 1 89.81 191 VAL B C 1
ATOM 3635 O O . VAL B 1 191 ? 6.312 0.101 16.484 1 89.81 191 VAL B O 1
ATOM 3638 N N . ASP B 1 192 ? 7.023 -1.85 17.25 1 88.25 192 ASP B N 1
ATOM 3639 C CA . ASP B 1 192 ? 6.145 -2.645 16.406 1 88.25 192 ASP B CA 1
ATOM 3640 C C . ASP B 1 192 ? 4.797 -2.885 17.078 1 88.25 192 ASP B C 1
ATOM 3642 O O . ASP B 1 192 ? 3.904 -3.5 16.5 1 88.25 192 ASP B O 1
ATOM 3646 N N . ASP B 1 193 ? 4.66 -2.303 18.281 1 91 193 ASP B N 1
ATOM 3647 C CA . ASP B 1 193 ? 3.441 -2.572 19.047 1 91 193 ASP B CA 1
ATOM 3648 C C . ASP B 1 193 ? 2.611 -1.303 19.219 1 91 193 ASP B C 1
ATOM 3650 O O . ASP B 1 193 ? 1.479 -1.358 19.703 1 91 193 ASP B O 1
ATOM 3654 N N . VAL B 1 194 ? 3.193 -0.224 18.797 1 92 194 VAL B N 1
ATOM 3655 C CA . VAL B 1 194 ? 2.545 1.06 19.047 1 92 194 VAL B CA 1
ATOM 3656 C C . VAL B 1 194 ? 2.008 1.63 17.734 1 92 194 VAL B C 1
ATOM 3658 O O . VAL B 1 194 ? 2.74 1.728 16.75 1 92 194 VAL B O 1
ATOM 3661 N N . ASP B 1 195 ? 0.791 1.96 17.812 1 93.44 195 ASP B N 1
ATOM 3662 C CA . ASP B 1 195 ? 0.183 2.57 16.625 1 93.44 195 ASP B CA 1
ATOM 3663 C C . ASP B 1 195 ? 0.607 4.031 16.484 1 93.44 195 ASP B C 1
ATOM 3665 O O . ASP B 1 195 ? 0.859 4.711 17.484 1 93.44 195 ASP B O 1
ATOM 3669 N N . SER B 1 196 ? 0.754 4.473 15.273 1 92.88 196 SER B N 1
ATOM 3670 C CA . SER B 1 196 ? 0.865 5.891 14.961 1 92.88 196 SER B CA 1
ATOM 3671 C C . SER B 1 196 ? -0.51 6.543 14.859 1 92.88 196 SER B C 1
ATOM 3673 O O . SER B 1 196 ? -1.527 5.852 14.781 1 92.88 196 SER B O 1
ATOM 3675 N N . PRO B 1 197 ? -0.538 7.891 14.859 1 94.62 197 PRO B N 1
ATOM 3676 C CA . PRO B 1 197 ? -1.822 8.539 14.586 1 94.62 197 PRO B CA 1
ATOM 3677 C C . PRO B 1 197 ? -2.43 8.117 13.258 1 94.62 197 PRO B C 1
ATOM 3679 O O . PRO B 1 197 ? -3.65 7.965 13.148 1 94.62 197 PRO B O 1
ATOM 3682 N N . ALA B 1 198 ? -1.574 7.844 12.273 1 95.69 198 ALA B N 1
ATOM 3683 C CA . ALA B 1 198 ? -2.045 7.441 10.953 1 95.69 198 ALA B CA 1
ATOM 3684 C C . ALA B 1 198 ? -2.848 6.145 11.023 1 95.69 198 ALA B C 1
ATOM 3686 O O . ALA B 1 198 ? -3.943 6.055 10.469 1 95.69 198 ALA B O 1
ATOM 3687 N N . THR B 1 199 ? -2.352 5.172 11.773 1 96.5 199 THR B N 1
ATOM 3688 C CA . THR B 1 199 ? -3.004 3.869 11.836 1 96.5 199 THR B CA 1
ATOM 3689 C C . THR B 1 199 ? -4.129 3.873 12.867 1 96.5 199 THR B C 1
ATOM 3691 O O . THR B 1 199 ? -4.934 2.941 12.922 1 96.5 199 THR B O 1
ATOM 3694 N N . SER B 1 200 ? -4.258 4.945 13.633 1 96.88 200 SER B N 1
ATOM 3695 C CA . SER B 1 200 ? -5.312 5.105 14.633 1 96.88 200 SER B CA 1
ATOM 3696 C C . SER B 1 200 ? -6.441 5.984 14.109 1 96.88 200 SER B C 1
ATOM 3698 O O . SER B 1 200 ? -7.391 6.285 14.836 1 96.88 200 SER B O 1
ATOM 3700 N N . MET B 1 201 ? -6.391 6.344 12.883 1 97.44 201 MET B N 1
ATOM 3701 C CA . MET B 1 201 ? -7.281 7.352 12.32 1 97.44 201 MET B CA 1
ATOM 3702 C C . MET B 1 201 ? -8.742 6.941 12.484 1 97.44 201 MET B C 1
ATOM 3704 O O . MET B 1 201 ? -9.586 7.77 12.82 1 97.44 201 MET B O 1
ATOM 3708 N N . PRO B 1 202 ? -9.102 5.641 12.266 1 96.56 202 PRO B N 1
ATOM 3709 C CA . PRO B 1 202 ? -10.508 5.289 12.453 1 96.56 202 PRO B CA 1
ATOM 3710 C C . PRO B 1 202 ? -11.008 5.598 13.859 1 96.56 202 PRO B C 1
ATOM 3712 O O . PRO B 1 202 ? -12.086 6.176 14.023 1 96.56 202 PRO B O 1
ATOM 3715 N N . ALA B 1 203 ? -10.242 5.266 14.836 1 96.38 203 ALA B N 1
ATOM 3716 C CA . ALA B 1 203 ? -10.617 5.535 16.219 1 96.38 203 ALA B CA 1
ATOM 3717 C C . ALA B 1 203 ? -10.609 7.031 16.516 1 96.38 203 ALA B C 1
ATOM 3719 O O . ALA B 1 203 ? -11.469 7.531 17.25 1 96.38 203 ALA B O 1
ATOM 3720 N N . LEU B 1 204 ? -9.641 7.727 15.984 1 97.88 204 LEU B N 1
ATOM 3721 C CA . LEU B 1 204 ? -9.531 9.172 16.172 1 97.88 204 LEU B CA 1
ATOM 3722 C C . LEU B 1 204 ? -10.75 9.883 15.594 1 97.88 204 LEU B C 1
ATOM 3724 O O . LEU B 1 204 ? -11.312 10.773 16.234 1 97.88 204 LEU B O 1
ATOM 3728 N N . LEU B 1 205 ? -11.164 9.469 14.398 1 98 205 LEU B N 1
ATOM 3729 C CA . LEU B 1 205 ? -12.328 10.078 13.766 1 98 205 LEU B CA 1
ATOM 3730 C C . LEU B 1 205 ? -13.586 9.828 14.594 1 98 205 LEU B C 1
ATOM 3732 O O . LEU B 1 205 ? -14.414 10.734 14.766 1 98 205 LEU B O 1
ATOM 3736 N N . ARG B 1 206 ? -13.688 8.641 15.125 1 96.56 206 ARG B N 1
ATOM 3737 C CA . ARG B 1 206 ? -14.812 8.336 16 1 96.56 206 ARG B CA 1
ATOM 3738 C C . ARG B 1 206 ? -14.812 9.242 17.234 1 96.56 206 ARG B C 1
ATOM 3740 O O . ARG B 1 206 ? -15.852 9.766 17.625 1 96.56 206 ARG B O 1
ATOM 3747 N N . SER B 1 207 ? -13.719 9.438 17.781 1 97.12 207 SER B N 1
ATOM 3748 C CA . SER B 1 207 ? -13.586 10.195 19.016 1 97.12 207 SER B CA 1
ATOM 3749 C C . SER B 1 207 ? -14.016 11.648 18.828 1 97.12 207 SER B C 1
ATOM 3751 O O . SER B 1 207 ? -14.422 12.305 19.797 1 97.12 207 SER B O 1
ATOM 3753 N N . VAL B 1 208 ? -13.906 12.141 17.609 1 97.94 208 VAL B N 1
ATOM 3754 C CA . VAL B 1 208 ? -14.258 13.547 17.391 1 97.94 208 VAL B CA 1
ATOM 3755 C C . VAL B 1 208 ? -15.648 13.641 16.766 1 97.94 208 VAL B C 1
ATOM 3757 O O . VAL B 1 208 ? -16.062 14.703 16.297 1 97.94 208 VAL B O 1
ATOM 3760 N N . GLY B 1 209 ? -16.297 12.492 16.656 1 97.25 209 GLY B N 1
ATOM 3761 C CA . GLY B 1 209 ? -17.734 12.594 16.406 1 97.25 209 GLY B CA 1
ATOM 3762 C C . GLY B 1 209 ? -18.156 12.047 15.055 1 97.25 209 GLY B C 1
ATOM 3763 O O . GLY B 1 209 ? -19.312 12.156 14.664 1 97.25 209 GLY B O 1
ATOM 3764 N N . PHE B 1 210 ? -17.266 11.438 14.273 1 97.5 210 PHE B N 1
ATOM 3765 C CA . PHE B 1 210 ? -17.672 10.797 13.031 1 97.5 210 PHE B CA 1
ATOM 3766 C C . PHE B 1 210 ? -18.203 9.398 13.289 1 97.5 210 PHE B C 1
ATOM 3768 O O . PHE B 1 210 ? -17.766 8.719 14.219 1 97.5 210 PHE B O 1
ATOM 3775 N N . ASP B 1 211 ? -19.078 8.969 12.5 1 92.44 211 ASP B N 1
ATOM 3776 C CA . ASP B 1 211 ? -19.719 7.664 12.664 1 92.44 211 ASP B CA 1
ATOM 3777 C C . ASP B 1 211 ? -18.938 6.586 11.898 1 92.44 211 ASP B C 1
ATOM 3779 O O . ASP B 1 211 ? -19.312 6.234 10.773 1 92.44 211 ASP B O 1
ATOM 3783 N N . THR B 1 212 ? -18.062 5.938 12.508 1 88.69 212 THR B N 1
ATOM 3784 C CA . THR B 1 212 ? -17.156 5.008 11.836 1 88.69 212 THR B CA 1
ATOM 3785 C C . THR B 1 212 ? -17.844 3.66 11.617 1 88.69 212 THR B C 1
ATOM 3787 O O . THR B 1 212 ? -17.328 2.811 10.883 1 88.69 212 THR B O 1
ATOM 3790 N N . ASP B 1 213 ? -19 3.459 12.164 1 84.12 213 ASP B N 1
ATOM 3791 C CA . ASP B 1 213 ? -19.719 2.201 11.984 1 84.12 213 ASP B CA 1
ATOM 3792 C C . ASP B 1 213 ? -20.547 2.223 10.695 1 84.12 213 ASP B C 1
ATOM 3794 O O . ASP B 1 213 ? -21.031 1.181 10.242 1 84.12 213 ASP B O 1
ATOM 3798 N N . ASP B 1 214 ? -20.688 3.4 10.188 1 88.94 214 ASP B N 1
ATOM 3799 C CA . ASP B 1 214 ? -21.438 3.562 8.945 1 88.94 214 ASP B CA 1
ATOM 3800 C C . ASP B 1 214 ? -20.484 3.74 7.754 1 88.94 214 ASP B C 1
ATOM 3802 O O . ASP B 1 214 ? -19.906 4.812 7.574 1 88.94 214 ASP B O 1
ATOM 3806 N N . ALA B 1 215 ? -20.422 2.738 6.922 1 88.06 215 ALA B N 1
ATOM 3807 C CA . ALA B 1 215 ? -19.484 2.725 5.793 1 88.06 215 ALA B CA 1
ATOM 3808 C C . ALA B 1 215 ? -19.844 3.818 4.785 1 88.06 215 ALA B C 1
ATOM 3810 O O . ALA B 1 215 ? -19.016 4.156 3.924 1 88.06 215 ALA B O 1
ATOM 3811 N N . ARG B 1 216 ? -21.078 4.387 4.871 1 92.06 216 ARG B N 1
ATOM 3812 C CA . ARG B 1 216 ? -21.469 5.484 3.996 1 92.06 216 ARG B CA 1
ATOM 3813 C C . ARG B 1 216 ? -20.938 6.816 4.516 1 92.06 216 ARG B C 1
ATOM 3815 O O . ARG B 1 216 ? -20.906 7.809 3.785 1 92.06 216 ARG B O 1
ATOM 3822 N N . LYS B 1 217 ? -20.484 6.832 5.77 1 95.56 217 LYS B N 1
ATOM 3823 C CA . LYS B 1 217 ? -20.078 8.086 6.406 1 95.56 217 LYS B CA 1
ATOM 3824 C C . LYS B 1 217 ? -18.578 8.125 6.641 1 95.56 217 LYS B C 1
ATOM 3826 O O . LYS B 1 217 ? -17.969 9.195 6.68 1 95.56 217 LYS B O 1
ATOM 3831 N N . VAL B 1 218 ? -18.047 6.969 6.879 1 96.88 218 VAL B N 1
ATOM 3832 C CA . VAL B 1 218 ? -16.594 6.902 7.047 1 96.88 218 VAL B CA 1
ATOM 3833 C C . VAL B 1 218 ? -16.031 5.727 6.254 1 96.88 218 VAL B C 1
ATOM 3835 O O . VAL B 1 218 ? -16.484 4.59 6.41 1 96.88 218 VAL B O 1
ATOM 3838 N N . ARG B 1 219 ? -15.094 5.992 5.406 1 96.38 219 ARG B N 1
ATOM 3839 C CA . ARG B 1 219 ? -14.414 4.973 4.605 1 96.38 219 ARG B CA 1
ATOM 3840 C C . ARG B 1 219 ? -12.93 4.914 4.938 1 96.38 219 ARG B C 1
ATOM 3842 O O . ARG B 1 219 ? -12.227 5.926 4.855 1 96.38 219 ARG B O 1
ATOM 3849 N N . ILE B 1 220 ? -12.523 3.768 5.34 1 96.75 220 ILE B N 1
ATOM 3850 C CA . ILE B 1 220 ? -11.109 3.494 5.566 1 96.75 220 ILE B CA 1
ATOM 3851 C C . ILE B 1 220 ? -10.477 2.93 4.293 1 96.75 220 ILE B C 1
ATOM 3853 O O . ILE B 1 220 ? -10.922 1.896 3.785 1 96.75 220 ILE B O 1
ATOM 3857 N N . GLY B 1 221 ? -9.508 3.619 3.787 1 96 221 GLY B N 1
ATOM 3858 C CA . GLY B 1 221 ? -8.781 3.184 2.607 1 96 221 GLY B CA 1
ATOM 3859 C C . GLY B 1 221 ? -7.277 3.219 2.787 1 96 221 GLY B C 1
ATOM 3860 O O . GLY B 1 221 ? -6.785 3.537 3.871 1 96 221 GLY B O 1
ATOM 3861 N N . ALA B 1 222 ? -6.598 2.795 1.732 1 96.69 222 ALA B N 1
ATOM 3862 C CA . ALA B 1 222 ? -5.137 2.832 1.731 1 96.69 222 ALA B CA 1
ATOM 3863 C C . ALA B 1 222 ? -4.598 3.072 0.324 1 96.69 222 ALA B C 1
ATOM 3865 O O . ALA B 1 222 ? -5.223 2.68 -0.663 1 96.69 222 ALA B O 1
ATOM 3866 N N . GLY B 1 223 ? -3.508 3.746 0.276 1 96.12 223 GLY B N 1
ATOM 3867 C CA . GLY B 1 223 ? -2.729 3.914 -0.941 1 96.12 223 GLY B CA 1
ATOM 3868 C C . GLY B 1 223 ? -1.306 3.404 -0.812 1 96.12 223 GLY B C 1
ATOM 3869 O O . GLY B 1 223 ? -0.732 3.418 0.279 1 96.12 223 GLY B O 1
ATOM 3870 N N . ALA B 1 224 ? -0.775 2.939 -1.922 1 96.06 224 ALA B N 1
ATOM 3871 C CA . ALA B 1 224 ? 0.61 2.475 -1.929 1 96.06 224 ALA B CA 1
ATOM 3872 C C . ALA B 1 224 ? 1.512 3.455 -2.676 1 96.06 224 ALA B C 1
ATOM 3874 O O . ALA B 1 224 ? 1.075 4.109 -3.623 1 96.06 224 ALA B O 1
ATOM 3875 N N . SER B 1 225 ? 2.67 3.605 -2.221 1 94.06 225 SER B N 1
ATOM 3876 C CA . SER B 1 225 ? 3.729 4.348 -2.896 1 94.06 225 SER B CA 1
ATOM 3877 C C . SER B 1 225 ? 4.941 3.461 -3.16 1 94.06 225 SER B C 1
ATOM 3879 O O . SER B 1 225 ? 5.227 2.543 -2.389 1 94.06 225 SER B O 1
ATOM 3881 N N . VAL B 1 226 ? 5.602 3.764 -4.242 1 95.31 226 VAL B N 1
ATOM 3882 C CA . VAL B 1 226 ? 6.781 2.984 -4.613 1 95.31 226 VAL B CA 1
ATOM 3883 C C . VAL B 1 226 ? 7.918 3.922 -5.008 1 95.31 226 VAL B C 1
ATOM 3885 O O 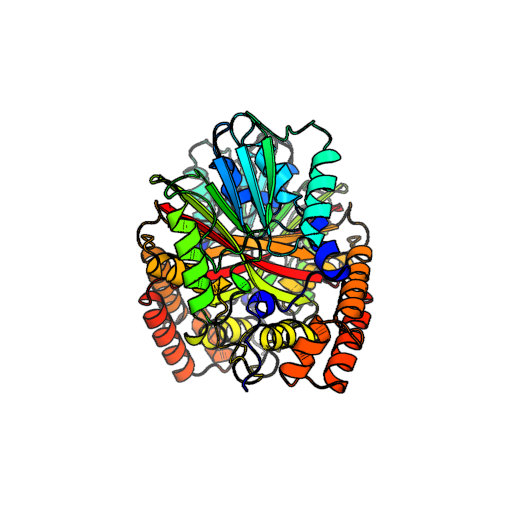. VAL B 1 226 ? 7.691 4.934 -5.676 1 95.31 226 VAL B O 1
ATOM 3888 N N . PHE B 1 227 ? 9.07 3.602 -4.586 1 94.5 227 PHE B N 1
ATOM 3889 C CA . PHE B 1 227 ? 10.312 4.246 -4.996 1 94.5 227 PHE B CA 1
ATOM 3890 C C . PHE B 1 227 ? 11.305 3.221 -5.539 1 94.5 227 PHE B C 1
ATOM 3892 O O . PHE B 1 227 ? 11.781 2.361 -4.797 1 94.5 227 PHE B O 1
ATOM 3899 N N . ALA B 1 228 ? 11.516 3.316 -6.785 1 94.06 228 ALA B N 1
ATOM 3900 C CA . ALA B 1 228 ? 12.375 2.365 -7.488 1 94.06 228 ALA B CA 1
ATOM 3901 C C . ALA B 1 228 ? 13.164 3.053 -8.602 1 94.06 228 ALA B C 1
ATOM 3903 O O . ALA B 1 228 ? 12.836 4.176 -8.992 1 94.06 228 ALA B O 1
ATOM 3904 N N . GLY B 1 229 ? 14.211 2.363 -9.086 1 91.62 229 GLY B N 1
ATOM 3905 C CA . GLY B 1 229 ? 15.055 2.9 -10.148 1 91.62 229 GLY B CA 1
ATOM 3906 C C . GLY B 1 229 ? 16.297 3.602 -9.625 1 91.62 229 GLY B C 1
ATOM 3907 O O . GLY B 1 229 ? 16.297 4.121 -8.508 1 91.62 229 GLY B O 1
ATOM 3908 N N . PRO B 1 230 ? 17.266 3.658 -10.383 1 90.5 230 PRO B N 1
ATOM 3909 C CA . PRO B 1 230 ? 18.562 4.172 -9.914 1 90.5 230 PRO B CA 1
ATOM 3910 C C . PRO B 1 230 ? 18.5 5.641 -9.508 1 90.5 230 PRO B C 1
ATOM 3912 O O . PRO B 1 230 ? 19.047 6.02 -8.469 1 90.5 230 PRO B O 1
ATOM 3915 N N . GLU B 1 231 ? 17.828 6.453 -10.297 1 90.69 231 GLU B N 1
ATOM 3916 C CA . GLU B 1 231 ? 17.781 7.879 -9.992 1 90.69 231 GLU B CA 1
ATOM 3917 C C . GLU B 1 231 ? 17.016 8.141 -8.703 1 90.69 231 GLU B C 1
ATOM 3919 O O . GLU B 1 231 ? 17.422 8.969 -7.887 1 90.69 231 GLU B O 1
ATOM 3924 N N . THR B 1 232 ? 15.945 7.449 -8.578 1 91.69 232 THR B N 1
ATOM 3925 C CA . THR B 1 232 ? 15.133 7.598 -7.371 1 91.69 232 THR B CA 1
ATOM 3926 C C . THR B 1 232 ? 15.906 7.145 -6.137 1 91.69 232 THR B C 1
ATOM 3928 O O . THR B 1 232 ? 15.859 7.797 -5.094 1 91.69 232 THR B O 1
ATOM 3931 N N . ARG B 1 233 ? 16.625 6.062 -6.258 1 94.5 233 ARG B N 1
ATOM 3932 C CA . ARG B 1 233 ? 17.406 5.555 -5.129 1 94.5 233 ARG B CA 1
ATOM 3933 C C . ARG B 1 233 ? 18.5 6.539 -4.734 1 94.5 233 ARG B C 1
ATOM 3935 O O . ARG B 1 233 ? 18.719 6.781 -3.549 1 94.5 233 ARG B O 1
ATOM 3942 N N . LYS B 1 234 ? 19.078 7.102 -5.723 1 94.31 234 LYS B N 1
ATOM 3943 C CA . LYS B 1 234 ? 20.109 8.102 -5.453 1 94.31 234 LYS B CA 1
ATOM 3944 C C . LYS B 1 234 ? 19.516 9.32 -4.754 1 94.31 234 LYS B C 1
ATOM 3946 O O . LYS B 1 234 ? 20.125 9.859 -3.818 1 94.31 234 LYS B O 1
ATOM 3951 N N . TRP B 1 235 ? 18.422 9.68 -5.223 1 92.69 235 TRP B N 1
ATOM 3952 C CA . TRP B 1 235 ? 17.734 10.82 -4.629 1 92.69 235 TRP B CA 1
ATOM 3953 C C . TRP B 1 235 ? 17.391 10.547 -3.17 1 92.69 235 TRP B C 1
ATOM 3955 O O . TRP B 1 235 ? 17.562 11.406 -2.309 1 92.69 235 TRP B O 1
ATOM 3965 N N . LEU B 1 236 ? 16.906 9.398 -2.9 1 93.69 236 LEU B N 1
ATOM 3966 C CA . LEU B 1 236 ? 16.547 9.039 -1.533 1 93.69 236 LEU B CA 1
ATOM 3967 C C . LEU B 1 236 ? 17.781 9.023 -0.636 1 93.69 236 LEU B C 1
ATOM 3969 O O . LEU B 1 236 ? 17.719 9.43 0.526 1 93.69 236 LEU B O 1
ATOM 3973 N N . ALA B 1 237 ? 18.844 8.562 -1.17 1 95.88 237 ALA B N 1
ATOM 3974 C CA . ALA B 1 237 ? 20.094 8.562 -0.412 1 95.88 237 ALA B CA 1
ATOM 3975 C C . ALA B 1 237 ? 20.547 9.992 -0.115 1 95.88 237 ALA B C 1
ATOM 3977 O O . ALA B 1 237 ? 20.984 10.289 1.001 1 95.88 237 ALA B O 1
ATOM 3978 N N . TRP B 1 238 ? 20.422 10.812 -1.12 1 94.38 238 TRP B N 1
ATOM 3979 C CA . TRP B 1 238 ? 20.766 12.219 -0.953 1 94.38 238 TRP B CA 1
ATOM 3980 C C . TRP B 1 238 ? 19.891 12.859 0.13 1 94.38 238 TRP B C 1
ATOM 3982 O O . TRP B 1 238 ? 20.406 13.578 0.991 1 94.38 238 TRP B O 1
ATOM 3992 N N . ARG B 1 239 ? 18.641 12.602 0.129 1 92.56 239 ARG B N 1
ATOM 3993 C CA . ARG B 1 239 ? 17.719 13.148 1.117 1 92.56 239 ARG B CA 1
ATOM 3994 C C . ARG B 1 239 ? 18.078 12.672 2.521 1 92.56 239 ARG B C 1
ATOM 3996 O O . ARG B 1 239 ? 18.062 13.461 3.469 1 92.56 239 ARG B O 1
ATOM 4003 N N . ALA B 1 240 ? 18.328 11.383 2.637 1 94.69 240 ALA B N 1
ATOM 4004 C CA . ALA B 1 240 ? 18.688 10.812 3.932 1 94.69 240 ALA B CA 1
ATOM 4005 C C . ALA B 1 240 ? 19.953 11.453 4.48 1 94.69 240 ALA B C 1
ATOM 4007 O O . ALA B 1 240 ? 20.031 11.797 5.664 1 94.69 240 ALA B O 1
ATOM 4008 N N . ALA B 1 241 ? 20.906 11.609 3.609 1 95.12 241 ALA B N 1
ATOM 4009 C CA . ALA B 1 241 ? 22.172 12.234 4.008 1 95.12 241 ALA B CA 1
ATOM 4010 C C . ALA B 1 241 ? 21.938 13.664 4.492 1 95.12 241 ALA B C 1
ATOM 4012 O O . ALA B 1 241 ? 22.562 14.109 5.461 1 95.12 241 ALA B O 1
ATOM 4013 N N . GLY B 1 242 ? 21.094 14.336 3.822 1 93.25 242 GLY B N 1
ATOM 4014 C CA . GLY B 1 242 ? 20.766 15.703 4.211 1 93.25 242 GLY B CA 1
ATOM 4015 C C . GLY B 1 242 ? 20.047 15.789 5.539 1 93.25 242 GLY B C 1
ATOM 4016 O O . GLY B 1 242 ? 20.391 16.609 6.387 1 93.25 242 GLY B O 1
ATOM 4017 N N . GLN B 1 243 ? 19.047 14.945 5.754 1 91.94 243 GLN B N 1
ATOM 4018 C CA . GLN B 1 243 ? 18.219 14.945 6.957 1 91.94 243 GLN B CA 1
ATOM 4019 C C . GLN B 1 243 ? 19.031 14.539 8.188 1 91.94 243 GLN B C 1
ATOM 4021 O O . GLN B 1 243 ? 18.766 15.016 9.289 1 91.94 243 GLN B O 1
ATOM 4026 N N . LEU B 1 244 ? 20.062 13.695 7.973 1 95.19 244 LEU B N 1
ATOM 4027 C CA . LEU B 1 244 ? 20.828 13.18 9.102 1 95.19 244 LEU B CA 1
ATOM 4028 C C . LEU B 1 244 ? 22.172 13.875 9.211 1 95.19 244 LEU B C 1
ATOM 4030 O O . LEU B 1 244 ? 23.062 13.406 9.922 1 95.19 244 LEU B O 1
ATOM 4034 N N . LYS B 1 245 ? 22.297 14.953 8.469 1 94.12 245 LYS B N 1
ATOM 4035 C CA . LYS B 1 245 ? 23.531 15.742 8.57 1 94.12 245 LYS B CA 1
ATOM 4036 C C . LYS B 1 245 ? 23.594 16.5 9.898 1 94.12 245 LYS B C 1
ATOM 4038 O O . LYS B 1 245 ? 22.547 16.828 10.477 1 94.12 245 LYS B O 1
ATOM 4043 N N . GLN B 1 246 ? 24.734 16.781 10.336 1 92.81 246 GLN B N 1
ATOM 4044 C CA . GLN B 1 246 ? 24.906 17.562 11.562 1 92.81 246 GLN B CA 1
ATOM 4045 C C . GLN B 1 246 ? 24.219 18.906 11.461 1 92.81 246 GLN B C 1
ATOM 4047 O O . GLN B 1 246 ? 24.344 19.609 10.453 1 92.81 246 GLN B O 1
ATOM 4052 N N . GLY B 1 247 ? 23.453 19.234 12.5 1 90 247 GLY B N 1
ATOM 4053 C CA . GLY B 1 247 ? 22.797 20.531 12.547 1 90 247 GLY B CA 1
ATOM 4054 C C . GLY B 1 247 ? 21.359 20.484 12.086 1 90 247 GLY B C 1
ATOM 4055 O O . GLY B 1 247 ? 20.594 21.406 12.352 1 90 247 GLY B O 1
ATOM 4056 N N . ASP B 1 248 ? 20.984 19.406 11.398 1 88.94 248 ASP B N 1
ATOM 4057 C CA . ASP B 1 248 ? 19.609 19.297 10.953 1 88.94 248 ASP B CA 1
ATOM 4058 C C . ASP B 1 248 ? 18.688 18.922 12.109 1 88.94 248 ASP B C 1
ATOM 4060 O O . ASP B 1 248 ? 19.047 18.109 12.961 1 88.94 248 ASP B O 1
ATOM 4064 N N . LEU B 1 249 ? 17.5 19.469 12.055 1 86.19 249 LEU B N 1
ATOM 4065 C CA . LEU B 1 249 ? 16.531 19.234 13.117 1 86.19 249 LEU B CA 1
ATOM 4066 C C . LEU B 1 249 ? 16.094 17.766 13.141 1 86.19 249 LEU B C 1
ATOM 4068 O O . LEU B 1 249 ? 15.812 17.219 14.203 1 86.19 249 LEU B O 1
ATOM 4072 N N . PHE B 1 250 ? 16.094 17.172 12.078 1 88.31 250 PHE B N 1
ATOM 4073 C CA . PHE B 1 250 ? 15.727 15.758 12 1 88.31 250 PHE B CA 1
ATOM 4074 C C . PHE B 1 250 ? 16.75 14.883 12.711 1 88.31 250 PHE B C 1
ATOM 4076 O O . PHE B 1 250 ? 16.391 14 13.484 1 88.31 250 PHE B O 1
ATOM 4083 N N . ARG B 1 251 ? 17.953 15.148 12.383 1 92.12 251 ARG B N 1
ATOM 4084 C CA . ARG B 1 251 ? 19.016 14.43 13.086 1 92.12 251 ARG B CA 1
ATOM 4085 C C . ARG B 1 251 ? 18.891 14.633 14.594 1 92.12 251 ARG B C 1
ATOM 4087 O O . ARG B 1 251 ? 19.047 13.688 15.367 1 92.12 251 ARG B O 1
ATOM 4094 N N . GLN B 1 252 ? 18.672 15.875 14.992 1 92.31 252 GLN B N 1
ATOM 4095 C CA . GLN B 1 252 ? 18.562 16.172 16.406 1 92.31 252 GLN B CA 1
ATOM 4096 C C . GLN B 1 252 ? 17.438 15.375 17.062 1 92.31 252 GLN B C 1
ATOM 4098 O O . GLN B 1 252 ? 17.562 14.906 18.188 1 92.31 252 GLN B O 1
ATOM 4103 N N . SER B 1 253 ? 16.359 15.203 16.312 1 90.81 253 SER B N 1
ATOM 4104 C CA . SER B 1 253 ? 15.25 14.43 16.844 1 90.81 253 SER B CA 1
ATOM 4105 C C . SER B 1 253 ? 15.648 12.977 17.062 1 90.81 253 SER B C 1
ATOM 4107 O O . SER B 1 253 ? 15.172 12.336 18.016 1 90.81 253 SER B O 1
ATOM 4109 N N . TRP B 1 254 ? 16.531 12.453 16.172 1 94.56 254 TRP B N 1
ATOM 4110 C CA . TRP B 1 254 ? 17.031 11.094 16.359 1 94.56 254 TRP B CA 1
ATOM 4111 C C . TRP B 1 254 ? 17.875 10.992 17.625 1 94.56 254 TRP B C 1
ATOM 4113 O O . TRP B 1 254 ? 17.672 10.086 18.438 1 94.56 254 TRP B O 1
ATOM 4123 N N . LEU B 1 255 ? 18.75 11.938 17.812 1 95.06 255 LEU B N 1
ATOM 4124 C CA . LEU B 1 255 ? 19.609 11.961 19 1 95.06 255 LEU B CA 1
ATOM 4125 C C . LEU B 1 255 ? 18.766 12.086 20.266 1 95.06 255 LEU B C 1
ATOM 4127 O O . LEU B 1 255 ? 19.031 11.391 21.25 1 95.06 255 LEU B O 1
ATOM 4131 N N . ASP B 1 256 ? 17.781 12.906 20.203 1 92.88 256 ASP B N 1
ATOM 4132 C CA . ASP B 1 256 ? 16.891 13.109 21.344 1 92.88 256 ASP B CA 1
ATOM 4133 C C . ASP B 1 256 ? 16.141 11.828 21.688 1 92.88 256 ASP B C 1
ATOM 4135 O O . ASP B 1 256 ? 15.766 11.602 22.844 1 92.88 256 ASP B O 1
ATOM 4139 N N . ALA B 1 257 ? 15.945 10.961 20.703 1 93.19 257 ALA B N 1
ATOM 4140 C CA . ALA B 1 257 ? 15.211 9.711 20.891 1 93.19 257 ALA B CA 1
ATOM 4141 C C . ALA B 1 257 ? 16.141 8.594 21.344 1 93.19 257 ALA B C 1
ATOM 4143 O O . ALA B 1 257 ? 15.719 7.453 21.531 1 93.19 257 ALA B O 1
ATOM 4144 N N . GLY B 1 258 ? 17.422 8.883 21.422 1 94 258 GLY B N 1
ATOM 4145 C CA . GLY B 1 258 ? 18.391 7.918 21.938 1 94 258 GLY B CA 1
ATOM 4146 C C . GLY B 1 258 ? 19.109 7.148 20.859 1 94 258 GLY B C 1
ATOM 4147 O O . GLY B 1 258 ? 19.812 6.18 21.141 1 94 258 GLY B O 1
ATOM 4148 N N . ILE B 1 259 ? 18.859 7.508 19.641 1 96.5 259 ILE B N 1
ATOM 4149 C CA . ILE B 1 259 ? 19.609 6.891 18.547 1 96.5 259 ILE B CA 1
ATOM 4150 C C . ILE B 1 259 ? 21.031 7.453 18.516 1 96.5 259 ILE B C 1
ATOM 4152 O O . ILE B 1 259 ? 21.234 8.672 18.469 1 96.5 259 ILE B O 1
ATOM 4156 N N . THR B 1 260 ? 22.031 6.613 18.516 1 97 260 THR B N 1
ATOM 4157 C CA . THR B 1 260 ? 23.422 7.02 18.719 1 97 260 THR B CA 1
ATOM 4158 C C . THR B 1 260 ? 24.016 7.531 17.422 1 97 260 THR B C 1
ATOM 4160 O O . THR B 1 260 ? 23.516 7.242 16.328 1 97 260 THR B O 1
ATOM 4163 N N . GLU B 1 261 ? 25.109 8.211 17.578 1 97.38 261 GLU B N 1
ATOM 4164 C CA . GLU B 1 261 ? 25.875 8.664 16.422 1 97.38 261 GLU B CA 1
ATOM 4165 C C . GLU B 1 261 ? 26.312 7.488 15.555 1 97.38 261 GLU B C 1
ATOM 4167 O O . GLU B 1 261 ? 26.297 7.57 14.32 1 97.38 261 GLU B O 1
ATOM 4172 N N . ASP B 1 262 ? 26.641 6.461 16.203 1 97.88 262 ASP B N 1
ATOM 4173 C CA . ASP B 1 262 ? 27.078 5.266 15.492 1 97.88 262 ASP B CA 1
ATOM 4174 C C . ASP B 1 262 ? 25.938 4.676 14.664 1 97.88 262 ASP B C 1
ATOM 4176 O O . ASP B 1 262 ? 26.141 4.277 13.516 1 97.88 262 ASP B O 1
ATOM 4180 N N . GLU B 1 263 ? 24.75 4.578 15.258 1 97.5 263 GLU B N 1
ATOM 4181 C CA . GLU B 1 263 ? 23.594 4.059 14.547 1 97.5 263 GLU B CA 1
ATOM 4182 C C . GLU B 1 263 ? 23.234 4.949 13.367 1 97.5 263 GLU B C 1
ATOM 4184 O O . GLU B 1 263 ? 22.812 4.461 12.312 1 97.5 263 GLU B O 1
ATOM 4189 N N . ILE B 1 264 ? 23.359 6.234 13.547 1 98.25 264 ILE B N 1
ATOM 4190 C CA . ILE B 1 264 ? 23.094 7.172 12.461 1 98.25 264 ILE B CA 1
ATOM 4191 C C . ILE B 1 264 ? 24.062 6.914 11.312 1 98.25 264 ILE B C 1
ATOM 4193 O O . ILE B 1 264 ? 23.656 6.871 10.148 1 98.25 264 ILE B O 1
ATOM 4197 N N . GLN B 1 265 ? 25.328 6.691 11.68 1 98.25 265 GLN B N 1
ATOM 4198 C CA . GLN B 1 265 ? 26.328 6.398 10.648 1 98.25 265 GLN B CA 1
ATOM 4199 C C . GLN B 1 265 ? 26.016 5.07 9.953 1 98.25 265 GLN B C 1
ATOM 4201 O O . GLN B 1 265 ? 26.125 4.965 8.734 1 98.25 265 GLN B O 1
ATOM 4206 N N . GLN B 1 266 ? 25.641 4.074 10.742 1 98.5 266 GLN B N 1
ATOM 4207 C CA . GLN B 1 266 ? 25.234 2.793 10.164 1 98.5 266 GLN B CA 1
ATOM 4208 C C . GLN B 1 266 ? 24.078 2.967 9.188 1 98.5 266 GLN B C 1
ATOM 4210 O O . GLN B 1 266 ? 24.047 2.332 8.133 1 98.5 266 GLN B O 1
ATOM 4215 N N . THR B 1 267 ? 23.125 3.781 9.594 1 98.5 267 THR B N 1
ATOM 4216 C CA . THR B 1 267 ? 21.953 4.051 8.758 1 98.5 267 THR B CA 1
ATOM 4217 C C . THR B 1 267 ? 22.375 4.676 7.43 1 98.5 267 THR B C 1
ATOM 4219 O O . THR B 1 267 ? 21.938 4.238 6.367 1 98.5 267 THR B O 1
ATOM 4222 N N . LEU B 1 268 ? 23.234 5.672 7.508 1 98.31 268 LEU B N 1
ATOM 4223 C CA . LEU B 1 268 ? 23.688 6.355 6.301 1 98.31 268 LEU B CA 1
ATOM 4224 C C . LEU B 1 268 ? 24.438 5.395 5.383 1 98.31 268 LEU B C 1
ATOM 4226 O O . LEU B 1 268 ? 24.234 5.406 4.168 1 98.31 268 LEU B O 1
ATOM 4230 N N . ASP B 1 269 ? 25.281 4.547 5.969 1 98.56 269 ASP B N 1
ATOM 4231 C CA . ASP B 1 269 ? 26 3.547 5.188 1 98.56 269 ASP B CA 1
ATOM 4232 C C . ASP B 1 269 ? 25.016 2.584 4.504 1 98.56 269 ASP B C 1
ATOM 4234 O O . ASP B 1 269 ? 25.188 2.256 3.33 1 98.56 269 ASP B O 1
ATOM 4238 N N . ALA B 1 270 ? 24.047 2.145 5.242 1 98.56 270 ALA B N 1
ATOM 4239 C CA . ALA B 1 270 ? 23.047 1.212 4.711 1 98.56 270 ALA B CA 1
ATOM 4240 C C . ALA B 1 270 ? 22.25 1.845 3.574 1 98.56 270 ALA B C 1
ATOM 4242 O O . ALA B 1 270 ? 21.969 1.188 2.57 1 98.56 270 ALA B O 1
ATOM 4243 N N . VAL B 1 271 ? 21.906 3.105 3.742 1 98.44 271 VAL B N 1
ATOM 4244 C CA . VAL B 1 271 ? 21.141 3.811 2.719 1 98.44 271 VAL B CA 1
ATOM 4245 C C . VAL B 1 271 ? 21.969 3.916 1.438 1 98.44 271 VAL B C 1
ATOM 4247 O O . VAL B 1 271 ? 21.453 3.691 0.34 1 98.44 271 VAL B O 1
ATOM 4250 N N . HIS B 1 272 ? 23.203 4.234 1.57 1 98.25 272 HIS B N 1
ATOM 4251 C CA . HIS B 1 272 ? 24.078 4.359 0.407 1 98.25 272 HIS B CA 1
ATOM 4252 C C . HIS B 1 272 ? 24.25 3.016 -0.294 1 98.25 272 HIS B C 1
ATOM 4254 O O . HIS B 1 272 ? 24.188 2.939 -1.523 1 98.25 272 HIS B O 1
ATOM 4260 N N . LYS B 1 273 ? 24.516 2.027 0.498 1 98.44 273 LYS B N 1
ATOM 4261 C CA . LYS B 1 273 ? 24.641 0.692 -0.081 1 98.44 273 LYS B CA 1
ATOM 4262 C C . LYS B 1 273 ? 23.344 0.287 -0.794 1 98.44 273 LYS B C 1
ATOM 4264 O O . LYS B 1 273 ? 23.391 -0.265 -1.896 1 98.44 273 LYS B O 1
ATOM 4269 N N . TRP B 1 274 ? 22.219 0.541 -0.149 1 98.25 274 TRP B N 1
ATOM 4270 C CA . TRP B 1 274 ? 20.906 0.244 -0.734 1 98.25 274 TRP B CA 1
ATOM 4271 C C . TRP B 1 274 ? 20.734 0.966 -2.064 1 98.25 274 TRP B C 1
ATOM 4273 O O . TRP B 1 274 ? 20.266 0.375 -3.041 1 98.25 274 TRP B O 1
ATOM 4283 N N . ALA B 1 275 ? 21.125 2.232 -2.121 1 97.62 275 ALA B N 1
ATOM 4284 C CA . ALA B 1 275 ? 20.969 3.043 -3.324 1 97.62 275 ALA B CA 1
ATOM 4285 C C . ALA B 1 275 ? 21.781 2.465 -4.484 1 97.62 275 ALA B C 1
ATOM 4287 O O . ALA B 1 275 ? 21.422 2.645 -5.648 1 97.62 275 ALA B O 1
ATOM 4288 N N . GLU B 1 276 ? 22.797 1.666 -4.152 1 96.81 276 GLU B N 1
ATOM 4289 C CA . GLU B 1 276 ? 23.672 1.088 -5.168 1 96.81 276 GLU B CA 1
ATOM 4290 C C . GLU B 1 276 ? 23.266 -0.341 -5.508 1 96.81 276 GLU B C 1
ATOM 4292 O O . GLU B 1 276 ? 23.812 -0.951 -6.426 1 96.81 276 GLU B O 1
ATOM 4297 N N . THR B 1 277 ? 22.422 -0.848 -4.762 1 95.62 277 THR B N 1
ATOM 4298 C CA . THR B 1 277 ? 21.969 -2.221 -4.977 1 95.62 277 THR B CA 1
ATOM 4299 C C . THR B 1 277 ? 21.016 -2.301 -6.168 1 95.62 277 THR B C 1
ATOM 4301 O O . THR B 1 277 ? 20 -1.62 -6.199 1 95.62 277 THR B O 1
ATOM 4304 N N . GLU B 1 278 ? 21.359 -3.189 -7.043 1 92.12 278 GLU B N 1
ATOM 4305 C CA . GLU B 1 278 ? 20.531 -3.373 -8.227 1 92.12 278 GLU B CA 1
ATOM 4306 C C . GLU B 1 278 ? 19.141 -3.898 -7.848 1 92.12 278 GLU B C 1
ATOM 4308 O O . GLU B 1 278 ? 19.016 -4.766 -6.98 1 92.12 278 GLU B O 1
ATOM 4313 N N . ASP B 1 279 ? 18.078 -3.336 -8.414 1 91.44 279 ASP B N 1
ATOM 4314 C CA . ASP B 1 279 ? 16.703 -3.787 -8.305 1 91.44 279 ASP B CA 1
ATOM 4315 C C . ASP B 1 279 ? 16.125 -3.465 -6.922 1 91.44 279 ASP B C 1
ATOM 4317 O O . ASP B 1 279 ? 15.047 -3.947 -6.562 1 91.44 279 ASP B O 1
ATOM 4321 N N . ALA B 1 280 ? 16.938 -2.664 -6.086 1 96.75 280 ALA B N 1
ATOM 4322 C CA . ALA B 1 280 ? 16.391 -2.262 -4.793 1 96.75 280 ALA B CA 1
ATOM 4323 C C . ALA B 1 280 ? 15.195 -1.337 -4.969 1 96.75 280 ALA B C 1
ATOM 4325 O O . ALA B 1 280 ? 15.117 -0.583 -5.945 1 96.75 280 ALA B O 1
ATOM 4326 N N . TRP B 1 281 ? 14.266 -1.466 -4.066 1 97.25 281 TRP B N 1
ATOM 4327 C CA . TRP B 1 281 ? 13.086 -0.605 -4.105 1 97.25 281 TRP B CA 1
ATOM 4328 C C . TRP B 1 281 ? 12.477 -0.458 -2.719 1 97.25 281 TRP B C 1
ATOM 4330 O O . TRP B 1 281 ? 12.891 -1.127 -1.771 1 97.25 281 TRP B O 1
ATOM 4340 N N . MET B 1 282 ? 11.656 0.472 -2.537 1 97.62 282 MET B N 1
ATOM 4341 C CA . MET B 1 282 ? 10.945 0.747 -1.29 1 97.62 282 MET B CA 1
ATOM 4342 C C . MET B 1 282 ? 9.461 0.993 -1.549 1 97.62 282 MET B C 1
ATOM 4344 O O . MET B 1 282 ? 9.094 1.554 -2.582 1 97.62 282 MET B O 1
ATOM 4348 N N . ALA B 1 283 ? 8.656 0.508 -0.658 1 97.31 283 ALA B N 1
ATOM 4349 C CA . ALA B 1 283 ? 7.215 0.719 -0.766 1 97.31 283 ALA B CA 1
ATOM 4350 C C . ALA B 1 283 ? 6.637 1.229 0.551 1 97.31 283 ALA B C 1
ATOM 4352 O O . ALA B 1 283 ? 7.188 0.961 1.623 1 97.31 283 ALA B O 1
ATOM 4353 N N . GLY B 1 284 ? 5.629 1.984 0.48 1 96.5 284 GLY B N 1
ATOM 4354 C CA . GLY B 1 284 ? 4.91 2.484 1.643 1 96.5 284 GLY B CA 1
ATOM 4355 C C . GLY B 1 284 ? 3.406 2.316 1.534 1 96.5 284 GLY B C 1
ATOM 4356 O O . GLY B 1 284 ? 2.867 2.213 0.431 1 96.5 284 GLY B O 1
ATOM 4357 N N . ILE B 1 285 ? 2.744 2.244 2.664 1 96.75 285 ILE B N 1
ATOM 4358 C CA . ILE B 1 285 ? 1.29 2.27 2.768 1 96.75 285 ILE B CA 1
ATOM 4359 C C . ILE B 1 285 ? 0.84 3.586 3.398 1 96.75 285 ILE B C 1
ATOM 4361 O O . ILE B 1 285 ? 1.422 4.039 4.387 1 96.75 285 ILE B O 1
ATOM 4365 N N . GLN B 1 286 ? -0.047 4.168 2.742 1 97.31 286 GLN B N 1
ATOM 4366 C CA . GLN B 1 286 ? -0.706 5.344 3.307 1 97.31 286 GLN B CA 1
ATOM 4367 C C . GLN B 1 286 ? -2.115 5.004 3.787 1 97.31 286 GLN B C 1
ATOM 4369 O O . GLN B 1 286 ? -2.854 4.289 3.107 1 97.31 286 GLN B O 1
ATOM 4374 N N . CYS B 1 287 ? -2.455 5.426 4.973 1 98.06 287 CYS B N 1
ATOM 4375 C CA . CYS B 1 287 ? -3.844 5.391 5.418 1 98.06 287 CYS B CA 1
ATOM 4376 C C . CYS B 1 287 ? -4.637 6.543 4.816 1 98.06 287 CYS B C 1
ATOM 4378 O O . CYS B 1 287 ? -4.25 7.707 4.949 1 98.06 287 CYS B O 1
ATOM 4380 N N . GLU B 1 288 ? -5.684 6.199 4.129 1 98.44 288 GLU B N 1
ATOM 4381 C CA . GLU B 1 288 ? -6.559 7.191 3.508 1 98.44 288 GLU B CA 1
ATOM 4382 C C . GLU B 1 288 ? -7.957 7.156 4.125 1 98.44 288 GLU B C 1
ATOM 4384 O O . GLU B 1 288 ? -8.602 6.105 4.156 1 98.44 288 GLU B O 1
ATOM 4389 N N . MET B 1 289 ? -8.453 8.281 4.594 1 98.38 289 MET B N 1
ATOM 4390 C CA . MET B 1 289 ? -9.758 8.352 5.238 1 98.38 289 MET B CA 1
ATOM 4391 C C . MET B 1 289 ? -10.68 9.312 4.492 1 98.38 289 MET B C 1
ATOM 4393 O O . MET B 1 289 ? -10.25 10.375 4.047 1 98.38 289 MET B O 1
ATOM 4397 N N . LEU B 1 290 ? -11.891 8.945 4.297 1 98.69 290 LEU B N 1
ATOM 4398 C CA . LEU B 1 290 ? -13.008 9.82 3.975 1 98.69 290 LEU B CA 1
ATOM 4399 C C . LEU B 1 290 ? -14.062 9.789 5.078 1 98.69 290 LEU B C 1
ATOM 4401 O O . LEU B 1 290 ? -14.523 8.719 5.473 1 98.69 290 LEU B O 1
ATOM 4405 N N . ALA B 1 291 ? -14.375 10.898 5.613 1 98.75 291 ALA B N 1
ATOM 4406 C CA . ALA B 1 291 ? -15.359 10.984 6.691 1 98.75 291 ALA B CA 1
ATOM 4407 C C . ALA B 1 291 ? -16.359 12.117 6.438 1 98.75 291 ALA B C 1
ATOM 4409 O O . ALA B 1 291 ? -15.977 13.289 6.41 1 98.75 291 ALA B O 1
ATOM 4410 N N . TRP B 1 292 ? -17.578 11.82 6.297 1 98.62 292 TRP B N 1
ATOM 4411 C CA . TRP B 1 292 ? -18.625 12.805 6.074 1 98.62 292 TRP B CA 1
ATOM 4412 C C . TRP B 1 292 ? -19.281 13.219 7.395 1 98.62 292 TRP B C 1
ATOM 4414 O O . TRP B 1 292 ? -19.594 12.367 8.227 1 98.62 292 TRP B O 1
ATOM 4424 N N . LYS B 1 293 ? -19.328 14.461 7.578 1 97.69 293 LYS B N 1
ATOM 4425 C CA . LYS B 1 293 ? -19.938 15.031 8.781 1 97.69 293 LYS B CA 1
ATOM 4426 C C . LYS B 1 293 ? -21.453 14.945 8.734 1 97.69 293 LYS B C 1
ATOM 4428 O O . LYS B 1 293 ? -22.078 15.414 7.773 1 97.69 293 LYS B O 1
#

Solvent-accessible surface area (backbone atoms only — not comparable to full-atom values): 29663 Å² total; per-residue (Å²): 129,82,74,81,82,64,74,80,63,49,60,51,69,54,84,44,72,54,56,47,57,62,53,65,73,42,34,27,67,78,68,37,48,94,49,53,88,76,56,46,39,61,32,30,34,37,28,44,52,31,50,49,22,39,35,47,51,44,46,18,66,53,12,45,57,11,32,24,38,27,22,23,74,46,67,71,41,43,54,47,17,53,50,48,42,71,64,37,91,64,87,56,37,76,57,62,62,18,6,51,42,77,48,78,42,49,56,83,44,86,60,97,59,60,70,45,64,20,42,31,34,35,31,55,66,42,54,41,46,28,56,56,63,66,51,30,40,45,28,52,36,46,51,52,47,28,30,19,84,70,13,38,40,35,40,32,14,68,59,48,65,44,47,33,61,28,71,55,44,43,45,58,50,45,48,46,43,51,45,28,36,58,35,75,92,40,42,93,88,40,53,80,43,55,70,48,42,24,65,36,39,56,52,45,44,36,75,61,68,40,54,62,86,38,70,92,32,25,40,83,41,47,43,44,43,65,48,54,54,63,69,50,29,47,48,50,33,52,35,51,52,54,41,60,29,89,89,30,59,38,31,50,33,29,47,73,56,67,49,46,73,66,55,52,50,51,30,52,51,35,40,49,52,44,35,68,39,84,67,31,35,33,40,31,35,26,32,29,41,42,35,40,78,130,81,73,80,80,62,73,80,64,48,59,50,71,55,83,43,73,56,55,46,57,61,53,65,73,41,33,27,67,78,67,38,48,92,49,54,89,76,56,46,40,59,32,31,34,37,28,44,52,30,51,49,23,41,35,46,51,44,46,18,66,53,13,45,58,12,32,26,37,29,23,23,75,48,65,70,41,42,53,45,16,52,51,48,42,71,65,37,92,64,86,56,37,76,57,62,62,19,6,51,42,76,47,77,41,48,56,83,44,87,60,99,61,58,70,45,64,21,41,31,35,36,31,55,67,41,56,40,48,28,57,55,62,67,51,30,39,46,28,50,37,47,52,52,45,29,29,19,85,71,12,38,41,34,39,31,14,68,59,47,67,44,47,33,61,30,71,54,43,44,43,58,50,44,50,47,44,51,46,28,37,59,35,75,91,39,43,94,87,39,53,81,43,55,69,49,41,25,65,38,39,56,52,45,43,37,74,61,69,41,56,62,86,38,71,92,31,24,41,83,43,47,43,44,43,66,48,55,53,63,69,49,29,44,49,52,33,52,35,51,51,53,42,58,28,90,88,29,59,37,30,51,34,29,46,74,55,66,50,46,74,65,55,52,50,51,30,52,51,35,40,49,52,44,35,67,38,85,70,30,35,34,40,33,36,26,31,30,39,42,36,40,78

Sequence (586 aa):
MAQPNNPNKSYTQGHSNYTVATHLTRTAESDAGFLLAHIKTTDHILDVGCGPGTITTGLARYASAGATVGIDISAEVLEKARAVAAAAETKIPDSGPGSVVFQEGNVLERLPFADETFDVVFASQVIGHMVPLDLACRALGEMRRVLKPGGVLATRDGAEQHFYPRASGLDRLWVQNAARAVRHGVTADNVDDVDSPATSMPALLRSVGFDTDDARKVRIGAGASVFAGPETRKWLAWRAAGQLKQGDLFRQSWLDAGITEDEIQQTLDAVHKWAETEDAWMAGIQCEMLAWKMAQPNNPNKSYTQGHSNYTVATHLTRTAESDAGFLLAHIKTTDHILDVGCGPGTITTGLARYASAGATVGIDISAEVLEKARAVAAAAETKIPDSGPGSVVFQEGNVLERLPFADETFDVVFASQVIGHMVPLDLACRALGEMRRVLKPGGVLATRDGAEQHFYPRASGLDRLWVQNAARAVRHGVTADNVDDVDSPATSMPALLRSVGFDTDDARKVRIGAGASVFAGPETRKWLAWRAAGQLKQGDLFRQSWLDAGITEDEIQQTLDAVHKWAETEDAWMAGIQCEMLAWK

pLDDT: mean 91.97, std 12.78, range [20.62, 98.94]

InterPro domains:
  IPR025714 Methyltransferase domain [PF13847] (42-159)
  IPR029063 S-adenosyl-L-methionine-dependent methyltransferase superfamily [G3DSA:3.40.50.150] (5-226)
  IPR029063 S-adenosyl-L-methionine-dependent methyltransferase superfamily [SSF53335] (32-176)

Foldseek 3Di:
DPDPPPPVPLQLLDLDPLVLVVVQVDALCRFVVVPLVVDALAWEEEEEQCFLQRHQLRSLVSVQQHETEYEHQDPVRQVSNVVNQPPDPDNADCDGGSHYYYDYDDLLDQGPAAFQAGQEYEYEAPLLLGPPLVSSLSSVLNSNRNHHAQHKYKYKHFFDKAKPPNVLVLCLLPVLLLQLLRYPPRDSVCSVPDGTSQRCVLVSNVVSPFDSVDCVFKPKDKDKDKQDDLVSLVSVLVSLCVCCPPPHSNVVSSVVSVNDPVSSVSNSVSSVVLSVDPGIMMMTMMIMMIGHD/DPDPPPPVPLQLLDLDPLVLVVVQVDALCRFVVVPLVVDALAWEEEEEQCFLQRHQLRSLVSVQQHETEYEHQDPVRQVSNVVNQPPDPDNADCDGGSHYYYDYDDLLDQGPAAFQAGQEYEYEQPLLLGPPLVSSLSSVLNSNRNHHAQGKYKYKHFFDKAKPPNVLVLCLLPVLLLQLLRYPPRDSVCSVPDGTSQRCVLVSNVVSPFDSVDCVFKPKDKDKDKQDDLVSLVSVLVSLCVCCPPPHSNVVSSVVSVNDPVSSVSNSVSSVVLSVDPGIMMMTMMIMMIGHD

Radius of gyration: 24.91 Å; Cα contacts (8 Å, |Δi|>4): 1251; chains: 2; bounding box: 51×82×66 Å

Nearest PDB structures (foldseek):
  3sm3-assembly1_A-2  TM=8.998E-01  e=3.204E-09  Methanosarcina mazei Go1
  1wzn-assembly1_A  TM=7.706E-01  e=6.350E-08  Pyrococcus horikoshii OT3
  3ocj-assembly1_A  TM=5.524E-01  e=1.786E-07  Bordetella parapertussis
  5je3-assembly2_B  TM=4.980E-01  e=2.121E-07  Burkholderia glumae
  5wmm-assembly1_A  TM=4.099E-01  e=5.289E-06  Micromonospora sp. ML1